Protein AF-A0A819MFQ0-F1 (afdb_monomer)

Nearest PDB structures (foldseek):
  8kb7-assembly1_A  TM=7.241E-01  e=2.056E-03  Homo sapiens
  8kb7-assembly1_B  TM=7.213E-01  e=4.871E-03  Homo sapiens
  7e9k-assembly1_A  TM=7.115E-01  e=5.787E-03  Bos taurus
  7e9k-assembly2_D  TM=7.349E-01  e=2.733E-02  Bos taurus
  7e9j-assembly1_A  TM=7.182E-01  e=2.171E-02  Bos taurus

Secondary structure (DSSP, 8-state):
-TT-HHHHHHHHSS----HHHHHHHTTT-----SS--PPPSSS------TT-S-TTTTTT-HHHHHHHHHHHHTT-PPPPP-SSBTTTT--TT--EEEEEE--TTS-HHHHHHHHHHHHHHHHHHHHHHHS-TTS-PPPSS--EEEEEE-GGG--------------TT--S--SS-----HHHHHHHHHTT-SEEEE-SSHHHHGGGGSPTTEEEEE--EEEEEEETTEEEEEEE--TTHHHHT-TTEEEEE--TTTGGG---HHHHHHHHHHHHHHHHHT-BSSPPGGGGS-HHHHHHHHHHHH-HHHHHHHH---TTS-HHHHSS-HHHHHTT-GGGSPEEPTTS-EE-SS---HHHHHHHHHHHTPPP--

Solvent-accessible surface area (backbone atoms only — not comparable to full-atom values): 21488 Å² total; per-residue (Å²): 109,86,84,34,65,69,54,45,21,40,60,61,70,82,51,74,86,54,68,67,58,50,57,69,63,35,77,93,47,87,87,85,68,97,76,81,89,83,74,75,94,57,88,78,79,55,68,52,40,64,80,46,28,39,86,49,11,56,92,64,40,38,37,57,54,51,34,44,47,51,25,52,60,67,77,37,86,56,45,63,83,46,74,56,31,29,28,65,98,62,59,90,81,49,66,40,32,30,36,38,49,68,56,92,72,57,53,74,69,32,48,53,23,49,51,55,19,38,51,55,49,32,48,55,32,50,56,58,71,69,48,62,80,88,64,79,69,78,75,91,61,66,36,40,48,56,42,80,40,52,76,89,73,48,61,47,77,76,84,71,89,70,80,77,80,81,64,90,86,58,90,66,73,74,92,58,86,87,73,82,36,46,65,58,38,43,53,66,49,35,34,60,35,41,32,42,33,27,39,53,59,76,74,48,63,55,59,57,47,39,21,42,36,16,31,41,35,38,57,37,28,78,44,80,44,87,48,98,92,46,76,48,60,42,49,33,54,72,65,42,28,59,37,19,9,24,31,43,37,43,36,46,64,52,58,63,79,52,43,63,79,46,65,51,30,72,58,54,40,47,51,54,52,50,46,44,42,44,28,69,74,38,46,59,35,70,34,64,39,74,71,15,42,51,59,69,55,51,41,52,29,55,46,27,72,75,34,60,67,47,27,45,48,33,49,51,92,47,96,89,47,62,66,67,49,31,58,59,51,70,51,35,61,78,63,39,40,76,58,44,26,79,40,72,46,95,87,67,49,75,50,47,87,46,75,64,69,58,70,59,50,54,54,42,29,58,74,59,67,52,80,79,88,129

Radius of gyration: 23.17 Å; Cα contacts (8 Å, |Δi|>4): 578; chains: 1; bounding box: 62×57×69 Å

Se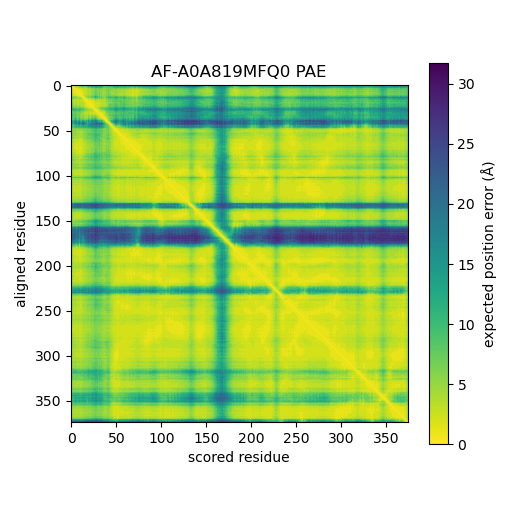quence (374 aa):
GCHDEEIVSRFAGVGLLKQYVLNDMSVGNWFVFDELVMGCGLLCQRCTQPNLQLPGGVELDASRLFRDRMYAQHGIIAPLRRHRSSREGRNTHDVLRAYIIENKRFTAMEWKEINAAIDEVNNYTLTYQNQSITNSTKLKWPLINTKILRYGSIMPQKKQQSRFNKTITDAKSPTYELTENRFMAQLRLFRTIDIHVTGPGTGQMYQTFLPDGSVNINLGGLQELRRENGNVSFTTYMEQYMTSGAPYLKGLYYPINERPNGIKRKQVVRLIREAAKMIMDGFSIPVNPIESLAQDGKLFIEMCEKDKQFCSLTTDRAESVPFGCYHFWIDEVIHERGIWRSQRKSDGSIKSDCPFNRTLLYELRKKYGIHHYD

pLDDT: mean 88.33, std 13.44, range [42.62, 98.81]

Mean predicted aligned error: 6.55 Å

Organism: NCBI:txid433720

Structure (mmCIF, N/CA/C/O backbone):
data_AF-A0A819MFQ0-F1
#
_entry.id   AF-A0A819MFQ0-F1
#
loop_
_atom_site.group_PDB
_atom_site.id
_atom_site.type_symbol
_atom_site.label_atom_id
_atom_site.label_alt_id
_atom_site.label_comp_id
_atom_site.label_asym_id
_atom_site.label_entity_id
_atom_site.label_seq_id
_atom_site.pdbx_PDB_ins_code
_atom_site.Cartn_x
_atom_site.Cartn_y
_atom_site.Cartn_z
_atom_site.occupancy
_atom_site.B_iso_or_equiv
_atom_site.auth_seq_id
_atom_site.auth_comp_id
_atom_site.auth_asym_id
_atom_site.auth_atom_id
_atom_site.pdbx_PDB_model_num
ATOM 1 N N . GLY A 1 1 ? 14.269 -5.633 13.725 1.00 57.75 1 GLY A N 1
ATOM 2 C CA . GLY A 1 1 ? 13.235 -5.429 12.674 1.00 57.75 1 GLY A CA 1
ATOM 3 C C . GLY A 1 1 ? 12.820 -6.788 12.146 1.00 57.75 1 GLY A C 1
ATOM 4 O O . GLY A 1 1 ? 13.377 -7.750 12.630 1.00 57.75 1 GLY A O 1
ATOM 5 N N . CYS A 1 2 ? 11.908 -6.929 11.182 1.00 61.53 2 CYS A N 1
ATOM 6 C CA . CYS A 1 2 ? 11.506 -8.268 10.693 1.00 61.53 2 CYS A CA 1
ATOM 7 C C . CYS A 1 2 ? 12.656 -9.120 10.104 1.00 61.53 2 CYS A C 1
ATOM 9 O O . CYS A 1 2 ? 12.505 -10.327 9.988 1.00 61.53 2 CYS A O 1
ATOM 11 N N . HIS A 1 3 ? 13.801 -8.507 9.785 1.00 68.69 3 HIS A N 1
ATOM 12 C CA . HIS A 1 3 ? 15.043 -9.180 9.378 1.00 68.69 3 HIS A CA 1
ATOM 13 C C . HIS A 1 3 ? 15.902 -9.694 10.544 1.00 68.69 3 HIS A C 1
ATOM 15 O O . HIS A 1 3 ? 17.007 -10.172 10.316 1.00 68.69 3 HIS A O 1
ATOM 21 N N . ASP A 1 4 ? 15.451 -9.523 11.786 1.00 80.56 4 ASP A N 1
ATOM 22 C CA . ASP A 1 4 ? 16.161 -10.052 12.945 1.00 80.56 4 ASP A CA 1
ATOM 23 C C . ASP A 1 4 ? 16.190 -11.580 12.869 1.00 80.56 4 ASP A C 1
ATOM 25 O O . ASP A 1 4 ? 15.153 -12.213 12.655 1.00 80.56 4 ASP A O 1
ATOM 29 N N . GLU A 1 5 ? 17.375 -12.161 13.030 1.00 81.00 5 GLU A N 1
ATOM 30 C CA . GLU A 1 5 ? 17.579 -13.603 12.934 1.00 81.00 5 GLU A CA 1
ATOM 31 C C . GLU A 1 5 ? 16.693 -14.363 13.925 1.00 81.00 5 GLU A C 1
ATOM 33 O O . GLU A 1 5 ? 16.146 -15.405 13.574 1.00 81.00 5 GLU A O 1
ATOM 38 N N . GLU A 1 6 ? 16.459 -13.808 15.119 1.00 82.56 6 GLU A N 1
ATOM 39 C CA . GLU A 1 6 ? 15.566 -14.402 16.113 1.00 82.56 6 GLU A CA 1
ATOM 40 C C . GLU A 1 6 ? 14.120 -14.466 15.597 1.00 82.56 6 GLU A C 1
ATOM 42 O O . GLU A 1 6 ? 13.439 -15.480 15.752 1.00 82.56 6 GLU A O 1
ATOM 47 N N . ILE A 1 7 ? 13.655 -13.400 14.942 1.00 83.75 7 ILE A N 1
ATOM 48 C CA . ILE A 1 7 ? 12.293 -13.306 14.402 1.00 83.75 7 ILE A CA 1
ATOM 49 C C . ILE A 1 7 ? 12.109 -14.289 13.244 1.00 83.75 7 ILE A C 1
ATOM 51 O O . ILE A 1 7 ? 11.107 -15.006 13.199 1.00 83.75 7 ILE A O 1
ATOM 55 N N . VAL A 1 8 ? 13.073 -14.343 12.320 1.00 81.38 8 VAL A N 1
ATOM 56 C CA . VAL A 1 8 ? 13.011 -15.241 11.157 1.00 81.38 8 VAL A CA 1
ATOM 57 C C . VAL A 1 8 ? 13.146 -16.703 11.589 1.00 81.38 8 VAL A C 1
ATOM 59 O O . VAL A 1 8 ? 12.381 -17.547 11.127 1.00 81.38 8 VAL A O 1
ATOM 62 N N . SER A 1 9 ? 14.055 -17.001 12.520 1.00 81.69 9 SER A N 1
ATOM 63 C CA . SER A 1 9 ? 14.240 -18.342 13.088 1.00 81.69 9 SER A CA 1
ATOM 64 C C . SER A 1 9 ? 12.961 -18.847 13.767 1.00 81.69 9 SER A C 1
ATOM 66 O O . SER A 1 9 ? 12.521 -19.971 13.512 1.00 81.69 9 SER A O 1
ATOM 68 N N . ARG A 1 10 ? 12.286 -17.988 14.546 1.00 83.31 10 ARG A N 1
ATOM 69 C CA . ARG A 1 10 ? 10.977 -18.307 15.142 1.00 83.31 10 ARG A CA 1
ATOM 70 C C . ARG A 1 10 ? 9.899 -18.531 14.093 1.00 83.31 10 ARG A C 1
ATOM 72 O O . ARG A 1 10 ? 9.137 -19.484 14.201 1.00 83.31 10 ARG A O 1
ATOM 79 N N . PHE A 1 11 ? 9.828 -17.685 13.067 1.00 84.31 11 PHE A N 1
ATOM 80 C CA . PHE A 1 11 ? 8.862 -17.872 11.985 1.00 84.31 11 PHE A CA 1
ATOM 81 C C . PHE A 1 11 ? 9.041 -19.223 11.273 1.00 84.31 11 PHE A C 1
ATOM 83 O O . PHE A 1 11 ? 8.055 -19.928 11.023 1.00 84.31 11 PHE A O 1
ATOM 90 N N . ALA A 1 12 ? 10.291 -19.595 10.981 1.00 80.12 12 ALA A N 1
ATOM 91 C CA . ALA A 1 12 ? 10.635 -20.867 10.355 1.00 80.12 12 ALA A CA 1
ATOM 92 C C . ALA A 1 12 ? 10.237 -22.067 11.230 1.00 80.12 12 ALA A C 1
ATOM 94 O O . ALA A 1 12 ? 9.814 -23.092 10.702 1.00 80.12 12 ALA A O 1
ATOM 95 N N . GLY A 1 13 ? 10.304 -21.940 12.559 1.00 75.19 13 GLY A N 1
ATOM 96 C CA . GLY A 1 13 ? 9.881 -22.962 13.528 1.00 75.19 13 GLY A CA 1
ATOM 97 C C . GLY A 1 13 ? 10.858 -24.135 13.683 1.00 75.19 13 GLY A C 1
ATOM 98 O O . GLY A 1 13 ? 10.845 -24.812 14.708 1.00 75.19 13 GLY A O 1
ATOM 99 N N . VAL A 1 14 ? 11.736 -24.346 12.701 1.00 72.56 14 VAL A N 1
ATOM 100 C CA . VAL A 1 14 ? 12.796 -25.372 12.696 1.00 72.56 14 VAL A CA 1
ATOM 101 C C . VAL A 1 14 ? 14.208 -24.778 12.792 1.00 72.56 14 VAL A C 1
ATOM 103 O O . VAL A 1 14 ? 15.191 -25.512 12.776 1.00 72.56 14 VAL A O 1
ATOM 106 N N . GLY A 1 15 ? 14.311 -23.452 12.926 1.00 72.81 15 GLY A N 1
ATOM 107 C CA . GLY A 1 15 ? 15.572 -22.712 12.936 1.00 72.81 15 GLY A CA 1
ATOM 108 C C . GLY A 1 15 ? 15.907 -22.078 11.586 1.00 72.81 15 GLY A C 1
ATOM 109 O O . GLY A 1 15 ? 15.108 -22.091 10.650 1.00 72.81 15 GLY A O 1
ATOM 110 N N . LEU A 1 16 ? 17.099 -21.489 11.499 1.00 80.06 16 LEU A N 1
ATOM 111 C CA . LEU A 1 16 ? 17.603 -20.823 10.303 1.00 80.06 16 LEU A CA 1
ATOM 112 C C . LEU A 1 16 ? 18.940 -21.447 9.895 1.00 80.06 16 LEU A C 1
ATOM 114 O O . LEU A 1 16 ? 19.898 -21.428 10.665 1.00 80.06 16 LEU A O 1
ATOM 118 N N . LEU A 1 17 ? 19.006 -21.976 8.673 1.00 79.06 17 LEU A N 1
ATOM 119 C CA . LEU A 1 17 ? 20.248 -22.448 8.063 1.00 79.06 17 LEU A CA 1
ATOM 120 C C . LEU A 1 17 ? 20.793 -21.361 7.141 1.00 79.06 17 LEU A C 1
ATOM 122 O O . LEU A 1 17 ? 20.118 -20.912 6.214 1.00 79.06 17 LEU A O 1
ATOM 126 N N . LYS A 1 18 ? 22.020 -20.914 7.405 1.00 81.06 18 LYS A N 1
ATOM 127 C CA . LYS A 1 18 ? 22.679 -19.884 6.598 1.00 81.06 18 LYS A CA 1
ATOM 128 C C . LYS A 1 18 ? 23.354 -20.536 5.399 1.00 81.06 18 LYS A C 1
ATOM 130 O O . LYS A 1 18 ? 23.996 -21.572 5.539 1.00 81.06 18 LYS A O 1
ATOM 135 N N . GLN A 1 19 ? 23.261 -19.902 4.232 1.00 82.38 19 GLN A N 1
ATOM 136 C CA . GLN A 1 19 ? 23.831 -20.450 2.998 1.00 82.38 19 GLN A CA 1
ATOM 137 C C . GLN A 1 19 ? 25.332 -20.737 3.120 1.00 82.38 19 GLN A C 1
ATOM 139 O O . GLN A 1 19 ? 25.781 -21.769 2.644 1.00 82.38 19 GLN A O 1
ATOM 144 N N . TYR A 1 20 ? 26.106 -19.874 3.788 1.00 84.12 20 TYR A N 1
ATOM 145 C CA . TYR A 1 20 ? 27.537 -20.131 3.974 1.00 84.12 20 TYR A CA 1
ATOM 146 C C . TYR A 1 20 ? 27.799 -21.382 4.826 1.00 84.12 20 TYR A C 1
ATOM 148 O O . TYR A 1 20 ? 28.724 -22.118 4.526 1.00 84.12 20 TYR A O 1
ATOM 156 N N . VAL A 1 21 ? 26.943 -21.681 5.814 1.00 84.75 21 VAL A N 1
ATOM 157 C CA . VAL A 1 21 ? 27.045 -22.916 6.609 1.00 84.75 21 VAL A CA 1
ATOM 158 C C . VAL A 1 21 ? 26.793 -24.130 5.720 1.00 84.75 21 VAL A C 1
ATOM 160 O O . VAL A 1 21 ? 27.533 -25.104 5.789 1.00 84.75 21 VAL A O 1
ATOM 163 N N . LEU A 1 22 ? 25.787 -24.059 4.841 1.00 84.94 22 LEU A N 1
ATOM 164 C CA . LEU A 1 22 ? 25.546 -25.116 3.857 1.00 84.94 22 LEU A CA 1
ATOM 165 C C . LEU A 1 22 ? 26.728 -25.265 2.896 1.00 84.94 22 LEU A C 1
ATOM 167 O O . LEU A 1 22 ? 27.138 -26.389 2.639 1.00 84.94 22 LEU A O 1
ATOM 171 N N . ASN A 1 23 ? 27.308 -24.164 2.412 1.00 85.31 23 ASN A N 1
ATOM 172 C CA . ASN A 1 23 ? 28.482 -24.204 1.539 1.00 85.31 23 ASN A CA 1
ATOM 173 C C . ASN A 1 23 ? 29.671 -24.887 2.235 1.00 85.31 23 ASN A C 1
ATOM 175 O O . ASN A 1 23 ? 30.265 -25.792 1.653 1.00 85.31 23 ASN A O 1
ATOM 179 N N . ASP A 1 24 ? 29.961 -24.525 3.486 1.00 87.62 24 ASP A N 1
ATOM 180 C CA . ASP A 1 24 ? 31.050 -25.118 4.271 1.00 87.62 24 ASP A CA 1
ATOM 181 C C . ASP A 1 24 ? 30.821 -26.621 4.510 1.00 87.62 24 ASP A C 1
ATOM 183 O O . ASP A 1 24 ? 31.747 -27.425 4.412 1.00 87.62 24 ASP A O 1
ATOM 187 N N . MET A 1 25 ? 29.573 -27.024 4.770 1.00 85.56 25 MET A N 1
ATOM 188 C CA . MET A 1 25 ? 29.208 -28.427 4.991 1.00 85.56 25 MET A CA 1
ATOM 189 C C . MET A 1 25 ? 29.066 -29.237 3.684 1.00 85.56 25 MET A C 1
ATOM 191 O O . MET A 1 25 ? 29.075 -30.470 3.728 1.00 85.56 25 MET A O 1
ATOM 195 N N . SER A 1 26 ? 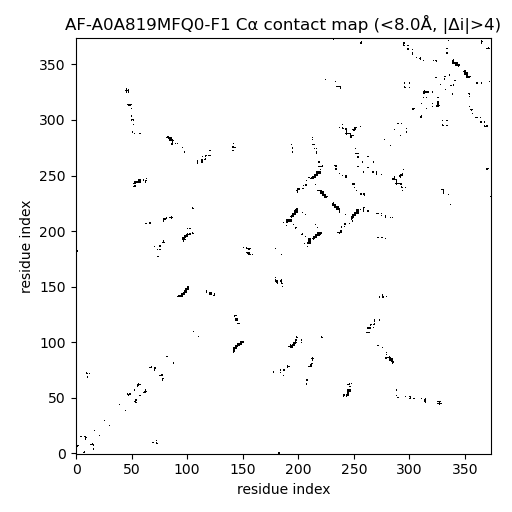28.919 -28.574 2.530 1.00 86.62 26 SER A N 1
ATOM 196 C CA . SER A 1 26 ? 28.652 -29.205 1.225 1.00 86.62 26 SER A CA 1
ATOM 197 C C . SER A 1 26 ? 29.870 -29.852 0.570 1.00 86.62 26 SER A C 1
ATOM 199 O O . SER A 1 26 ? 29.717 -30.541 -0.438 1.00 86.62 26 SER A O 1
ATOM 201 N N . VAL A 1 27 ? 31.080 -29.666 1.110 1.00 85.06 27 VAL A N 1
ATOM 202 C CA . VAL A 1 27 ? 32.295 -30.266 0.541 1.00 85.06 27 VAL A CA 1
ATOM 203 C C . VAL A 1 27 ? 32.185 -31.795 0.599 1.00 85.06 27 VAL A C 1
ATOM 205 O O . VAL A 1 27 ? 32.410 -32.412 1.636 1.00 85.06 27 VAL A O 1
ATOM 208 N N . GLY A 1 28 ? 31.806 -32.399 -0.531 1.00 85.00 28 GLY A N 1
ATOM 209 C CA . GLY A 1 28 ? 31.569 -33.838 -0.667 1.00 85.00 28 GLY A CA 1
ATOM 210 C C . GLY A 1 28 ? 30.193 -34.332 -0.199 1.00 85.00 28 GLY A C 1
ATOM 211 O O . GLY A 1 28 ? 29.965 -35.538 -0.238 1.00 85.00 28 GLY A O 1
ATOM 212 N N . ASN A 1 29 ? 29.273 -33.446 0.205 1.00 89.31 29 ASN A N 1
ATOM 213 C CA . ASN A 1 29 ? 27.960 -33.824 0.738 1.00 89.31 29 ASN A CA 1
ATOM 214 C C . ASN A 1 29 ? 26.810 -33.168 -0.033 1.00 89.31 29 ASN A C 1
A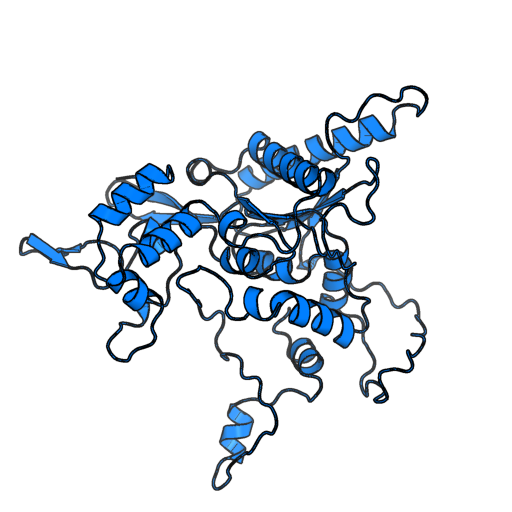TOM 216 O O . ASN A 1 29 ? 26.868 -31.992 -0.389 1.00 89.31 29 ASN A O 1
ATOM 220 N N . TRP A 1 30 ? 25.723 -33.919 -0.208 1.00 85.50 30 TRP A N 1
ATOM 221 C CA . TRP A 1 30 ? 24.447 -33.403 -0.700 1.00 85.50 30 TRP A CA 1
ATOM 222 C C . TRP A 1 30 ? 23.470 -33.253 0.463 1.00 85.50 30 TRP A C 1
ATOM 224 O O . TRP A 1 30 ? 23.356 -34.148 1.300 1.00 85.50 30 TRP A O 1
ATOM 234 N N . PHE A 1 31 ? 22.741 -32.140 0.495 1.00 83.75 31 PHE A N 1
ATOM 235 C CA . PHE A 1 31 ? 21.643 -31.943 1.438 1.00 83.75 31 PHE A CA 1
ATOM 236 C C . PHE A 1 31 ? 20.320 -32.283 0.767 1.00 83.75 31 PHE A C 1
ATOM 238 O O . PHE A 1 31 ? 20.042 -31.824 -0.340 1.00 83.75 31 PHE A O 1
ATOM 245 N N . VAL A 1 32 ? 19.497 -33.058 1.466 1.00 83.31 32 VAL A N 1
ATOM 246 C CA . VAL A 1 32 ? 18.112 -33.332 1.088 1.00 83.31 32 VAL A CA 1
ATOM 247 C C . VAL A 1 32 ? 17.230 -32.722 2.167 1.00 83.31 32 VAL A C 1
ATOM 249 O O . VAL A 1 32 ? 17.449 -32.959 3.354 1.00 83.31 32 VAL A O 1
ATOM 252 N N . PHE A 1 33 ? 16.268 -31.906 1.752 1.00 80.25 33 PHE A N 1
ATOM 253 C CA . PHE A 1 33 ? 15.305 -31.266 2.639 1.00 80.25 33 PHE A CA 1
ATOM 254 C C . PHE A 1 33 ? 13.912 -31.770 2.274 1.00 80.25 33 PHE A C 1
ATOM 256 O O . PHE A 1 33 ? 13.554 -31.732 1.098 1.00 80.25 33 PHE A O 1
ATOM 263 N N . ASP A 1 34 ? 13.129 -32.185 3.270 1.00 76.88 34 ASP A N 1
ATOM 264 C CA . ASP A 1 34 ? 11.712 -32.510 3.061 1.00 76.88 34 ASP A CA 1
ATOM 265 C C . ASP A 1 34 ? 10.916 -31.243 2.704 1.00 76.88 34 ASP A C 1
ATOM 267 O O . ASP A 1 34 ? 10.069 -31.252 1.815 1.00 76.88 34 ASP A O 1
ATOM 271 N N . GLU A 1 35 ? 11.247 -30.121 3.355 1.00 67.31 35 GLU A N 1
ATOM 272 C CA . GLU A 1 35 ? 10.696 -28.793 3.085 1.00 67.31 35 GLU A CA 1
ATOM 273 C C . GLU A 1 35 ? 11.795 -27.729 3.234 1.00 67.31 35 GLU A C 1
ATOM 275 O O . GLU A 1 35 ? 12.477 -27.658 4.259 1.00 67.31 35 GLU A O 1
ATOM 280 N N . LEU A 1 36 ? 11.962 -26.871 2.222 1.00 71.25 36 LEU A N 1
ATOM 281 C CA . LEU A 1 36 ? 12.928 -25.772 2.237 1.00 71.25 36 LEU A CA 1
ATOM 282 C C . LEU A 1 36 ? 12.259 -24.473 1.786 1.00 71.25 36 LEU A C 1
ATOM 284 O O . LEU A 1 36 ? 11.846 -24.332 0.637 1.00 71.25 36 LEU A O 1
ATOM 288 N N . VAL A 1 37 ? 12.208 -23.489 2.684 1.00 69.88 37 VAL A N 1
ATOM 289 C CA . VAL A 1 37 ? 11.798 -22.122 2.350 1.00 69.88 37 VAL A CA 1
ATOM 290 C C . VAL A 1 37 ? 13.055 -21.273 2.203 1.00 69.88 37 VAL A C 1
ATOM 292 O O . VAL A 1 37 ? 13.677 -20.899 3.196 1.00 69.88 37 VAL A O 1
ATOM 295 N N . MET A 1 38 ? 13.439 -20.965 0.963 1.00 64.81 38 MET A N 1
ATOM 296 C CA . MET A 1 38 ? 14.562 -20.067 0.687 1.00 64.81 38 MET A CA 1
ATOM 297 C C . MET A 1 38 ? 14.064 -18.647 0.422 1.00 64.81 38 MET A C 1
ATOM 299 O O . MET A 1 38 ? 13.245 -18.418 -0.466 1.00 64.81 38 MET A O 1
ATOM 303 N N . GLY A 1 39 ? 14.591 -17.677 1.165 1.00 64.25 39 GLY A N 1
ATOM 304 C CA . GLY A 1 39 ? 14.473 -16.260 0.824 1.00 64.25 39 GLY A CA 1
ATOM 305 C C . GLY A 1 39 ? 15.680 -15.797 0.010 1.00 64.25 39 GLY A C 1
ATOM 306 O O . GLY A 1 39 ? 16.775 -16.341 0.160 1.00 64.25 39 GLY A O 1
ATOM 307 N N . CYS A 1 40 ? 15.523 -14.767 -0.827 1.00 55.53 40 CYS A N 1
ATOM 308 C CA . CYS A 1 40 ? 16.689 -14.123 -1.422 1.00 55.53 40 CYS A CA 1
ATOM 309 C C . CYS A 1 40 ? 17.478 -13.417 -0.304 1.00 55.53 40 CYS A C 1
ATOM 311 O O . CYS A 1 40 ? 16.972 -12.508 0.349 1.00 55.53 40 CYS A O 1
ATOM 313 N N . GLY A 1 41 ? 18.719 -13.846 -0.052 1.00 47.34 41 GLY A N 1
ATOM 314 C CA . GLY A 1 41 ? 19.584 -13.272 0.991 1.00 47.34 41 GLY A CA 1
ATOM 315 C C . GLY A 1 41 ? 19.942 -11.792 0.782 1.00 47.34 41 GLY A C 1
ATOM 316 O O . GLY A 1 41 ? 20.535 -11.175 1.663 1.00 47.34 41 GLY A O 1
ATOM 317 N N . LEU A 1 42 ? 19.565 -11.208 -0.362 1.00 47.53 42 LEU A N 1
ATOM 318 C CA . LEU A 1 42 ? 19.691 -9.786 -0.668 1.00 47.53 42 LEU A CA 1
ATOM 319 C C . LEU A 1 42 ? 18.319 -9.102 -0.591 1.00 47.53 42 LEU A C 1
ATOM 321 O O . LEU A 1 42 ? 17.317 -9.618 -1.082 1.00 47.53 42 LEU A O 1
ATOM 325 N N . LEU A 1 43 ? 18.295 -7.935 0.053 1.00 51.12 43 LEU A N 1
ATOM 326 C CA . LEU A 1 43 ? 17.107 -7.121 0.314 1.00 51.12 43 LEU A CA 1
ATOM 327 C C . LEU A 1 43 ? 16.265 -6.873 -0.951 1.00 51.12 43 LEU A C 1
ATOM 329 O O . LEU A 1 43 ? 16.769 -6.365 -1.949 1.00 51.12 43 LEU A O 1
ATOM 333 N N . CYS A 1 44 ? 14.959 -7.129 -0.834 1.00 56.03 44 CYS A N 1
ATOM 334 C CA . CYS A 1 44 ? 13.900 -6.630 -1.715 1.00 56.03 44 CYS A CA 1
ATOM 335 C C . CYS A 1 44 ? 14.042 -7.005 -3.197 1.00 56.03 44 CYS A C 1
ATOM 337 O O . CYS A 1 44 ? 14.176 -6.121 -4.047 1.00 56.03 44 CYS A O 1
ATOM 339 N N . GLN A 1 45 ? 13.917 -8.293 -3.534 1.00 61.72 45 GLN A N 1
ATOM 340 C CA . GLN A 1 45 ? 13.637 -8.633 -4.925 1.00 61.72 45 GLN A CA 1
ATOM 341 C C . GLN A 1 45 ? 12.311 -7.983 -5.342 1.00 61.72 45 GLN A C 1
ATOM 343 O O . GLN A 1 45 ? 11.254 -8.260 -4.772 1.00 61.72 45 GLN A O 1
ATOM 348 N N . ARG A 1 46 ? 12.385 -7.076 -6.320 1.00 76.19 46 ARG A N 1
ATOM 349 C CA . ARG A 1 46 ? 11.213 -6.474 -6.957 1.00 76.19 46 ARG A CA 1
ATOM 350 C C . ARG A 1 46 ? 10.553 -7.572 -7.788 1.00 76.19 46 ARG A C 1
ATOM 352 O O . ARG A 1 46 ? 11.067 -7.953 -8.834 1.00 76.19 46 ARG A O 1
ATOM 359 N N . CYS A 1 47 ? 9.483 -8.159 -7.266 1.00 65.62 47 CYS A N 1
ATOM 360 C CA . CYS A 1 47 ? 8.718 -9.187 -7.965 1.00 65.62 47 CYS A CA 1
ATOM 361 C C . CYS A 1 47 ? 7.533 -8.524 -8.657 1.00 65.62 47 CYS A C 1
ATOM 363 O O . CYS A 1 47 ? 6.426 -8.510 -8.124 1.00 65.62 47 CYS A O 1
ATOM 365 N N . THR A 1 48 ? 7.775 -7.944 -9.829 1.00 80.19 48 THR A N 1
ATOM 366 C CA . THR A 1 48 ? 6.694 -7.448 -10.679 1.00 80.19 48 THR A CA 1
ATOM 367 C C . THR A 1 48 ? 6.047 -8.644 -11.374 1.00 80.19 48 THR A C 1
ATOM 369 O O . THR A 1 48 ? 6.728 -9.484 -11.957 1.00 80.19 48 THR A O 1
ATOM 372 N N . GLN A 1 49 ? 4.730 -8.764 -11.252 1.00 88.62 49 GLN A N 1
ATOM 373 C CA . GLN A 1 49 ? 3.910 -9.768 -11.936 1.00 88.62 49 GLN A CA 1
ATOM 374 C C . GLN A 1 49 ? 2.959 -9.044 -12.893 1.00 88.62 49 GLN A C 1
ATOM 376 O O . GLN A 1 49 ? 2.649 -7.879 -12.627 1.00 88.62 49 GLN A O 1
ATOM 381 N N . PRO A 1 50 ? 2.430 -9.697 -13.945 1.00 91.94 50 PRO A N 1
ATOM 382 C CA . PRO A 1 50 ? 1.518 -9.048 -14.895 1.00 91.94 50 PRO A CA 1
ATOM 383 C C . PRO A 1 50 ? 0.289 -8.414 -14.229 1.00 91.94 50 PRO A C 1
ATOM 385 O O . PRO A 1 50 ? -0.223 -7.396 -14.678 1.00 91.94 50 PRO A O 1
ATOM 388 N N . ASN A 1 51 ? -0.163 -9.005 -13.122 1.00 92.81 51 ASN A N 1
ATOM 389 C CA . ASN A 1 51 ? -1.304 -8.560 -12.324 1.00 92.81 51 ASN A CA 1
ATOM 390 C C . ASN A 1 51 ? -0.920 -7.627 -11.155 1.00 92.81 51 ASN A C 1
ATOM 392 O O . ASN A 1 51 ? -1.780 -7.305 -10.333 1.00 92.81 51 ASN A O 1
ATOM 396 N N . LEU A 1 52 ? 0.360 -7.243 -11.056 1.00 92.81 52 LEU A N 1
ATOM 397 C CA . LEU A 1 52 ? 0.963 -6.430 -9.998 1.00 92.81 52 LEU A CA 1
ATOM 398 C C . LEU A 1 52 ? 0.561 -6.879 -8.583 1.00 92.81 52 LEU A C 1
ATOM 400 O O . LEU A 1 52 ? 0.120 -6.078 -7.758 1.00 92.81 52 LEU A O 1
ATOM 404 N N . GLN A 1 53 ? 0.696 -8.173 -8.308 1.00 91.56 53 GLN A N 1
ATOM 405 C CA . GLN A 1 53 ? 0.443 -8.777 -7.000 1.00 91.56 53 GLN A CA 1
ATOM 406 C C . GLN A 1 53 ? 1.694 -9.480 -6.482 1.00 91.56 53 GLN A C 1
ATOM 408 O O . GLN A 1 53 ? 2.570 -9.880 -7.249 1.00 91.56 53 GLN A O 1
ATOM 413 N N . LEU A 1 54 ? 1.764 -9.646 -5.160 1.00 87.25 54 LEU A N 1
ATOM 414 C CA . LEU A 1 54 ? 2.701 -10.585 -4.555 1.00 87.25 54 LEU A CA 1
ATOM 415 C C . LEU A 1 54 ? 2.336 -12.013 -5.018 1.00 87.25 54 LEU A C 1
ATOM 417 O O . LEU A 1 54 ? 1.197 -12.417 -4.776 1.00 87.25 54 LEU A O 1
ATOM 421 N N . PRO A 1 55 ? 3.255 -12.781 -5.640 1.00 86.25 55 PRO A N 1
ATOM 422 C CA . PRO A 1 55 ? 2.990 -14.170 -6.022 1.00 86.25 55 PRO A CA 1
ATOM 423 C C . PRO A 1 55 ? 2.490 -14.999 -4.834 1.00 86.25 55 PRO A C 1
ATOM 425 O O . PRO A 1 55 ? 3.039 -14.901 -3.735 1.00 86.25 55 PRO A O 1
ATOM 428 N N . GLY A 1 56 ? 1.437 -15.789 -5.030 1.00 88.88 56 GLY A N 1
ATOM 429 C CA . GLY A 1 56 ? 0.769 -16.560 -3.981 1.00 88.88 56 GLY A CA 1
ATOM 430 C C . GLY A 1 56 ? -0.104 -15.727 -3.036 1.00 88.88 56 GLY A C 1
ATOM 431 O O . GLY A 1 56 ? -0.870 -16.296 -2.259 1.00 88.88 56 GLY A O 1
ATOM 432 N N . GLY A 1 57 ? -0.008 -14.394 -3.068 1.00 91.06 57 GLY A N 1
ATOM 433 C CA . GLY A 1 57 ? -0.664 -13.508 -2.109 1.00 91.06 57 GLY A CA 1
ATOM 434 C C . GLY A 1 57 ? -2.181 -13.670 -2.105 1.00 91.06 57 GLY A C 1
ATOM 435 O O . GLY A 1 57 ? -2.776 -13.852 -1.042 1.00 91.06 57 GLY A O 1
ATOM 436 N N . VAL A 1 58 ? -2.785 -13.677 -3.297 1.00 92.56 58 VAL A N 1
ATOM 437 C CA . VAL A 1 58 ? -4.235 -13.817 -3.476 1.00 92.56 58 VAL A CA 1
ATOM 438 C C . VAL A 1 58 ? -4.619 -15.274 -3.697 1.00 92.56 58 VAL A C 1
ATOM 440 O O . VAL A 1 58 ? -5.480 -15.775 -2.978 1.00 92.56 58 VAL A O 1
ATOM 443 N N . GLU A 1 59 ? -3.981 -15.975 -4.641 1.00 93.12 59 GLU A N 1
ATOM 444 C CA . GLU A 1 59 ? -4.388 -17.332 -5.028 1.00 93.12 59 GLU A CA 1
ATOM 445 C C . GLU A 1 59 ? -4.209 -18.379 -3.917 1.00 93.12 59 GLU A C 1
ATOM 447 O O . GLU A 1 59 ? -4.994 -19.322 -3.840 1.00 93.12 59 GLU A O 1
ATOM 452 N N . LEU A 1 60 ? -3.222 -18.198 -3.031 1.00 93.88 60 LEU A N 1
ATOM 453 C CA . LEU A 1 60 ? -2.972 -19.078 -1.883 1.00 93.88 60 LEU A CA 1
ATOM 454 C C . LEU A 1 60 ? -3.327 -18.415 -0.546 1.00 93.88 60 LEU A C 1
ATOM 456 O O . LEU A 1 60 ? -3.060 -18.994 0.506 1.00 93.88 60 LEU A O 1
ATOM 460 N N . ASP A 1 61 ? -3.865 -17.188 -0.563 1.00 94.12 61 ASP A N 1
ATOM 461 C CA . ASP A 1 61 ? -4.054 -16.358 0.636 1.00 94.12 61 ASP A CA 1
ATOM 462 C C . ASP A 1 61 ? -2.753 -16.231 1.466 1.00 94.12 61 ASP A C 1
ATOM 464 O O . ASP A 1 61 ? -2.763 -16.132 2.700 1.00 94.12 61 ASP A O 1
ATOM 468 N N . ALA A 1 62 ? -1.594 -16.268 0.787 1.00 92.94 62 ALA A N 1
ATOM 469 C CA . ALA A 1 62 ? -0.291 -16.424 1.430 1.00 92.94 62 ALA A CA 1
ATOM 470 C C . ALA A 1 62 ? 0.036 -15.256 2.365 1.00 92.94 62 ALA A C 1
ATOM 472 O O . ALA A 1 62 ? 0.658 -15.462 3.407 1.00 92.94 62 ALA A O 1
ATOM 473 N N . SER A 1 63 ? -0.425 -14.038 2.055 1.00 93.62 63 SER A N 1
ATOM 474 C CA . SER A 1 63 ? -0.263 -12.880 2.941 1.00 93.62 63 SER A CA 1
ATOM 475 C C . SER A 1 63 ? -0.970 -13.082 4.285 1.00 93.62 63 SER A C 1
ATOM 477 O O . SER A 1 63 ? -0.400 -12.758 5.331 1.00 93.62 63 SER A O 1
ATOM 479 N N . ARG A 1 64 ? -2.174 -13.674 4.285 1.00 95.06 64 ARG A N 1
ATOM 480 C CA . ARG A 1 64 ? -2.927 -13.956 5.513 1.00 95.06 64 ARG A CA 1
ATOM 481 C C . ARG A 1 64 ? -2.299 -15.111 6.287 1.00 95.06 64 ARG A C 1
ATOM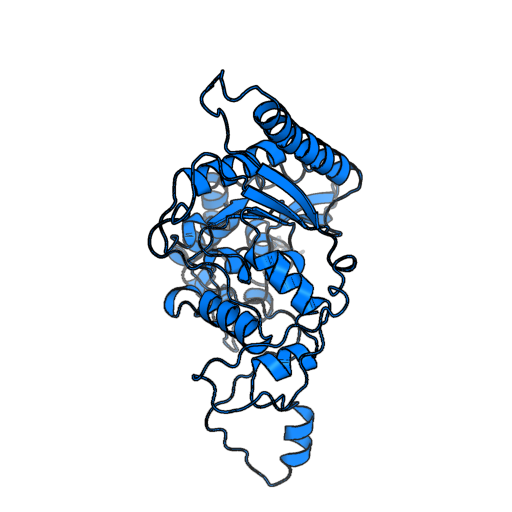 483 O O . ARG A 1 64 ? -2.138 -15.008 7.501 1.00 95.06 64 ARG A O 1
ATOM 490 N N . LEU A 1 65 ? -1.890 -16.177 5.596 1.00 94.12 65 LEU A N 1
ATOM 491 C CA . LEU A 1 65 ? -1.191 -17.313 6.209 1.00 94.12 65 LEU A CA 1
ATOM 492 C C . LEU A 1 65 ? 0.132 -16.881 6.855 1.00 94.12 65 LEU A C 1
ATOM 494 O O . LEU A 1 65 ? 0.409 -17.236 8.003 1.00 94.12 65 LEU A O 1
ATOM 498 N N . PHE A 1 66 ? 0.918 -16.061 6.152 1.00 92.81 66 PHE A N 1
ATOM 499 C CA . PHE A 1 66 ? 2.152 -15.473 6.666 1.00 92.81 66 PHE A CA 1
ATOM 500 C C . PHE A 1 66 ? 1.888 -14.645 7.925 1.00 92.81 66 PHE A C 1
ATOM 502 O O . PHE A 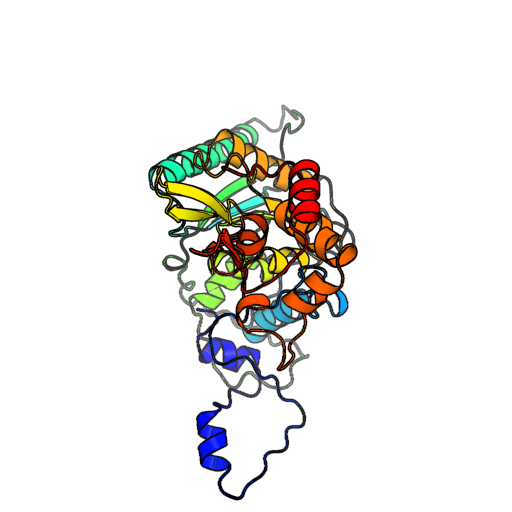1 66 ? 2.542 -14.852 8.949 1.00 92.81 66 PHE A O 1
ATOM 509 N N . ARG A 1 67 ? 0.899 -13.741 7.875 1.00 95.25 67 ARG A N 1
ATOM 510 C CA . ARG A 1 67 ? 0.479 -12.929 9.021 1.00 95.25 67 ARG A CA 1
ATOM 511 C C . ARG A 1 67 ? 0.131 -13.806 10.219 1.00 95.25 67 ARG A C 1
ATOM 513 O O . ARG A 1 67 ? 0.705 -13.629 11.290 1.00 95.25 67 ARG A O 1
ATOM 520 N N . ASP A 1 68 ? -0.803 -14.732 10.048 1.00 94.94 68 ASP A N 1
ATOM 521 C CA . ASP A 1 68 ? -1.350 -15.519 11.151 1.00 94.94 68 ASP A CA 1
ATOM 522 C C . ASP A 1 68 ? -0.268 -16.416 11.778 1.00 94.94 68 ASP A C 1
ATOM 524 O O . ASP A 1 68 ? -0.171 -16.491 13.005 1.00 94.94 68 ASP A O 1
ATOM 528 N N . ARG A 1 69 ? 0.629 -16.990 10.960 1.00 92.06 69 ARG A N 1
ATOM 529 C CA . ARG A 1 69 ? 1.812 -17.720 11.444 1.00 92.06 69 ARG A CA 1
ATOM 530 C C . ARG A 1 69 ? 2.773 -16.811 12.208 1.00 92.06 69 ARG A C 1
ATOM 532 O O . ARG A 1 69 ? 3.242 -17.204 13.271 1.00 92.06 69 ARG A O 1
ATOM 539 N N . MET A 1 70 ? 3.045 -15.598 11.724 1.00 92.31 70 MET A N 1
ATOM 540 C CA . MET A 1 70 ? 3.894 -14.632 12.435 1.00 92.31 70 MET A CA 1
ATOM 541 C C . MET A 1 70 ? 3.338 -14.290 13.820 1.00 92.31 70 MET A C 1
ATOM 543 O O . MET A 1 70 ? 4.101 -14.248 14.784 1.00 92.31 70 MET A O 1
ATOM 547 N N . TYR A 1 71 ? 2.024 -14.097 13.940 1.00 94.56 71 TYR A N 1
ATOM 548 C CA . TYR A 1 71 ? 1.360 -13.895 15.228 1.00 94.56 71 TYR A CA 1
ATOM 549 C C . TYR A 1 71 ? 1.486 -15.123 16.141 1.00 94.56 71 TYR A C 1
ATOM 551 O O . TYR A 1 71 ? 1.948 -14.993 17.279 1.00 94.56 71 TYR A O 1
ATOM 559 N N . ALA A 1 72 ? 1.154 -16.312 15.629 1.00 91.12 72 ALA A N 1
ATOM 560 C CA . ALA A 1 72 ? 1.189 -17.562 16.386 1.00 91.12 72 ALA A CA 1
ATOM 561 C C . ALA A 1 72 ? 2.598 -17.907 16.900 1.00 91.12 72 ALA A C 1
ATOM 563 O O . ALA A 1 72 ? 2.771 -18.154 18.092 1.00 91.12 72 ALA A O 1
ATOM 564 N N . GLN A 1 73 ? 3.621 -17.823 16.041 1.00 88.25 73 GLN A N 1
ATOM 565 C CA . GLN A 1 73 ? 5.018 -18.135 16.392 1.00 88.25 73 GLN A CA 1
ATOM 566 C C . GLN A 1 73 ? 5.613 -17.191 17.447 1.00 88.25 73 GLN A C 1
ATOM 568 O O . GLN A 1 73 ? 6.609 -17.512 18.093 1.00 88.25 73 GLN A O 1
ATOM 573 N N . HIS A 1 74 ? 4.988 -16.030 17.651 1.00 88.00 74 HIS A N 1
ATOM 574 C CA . HIS A 1 74 ? 5.369 -15.067 18.679 1.00 88.00 74 HIS A CA 1
ATOM 575 C C . HIS A 1 74 ? 4.433 -15.095 19.898 1.00 88.00 74 HIS A C 1
ATOM 577 O O . HIS A 1 74 ? 4.519 -14.213 20.747 1.00 88.00 74 HIS A O 1
ATOM 583 N N . GLY A 1 75 ? 3.532 -16.078 20.011 1.00 89.38 75 GLY A N 1
ATOM 584 C CA . GLY A 1 75 ? 2.603 -16.190 21.140 1.00 89.38 75 GLY A CA 1
ATOM 585 C C . GLY A 1 75 ? 1.605 -15.030 21.222 1.00 89.38 75 GLY A C 1
ATOM 586 O O . GLY A 1 75 ? 1.173 -14.646 22.308 1.00 89.38 75 GLY A O 1
ATOM 587 N N . ILE A 1 76 ? 1.255 -14.419 20.089 1.00 92.06 76 ILE A N 1
ATOM 588 C CA . ILE A 1 76 ? 0.294 -13.319 20.025 1.00 92.06 76 ILE A CA 1
ATOM 589 C C . ILE A 1 76 ? -0.967 -13.830 19.334 1.00 92.06 76 ILE A C 1
ATOM 591 O O . ILE A 1 76 ? -0.904 -14.402 18.252 1.00 92.06 76 ILE A O 1
ATOM 595 N N . ILE A 1 77 ? -2.134 -13.582 19.935 1.00 93.06 77 ILE A N 1
ATOM 596 C CA . ILE A 1 77 ? -3.415 -13.893 19.287 1.00 93.06 77 ILE A CA 1
ATOM 597 C C . ILE A 1 77 ? -3.500 -13.097 17.982 1.00 93.06 77 ILE A C 1
ATOM 599 O O . ILE A 1 77 ? -3.354 -11.864 18.005 1.00 93.06 77 ILE A O 1
ATOM 603 N N . ALA A 1 78 ? -3.733 -13.817 16.884 1.00 92.62 78 ALA A N 1
ATOM 604 C CA . ALA A 1 78 ? -3.867 -13.261 15.548 1.00 92.62 78 ALA A CA 1
ATOM 605 C C . ALA A 1 78 ? -4.989 -12.203 15.477 1.00 92.62 78 ALA A C 1
ATOM 607 O O . ALA A 1 78 ? -5.880 -12.174 16.335 1.00 92.62 78 ALA A O 1
ATOM 608 N N . PRO A 1 79 ? -4.951 -11.300 14.484 1.00 94.81 79 PRO A N 1
ATOM 609 C CA . PRO A 1 79 ? -6.004 -10.316 14.293 1.00 94.81 79 PRO A CA 1
ATOM 610 C C . PRO A 1 79 ? -7.366 -10.982 14.059 1.00 94.81 79 PRO A C 1
ATOM 612 O O . PRO A 1 79 ? -7.446 -12.113 13.581 1.00 94.81 79 PRO A O 1
ATOM 615 N N . LEU A 1 80 ? -8.445 -10.260 14.376 1.00 91.81 80 LEU A N 1
ATOM 616 C CA . LEU A 1 80 ? -9.804 -10.740 14.129 1.00 91.81 80 LEU A CA 1
ATOM 617 C C . LEU A 1 80 ? -9.988 -11.034 12.633 1.00 91.81 80 LEU A C 1
ATOM 619 O O . LEU A 1 80 ? -9.770 -10.149 11.799 1.00 91.81 80 LEU A O 1
ATOM 623 N N . ARG A 1 81 ? -10.405 -12.264 12.320 1.00 94.94 81 ARG A N 1
ATOM 624 C CA . ARG A 1 81 ? -10.769 -12.664 10.960 1.00 94.94 81 ARG A CA 1
ATOM 625 C C . ARG A 1 81 ? -12.154 -12.142 10.600 1.00 94.94 81 ARG A C 1
ATOM 627 O O . ARG A 1 81 ? -13.061 -12.163 11.432 1.00 94.94 81 ARG A O 1
ATOM 634 N N . ARG A 1 82 ? -12.299 -11.687 9.358 1.00 96.56 82 ARG A N 1
ATOM 635 C CA . ARG A 1 82 ? -13.570 -11.246 8.771 1.00 96.56 82 ARG A CA 1
ATOM 636 C C . ARG A 1 82 ? -13.731 -11.930 7.427 1.00 96.56 82 ARG A C 1
ATOM 638 O O . ARG A 1 82 ? -12.815 -11.903 6.611 1.00 96.56 82 ARG A O 1
ATOM 645 N N . HIS A 1 83 ? -14.871 -12.572 7.215 1.00 95.19 83 HIS A N 1
ATOM 646 C CA . HIS A 1 83 ? -15.043 -13.514 6.114 1.00 95.19 83 HIS A CA 1
ATOM 647 C C . HIS A 1 83 ? -15.724 -12.904 4.896 1.00 95.19 83 HIS A C 1
ATOM 649 O O . HIS A 1 83 ? -15.357 -13.249 3.780 1.00 95.19 83 HIS A O 1
ATOM 655 N N . ARG A 1 84 ? -16.715 -12.032 5.091 1.00 97.00 84 ARG A N 1
ATOM 656 C CA . ARG A 1 84 ? -17.547 -11.479 4.012 1.00 97.00 84 ARG A CA 1
ATOM 657 C C . ARG A 1 84 ? -17.420 -9.969 3.906 1.00 97.00 84 ARG A C 1
ATOM 659 O O . ARG A 1 84 ? -17.456 -9.442 2.799 1.00 97.00 84 ARG A O 1
ATOM 666 N N . SER A 1 85 ? -17.293 -9.268 5.034 1.00 98.00 85 SER A N 1
ATOM 667 C CA . SER A 1 85 ? -17.294 -7.802 5.058 1.00 98.00 85 SER A CA 1
ATOM 668 C C . SER A 1 85 ? -16.338 -7.196 6.082 1.00 98.00 85 SER A C 1
ATOM 670 O O . SER A 1 85 ? -16.220 -7.677 7.209 1.00 98.00 85 SER A O 1
ATOM 672 N N . SER A 1 86 ? -15.737 -6.053 5.742 1.00 98.12 86 SER A N 1
ATOM 673 C CA . SER A 1 86 ? -14.928 -5.248 6.672 1.00 98.12 86 SER A CA 1
ATOM 674 C C . SER A 1 86 ? -15.683 -4.770 7.921 1.00 98.12 86 SER A C 1
ATOM 676 O O . SER A 1 86 ? -15.058 -4.459 8.942 1.00 98.12 86 SER A O 1
ATOM 678 N N . ARG A 1 87 ? -17.022 -4.718 7.855 1.00 97.62 87 ARG A N 1
ATOM 679 C CA . ARG A 1 87 ? -17.900 -4.288 8.952 1.00 97.62 87 ARG A CA 1
ATOM 680 C C . ARG A 1 87 ? -18.213 -5.410 9.950 1.00 97.62 87 ARG A C 1
ATOM 682 O O . ARG A 1 87 ? -18.797 -5.147 10.997 1.00 97.62 87 ARG A O 1
ATOM 689 N N . GLU A 1 88 ? -17.845 -6.659 9.666 1.00 97.88 88 GLU A N 1
ATOM 690 C CA . GLU A 1 88 ? -18.140 -7.779 10.567 1.00 97.88 88 GLU A CA 1
ATOM 691 C C . GLU A 1 88 ? -17.621 -7.523 11.989 1.00 97.88 88 GLU A C 1
ATOM 693 O O . GLU A 1 88 ? -16.455 -7.166 12.198 1.00 97.88 88 GLU A O 1
ATOM 698 N N . GLY A 1 89 ? -18.520 -7.676 12.965 1.00 95.19 89 GLY A N 1
ATOM 699 C CA . GLY A 1 89 ? -18.235 -7.432 14.377 1.00 95.19 89 GLY A CA 1
ATOM 700 C C . GLY A 1 89 ? -18.047 -5.960 14.759 1.00 95.19 89 GLY A C 1
ATOM 701 O O . GLY A 1 89 ? -17.506 -5.708 15.831 1.00 95.19 89 GLY A O 1
ATOM 702 N N . ARG A 1 90 ? -18.448 -4.998 13.910 1.00 96.06 90 ARG A N 1
ATOM 703 C CA . ARG A 1 90 ? -18.373 -3.556 14.201 1.00 96.06 90 ARG A CA 1
ATOM 704 C C . ARG A 1 90 ? -19.749 -2.919 14.388 1.00 96.06 90 ARG A C 1
ATOM 706 O O . ARG A 1 90 ? -20.669 -3.155 13.602 1.00 96.06 90 ARG A O 1
ATOM 713 N N . ASN A 1 91 ? -19.852 -2.015 15.354 1.00 95.38 91 ASN A N 1
ATOM 714 C CA . ASN A 1 91 ? -21.005 -1.145 15.571 1.00 95.38 91 ASN A CA 1
ATOM 715 C C . ASN A 1 91 ? -20.766 0.245 14.980 1.00 95.38 91 ASN A C 1
ATOM 717 O O . ASN A 1 91 ? -19.640 0.723 14.917 1.00 95.38 91 ASN A O 1
ATOM 721 N N . THR A 1 92 ? -21.837 0.952 14.610 1.00 91.38 92 THR A N 1
ATOM 722 C CA . THR A 1 92 ? -21.757 2.304 14.013 1.00 91.38 92 THR A CA 1
ATOM 723 C C . THR A 1 92 ? -21.055 3.343 14.890 1.00 91.38 92 THR A C 1
ATOM 725 O O . THR A 1 92 ? -20.611 4.361 14.370 1.00 91.38 92 THR A O 1
ATOM 728 N N . HIS A 1 93 ? -20.970 3.094 16.197 1.00 92.88 93 HIS A N 1
ATOM 729 C CA . HIS A 1 93 ? -20.351 3.975 17.189 1.00 92.88 93 HIS A CA 1
ATOM 730 C C . HIS A 1 93 ? -18.949 3.520 17.616 1.00 92.88 93 HIS A C 1
ATOM 732 O O . HIS A 1 93 ? -18.346 4.153 18.483 1.00 92.88 93 HIS A O 1
ATOM 738 N N . ASP A 1 94 ? -18.423 2.439 17.034 1.00 95.69 94 ASP A N 1
ATOM 739 C CA . ASP A 1 94 ? -17.054 2.019 17.309 1.00 95.69 94 ASP A CA 1
ATOM 740 C C . ASP A 1 94 ? -16.072 3.095 16.830 1.00 95.69 94 ASP A C 1
ATOM 742 O O . ASP A 1 94 ? -16.222 3.678 15.753 1.00 95.69 94 ASP A O 1
ATOM 746 N N . VAL A 1 95 ? -15.039 3.349 17.634 1.00 97.81 95 VAL A N 1
ATOM 747 C CA . VAL A 1 95 ? -13.972 4.289 17.285 1.00 97.81 95 VAL A CA 1
ATOM 748 C C . VAL A 1 95 ? -12.878 3.538 16.540 1.00 97.81 95 VAL A C 1
ATOM 750 O O . VAL A 1 95 ? -12.148 2.741 17.137 1.00 97.81 95 VAL A O 1
ATOM 753 N N . LEU A 1 96 ? -12.739 3.821 15.247 1.00 98.50 96 LEU A N 1
ATOM 754 C CA . LEU A 1 96 ? -11.694 3.237 14.415 1.00 98.50 96 LEU A CA 1
ATOM 755 C C . LEU A 1 96 ? -10.315 3.759 14.823 1.00 98.50 96 LEU A C 1
ATOM 757 O O . LEU A 1 96 ? -10.133 4.944 15.111 1.00 98.50 96 LEU A O 1
ATOM 761 N N . ARG A 1 97 ? -9.318 2.879 14.820 1.00 98.62 97 ARG A N 1
ATOM 762 C CA . ARG A 1 97 ? -7.929 3.212 15.144 1.00 98.62 97 ARG A CA 1
ATOM 763 C C . ARG A 1 97 ? -7.145 3.477 13.870 1.00 98.62 97 ARG A C 1
ATOM 765 O O . ARG A 1 97 ? -6.874 2.557 13.097 1.00 98.62 97 ARG A O 1
ATOM 772 N N . ALA A 1 98 ? -6.750 4.730 13.684 1.00 98.69 98 ALA A N 1
ATOM 773 C CA . ALA A 1 98 ? -5.909 5.155 12.580 1.00 98.69 98 ALA A CA 1
ATOM 774 C C . ALA A 1 98 ? -4.482 5.437 13.063 1.00 98.69 98 ALA A C 1
ATOM 776 O O . ALA A 1 98 ? -4.271 6.115 14.070 1.00 98.69 98 ALA A O 1
ATOM 777 N N . TYR A 1 99 ? -3.489 4.941 12.332 1.00 98.50 99 TYR A N 1
ATOM 778 C CA . TYR A 1 99 ? -2.084 5.215 12.618 1.00 98.50 99 TYR A CA 1
ATOM 779 C C . TYR A 1 99 ? -1.377 5.742 11.380 1.00 98.50 99 TYR A C 1
ATOM 781 O O . TYR A 1 99 ? -1.395 5.100 10.332 1.00 98.50 99 TYR A O 1
ATOM 789 N N . ILE A 1 100 ? -0.732 6.900 11.526 1.00 98.31 100 ILE A N 1
ATOM 790 C CA . ILE A 1 100 ? 0.146 7.479 10.513 1.00 98.31 100 ILE A CA 1
ATOM 791 C C . ILE A 1 100 ? 1.585 7.136 10.865 1.00 98.31 100 ILE A C 1
ATOM 793 O O . ILE A 1 100 ? 2.106 7.548 11.901 1.00 98.31 100 ILE A O 1
ATOM 797 N N . ILE A 1 101 ? 2.220 6.359 10.003 1.00 96.62 101 ILE A N 1
ATOM 798 C CA . ILE A 1 101 ? 3.583 5.890 10.182 1.00 96.62 101 ILE A CA 1
ATOM 799 C C . ILE A 1 101 ? 4.566 7.029 9.930 1.00 96.62 101 ILE A C 1
ATOM 801 O O . ILE A 1 101 ? 4.601 7.613 8.845 1.00 96.62 101 ILE A O 1
ATOM 805 N N . GLU A 1 102 ? 5.417 7.304 10.917 1.00 94.19 102 GLU A N 1
ATOM 806 C CA . GLU A 1 102 ? 6.529 8.225 10.740 1.00 94.19 102 GLU A CA 1
ATOM 807 C C . GLU A 1 102 ? 7.561 7.627 9.782 1.00 94.19 102 GLU A C 1
ATOM 809 O O . GLU A 1 102 ? 8.173 6.588 10.040 1.00 94.19 102 GLU A O 1
ATOM 814 N N . ASN A 1 103 ? 7.742 8.300 8.650 1.00 88.12 103 ASN A N 1
ATOM 815 C CA . ASN A 1 103 ? 8.671 7.926 7.601 1.00 88.12 103 ASN A CA 1
ATOM 816 C C . ASN A 1 103 ? 9.488 9.161 7.178 1.00 88.12 103 ASN A C 1
ATOM 818 O O . ASN A 1 103 ? 8.972 10.276 7.116 1.00 88.12 103 ASN A O 1
ATOM 822 N N . LYS A 1 104 ? 10.763 8.947 6.834 1.00 91.38 104 LYS A N 1
ATOM 823 C CA . LYS A 1 104 ? 11.699 9.955 6.308 1.00 91.38 104 LYS A CA 1
ATOM 824 C C . LYS A 1 104 ? 11.316 10.493 4.918 1.00 91.38 104 LYS A C 1
ATOM 826 O O . LYS A 1 104 ? 11.994 11.374 4.407 1.00 91.38 104 LYS A O 1
ATOM 831 N N . ARG A 1 105 ? 10.265 9.953 4.285 1.00 91.62 105 ARG A N 1
ATOM 832 C CA . ARG A 1 105 ? 9.751 10.396 2.974 1.00 91.62 105 ARG A CA 1
ATOM 833 C C . ARG A 1 105 ? 8.984 11.719 3.010 1.00 91.62 105 ARG A C 1
ATOM 835 O O . ARG A 1 105 ? 8.700 12.248 1.940 1.00 91.62 105 ARG A O 1
ATOM 842 N N . PHE A 1 106 ? 8.627 12.222 4.190 1.00 95.38 106 PHE A N 1
ATOM 843 C CA . PHE A 1 106 ? 7.863 13.460 4.330 1.00 95.38 106 PHE A CA 1
ATOM 844 C C . PHE A 1 106 ? 8.736 14.584 4.883 1.00 95.38 106 PHE A C 1
ATOM 846 O O . PHE A 1 106 ? 9.475 14.404 5.852 1.00 95.38 106 PHE A O 1
ATOM 853 N N . THR A 1 107 ? 8.630 15.754 4.265 1.00 96.12 107 THR A N 1
ATOM 854 C CA . THR A 1 107 ? 9.293 16.986 4.701 1.00 96.12 107 THR A CA 1
ATOM 855 C C . THR A 1 107 ? 8.655 17.543 5.978 1.00 96.12 107 THR A C 1
ATOM 857 O O . THR A 1 107 ? 7.538 17.181 6.351 1.00 96.12 107 THR A O 1
ATOM 860 N N . ALA A 1 108 ? 9.330 18.482 6.646 1.00 97.25 108 ALA A N 1
ATOM 861 C CA . ALA A 1 108 ? 8.780 19.150 7.831 1.00 97.25 108 ALA A CA 1
ATOM 862 C C . ALA A 1 108 ? 7.462 19.899 7.540 1.00 97.25 108 ALA A C 1
ATOM 864 O O . ALA A 1 108 ? 6.550 19.896 8.367 1.00 97.25 108 ALA A O 1
ATOM 865 N N . MET A 1 109 ? 7.337 20.505 6.353 1.00 97.88 109 MET A N 1
ATOM 866 C CA . MET A 1 109 ? 6.104 21.180 5.927 1.00 97.88 109 MET A CA 1
ATOM 867 C C . MET A 1 109 ? 4.958 20.186 5.724 1.00 97.88 109 MET A C 1
ATOM 869 O O . MET A 1 109 ? 3.839 20.440 6.160 1.00 97.88 109 MET A O 1
ATOM 873 N N . GLU A 1 110 ? 5.234 19.028 5.127 1.00 97.75 110 GLU A N 1
ATOM 874 C CA . GLU A 1 110 ? 4.234 17.969 4.967 1.00 97.75 110 GLU A CA 1
ATOM 875 C C . GLU A 1 110 ? 3.805 17.391 6.318 1.00 97.75 110 GLU A C 1
ATOM 877 O O . GLU A 1 110 ? 2.618 17.171 6.536 1.00 97.75 110 GLU A O 1
ATOM 882 N N . TRP A 1 111 ? 4.732 17.224 7.266 1.00 97.75 111 TRP A N 1
ATOM 883 C CA . TRP A 1 111 ? 4.389 16.821 8.632 1.00 97.75 111 TRP A CA 1
ATOM 884 C C . TRP A 1 111 ? 3.483 17.825 9.343 1.00 97.75 111 TRP A C 1
ATOM 886 O O . TRP A 1 111 ? 2.594 17.412 10.086 1.00 97.75 111 TRP A O 1
ATOM 896 N N . LYS A 1 112 ? 3.640 19.130 9.091 1.00 98.38 112 LYS A N 1
ATOM 897 C CA . LYS A 1 112 ? 2.713 20.150 9.603 1.00 98.38 112 LYS A CA 1
ATOM 898 C C . LYS A 1 112 ? 1.295 19.940 9.060 1.00 98.38 112 LYS A C 1
ATOM 900 O O . LYS A 1 112 ? 0.338 19.979 9.831 1.00 98.38 112 LYS A O 1
ATOM 905 N N . GLU A 1 113 ? 1.162 19.672 7.762 1.00 98.62 113 GLU A N 1
ATOM 906 C CA . GLU A 1 113 ? -0.127 19.389 7.114 1.00 98.62 113 GLU A CA 1
ATOM 907 C C . GLU A 1 113 ? -0.753 18.075 7.609 1.00 98.62 113 GLU A C 1
ATOM 909 O O . GLU A 1 113 ? -1.960 18.016 7.855 1.00 98.62 113 GLU A O 1
ATOM 914 N N . ILE A 1 114 ? 0.065 17.038 7.814 1.00 98.50 114 ILE A N 1
ATOM 915 C CA . ILE A 1 114 ? -0.355 15.748 8.375 1.00 98.50 114 ILE A CA 1
ATOM 916 C C . ILE A 1 114 ? -0.843 15.919 9.819 1.00 98.50 114 ILE A C 1
ATOM 918 O O . ILE A 1 114 ? -1.929 15.448 10.145 1.00 98.50 114 ILE A O 1
ATOM 922 N N . ASN A 1 115 ? -0.102 16.626 10.676 1.00 98.56 115 ASN A N 1
ATOM 923 C CA . ASN A 1 115 ? -0.504 16.865 12.067 1.00 98.56 115 ASN A CA 1
ATOM 924 C C . ASN A 1 115 ? -1.816 17.648 12.146 1.00 98.56 115 ASN A C 1
ATOM 926 O O . ASN A 1 115 ? -2.729 17.255 12.865 1.00 98.56 115 ASN A O 1
ATOM 930 N N . ALA A 1 116 ? -1.965 18.686 11.322 1.00 98.62 116 ALA A N 1
ATOM 931 C CA . ALA A 1 116 ? -3.208 19.442 11.261 1.00 98.62 116 ALA A CA 1
ATOM 932 C C . ALA A 1 116 ? -4.399 18.590 10.767 1.00 98.62 116 ALA A C 1
ATOM 934 O O . ALA A 1 116 ? -5.542 18.843 11.150 1.00 98.62 116 ALA A O 1
ATOM 935 N N . ALA A 1 117 ? -4.154 17.572 9.931 1.00 98.69 117 ALA A N 1
ATOM 936 C CA . ALA A 1 117 ? -5.174 16.598 9.543 1.00 98.69 117 ALA A CA 1
ATOM 937 C C . ALA A 1 117 ? -5.551 15.655 10.698 1.00 98.69 117 ALA A C 1
ATOM 939 O O . ALA A 1 117 ? -6.736 15.384 10.887 1.00 98.69 117 ALA A O 1
ATOM 940 N N . ILE A 1 118 ? -4.569 15.189 11.481 1.00 98.69 118 ILE A N 1
ATOM 941 C CA . ILE A 1 118 ? -4.792 14.377 12.689 1.00 98.69 118 ILE A CA 1
ATOM 942 C C . ILE A 1 118 ? -5.679 15.138 13.677 1.00 98.69 118 ILE A C 1
ATOM 944 O O . ILE A 1 118 ? -6.690 14.596 14.127 1.00 98.69 118 ILE A O 1
ATOM 948 N N . ASP A 1 119 ? -5.336 16.394 13.966 1.00 98.56 119 ASP A N 1
ATOM 949 C CA . ASP A 1 119 ? -6.088 17.241 14.892 1.00 98.56 119 ASP A CA 1
ATOM 950 C C . ASP A 1 119 ? -7.531 17.434 14.416 1.00 98.56 119 ASP A C 1
ATOM 952 O O . ASP A 1 119 ? -8.468 17.283 15.196 1.00 98.56 119 ASP A O 1
ATOM 956 N N . GLU A 1 120 ? -7.747 17.697 13.121 1.00 98.44 120 GLU A N 1
ATOM 957 C CA . GLU A 1 120 ? -9.099 17.843 12.570 1.00 98.44 120 GLU A CA 1
ATOM 958 C C . GLU A 1 120 ? -9.934 16.560 12.713 1.00 98.44 120 GLU A C 1
ATOM 960 O O . GLU A 1 120 ? -11.110 16.621 13.084 1.00 98.44 120 GLU A O 1
ATOM 965 N N . VAL A 1 121 ? -9.348 15.398 12.410 1.00 98.44 121 VAL A N 1
ATOM 966 C CA . VAL A 1 121 ? -10.043 14.108 12.513 1.00 98.44 121 VAL A CA 1
ATOM 967 C C . VAL A 1 121 ? -10.377 13.786 13.971 1.00 98.44 121 VAL A C 1
ATOM 969 O O . VAL A 1 121 ? -11.509 13.405 14.267 1.00 98.44 121 VAL A O 1
ATOM 972 N N . ASN A 1 122 ? -9.431 13.987 14.888 1.00 98.44 122 ASN A N 1
ATOM 973 C CA . ASN A 1 122 ? -9.624 13.692 16.306 1.00 98.44 122 ASN A CA 1
ATOM 974 C C . ASN A 1 122 ? -10.600 14.662 16.976 1.00 98.44 122 ASN A C 1
ATOM 976 O O . ASN A 1 122 ? -11.435 14.224 17.766 1.00 98.44 122 ASN A O 1
ATOM 980 N N . ASN A 1 123 ? -10.553 15.952 16.634 1.00 98.00 123 ASN A N 1
ATOM 981 C CA . ASN A 1 123 ? -11.478 16.948 17.174 1.00 98.00 123 ASN A CA 1
ATOM 982 C C . ASN A 1 123 ? -12.931 16.604 16.836 1.00 98.00 123 ASN A C 1
ATOM 984 O O . ASN A 1 123 ? -13.787 16.713 17.705 1.00 98.00 123 ASN A O 1
ATOM 988 N N . TYR A 1 124 ? -13.208 16.115 15.620 1.00 96.94 124 TYR A N 1
ATOM 989 C CA . TYR A 1 124 ? -14.548 15.637 15.263 1.00 96.94 124 TYR A CA 1
ATOM 990 C C . TYR A 1 124 ? -15.033 14.523 16.206 1.00 96.94 124 TYR A C 1
ATOM 992 O O . TYR A 1 124 ? -16.142 14.601 16.737 1.00 96.94 124 TYR A O 1
ATOM 1000 N N . THR A 1 125 ? -14.186 13.519 16.456 1.00 96.50 125 THR A N 1
ATOM 1001 C CA . THR A 1 125 ? -14.499 12.405 17.361 1.00 96.50 125 THR A CA 1
ATOM 1002 C C . THR A 1 125 ? -14.718 12.882 18.797 1.00 96.50 125 THR A C 1
ATOM 1004 O O . THR A 1 125 ? -15.713 12.510 19.415 1.00 96.50 125 THR A O 1
ATOM 1007 N N . LEU A 1 126 ? -13.833 13.740 19.311 1.00 95.88 126 LEU A N 1
ATOM 1008 C CA . LEU A 1 126 ? -13.918 14.280 20.671 1.00 95.88 126 LEU A CA 1
ATOM 1009 C C . LEU A 1 126 ? -15.166 15.146 20.866 1.00 95.88 126 LEU A C 1
ATOM 1011 O O . LEU A 1 126 ? -15.862 15.004 21.867 1.00 95.88 126 LEU A O 1
ATOM 1015 N N . THR A 1 127 ? -15.488 16.019 19.905 1.00 94.38 127 THR A N 1
ATOM 1016 C CA . THR A 1 127 ? -16.706 16.837 19.959 1.00 94.38 127 THR A CA 1
ATOM 1017 C C . THR A 1 127 ? -17.953 15.963 20.014 1.00 94.38 127 THR A C 1
ATOM 1019 O O . THR A 1 127 ? -18.833 16.247 20.820 1.00 94.38 127 THR A O 1
ATOM 1022 N N . TYR A 1 128 ? -18.025 14.891 19.217 1.00 92.62 128 TYR A N 1
ATOM 1023 C CA . TYR A 1 128 ? -19.167 13.976 19.255 1.00 92.62 128 TYR A CA 1
ATOM 1024 C C . TYR A 1 128 ? -19.254 13.212 20.585 1.00 92.62 128 TYR A C 1
ATOM 1026 O O . TYR A 1 128 ? -20.327 13.124 21.169 1.00 92.62 128 TYR A O 1
ATOM 1034 N N . GLN A 1 129 ? -18.131 12.704 21.101 1.00 91.56 129 GLN A N 1
ATOM 1035 C CA . GLN A 1 129 ? -18.097 11.975 22.377 1.00 91.56 129 GLN A CA 1
ATOM 1036 C C . GLN A 1 129 ? -18.472 12.844 23.586 1.00 91.56 129 GLN A C 1
ATOM 1038 O O . GLN A 1 129 ? -19.003 12.325 24.563 1.00 91.56 129 GLN A O 1
ATOM 1043 N N . ASN A 1 130 ? -18.215 14.153 23.515 1.00 90.50 130 ASN A N 1
ATOM 1044 C CA . ASN A 1 130 ? -18.551 15.105 24.575 1.00 90.50 130 ASN A CA 1
ATOM 1045 C C . ASN A 1 130 ? -19.996 15.629 24.499 1.00 90.50 130 ASN A C 1
ATOM 1047 O O . ASN A 1 130 ? -20.456 16.279 25.437 1.00 90.50 130 ASN A O 1
ATOM 1051 N N . GLN A 1 131 ? -20.720 15.392 23.401 1.00 88.88 131 GLN A N 1
ATOM 1052 C CA . GLN A 1 131 ? -22.136 15.748 23.316 1.00 88.88 131 GLN A CA 1
ATOM 1053 C C . GLN A 1 131 ? -22.969 14.761 24.146 1.00 88.88 131 GLN A C 1
ATOM 1055 O O . GLN A 1 131 ? -22.779 13.549 24.066 1.00 88.88 131 GLN A O 1
ATOM 1060 N N . SER A 1 132 ? -23.899 15.281 24.957 1.00 67.25 132 SER A N 1
ATOM 1061 C CA . SER A 1 132 ? -24.817 14.452 25.748 1.00 67.25 132 SER A CA 1
ATOM 1062 C C . SER A 1 132 ? -25.561 13.474 24.836 1.00 67.25 132 SER A C 1
ATOM 1064 O O . SER A 1 132 ? -26.170 13.893 23.849 1.00 67.25 132 SER A O 1
ATOM 1066 N N . ILE A 1 133 ? -25.556 12.190 25.212 1.00 66.12 133 ILE A N 1
ATOM 1067 C CA . ILE A 1 133 ? -26.193 11.057 24.508 1.00 66.12 133 ILE A CA 1
ATOM 1068 C C . ILE A 1 133 ? -27.667 11.343 24.150 1.00 66.12 133 ILE A C 1
ATOM 1070 O O . ILE A 1 133 ? -28.211 10.759 23.215 1.00 66.12 133 ILE A O 1
ATOM 1074 N N . THR A 1 134 ? -28.310 12.276 24.857 1.00 63.41 134 THR A N 1
ATOM 1075 C CA . THR A 1 134 ? -29.693 12.706 24.621 1.00 63.41 134 THR A CA 1
ATOM 1076 C C . THR A 1 134 ? -29.923 13.393 23.269 1.00 63.41 134 THR A C 1
ATOM 1078 O O . THR A 1 134 ? -31.047 13.368 22.779 1.00 63.41 134 THR A O 1
ATOM 1081 N N . ASN A 1 135 ? -28.887 13.944 22.626 1.00 64.38 135 ASN A N 1
ATOM 1082 C CA . ASN A 1 135 ? -28.950 14.445 21.251 1.00 64.38 135 ASN A CA 1
ATOM 1083 C C . ASN A 1 135 ? -28.334 13.412 20.302 1.00 64.38 135 ASN A C 1
ATOM 1085 O O . ASN A 1 135 ? -27.174 13.531 19.905 1.00 64.38 135 ASN A O 1
ATOM 1089 N N . SER A 1 136 ? -29.118 12.398 19.924 1.00 62.38 136 SER A N 1
ATOM 1090 C CA . SER A 1 136 ? -28.749 11.347 18.961 1.00 62.38 136 SER A CA 1
ATOM 1091 C C . SER A 1 136 ? -28.640 11.887 17.526 1.00 62.38 136 SER A C 1
ATOM 1093 O O . SER A 1 136 ? -29.331 11.469 16.597 1.00 62.38 136 SER A O 1
ATOM 1095 N N . THR A 1 137 ? -27.757 12.863 17.322 1.00 70.75 137 THR A N 1
ATOM 1096 C CA . THR A 1 137 ? -27.460 13.380 15.991 1.00 70.75 137 THR A CA 1
ATOM 1097 C C . THR A 1 137 ? -26.775 12.292 15.173 1.00 70.75 137 THR A C 1
ATOM 1099 O O . THR A 1 137 ? -25.813 11.657 15.603 1.00 70.75 137 THR A O 1
ATOM 1102 N N . LYS A 1 138 ? -27.294 12.043 13.970 1.00 86.56 138 LYS A N 1
ATOM 1103 C CA . LYS A 1 138 ? -26.718 11.073 13.038 1.00 86.56 138 LYS A CA 1
ATOM 1104 C C . LYS A 1 138 ? -25.259 11.443 12.755 1.00 86.56 138 LYS A C 1
ATOM 1106 O O . LYS A 1 138 ? -24.983 12.551 12.292 1.00 86.56 138 LYS A O 1
ATOM 1111 N N . LEU A 1 139 ? -24.341 10.502 12.985 1.00 90.38 139 LEU A N 1
ATOM 1112 C CA . LEU A 1 139 ? -22.926 10.656 12.647 1.00 90.38 139 LEU A CA 1
ATOM 1113 C C . LEU A 1 139 ? -22.768 11.070 11.177 1.00 90.38 139 LEU A C 1
ATOM 1115 O O . LEU A 1 139 ? -23.199 10.361 10.266 1.00 90.38 139 LEU A O 1
ATOM 1119 N N . LYS A 1 140 ? -22.124 12.218 10.947 1.00 94.12 140 LYS A N 1
ATOM 1120 C CA . LYS A 1 140 ? -21.724 12.664 9.605 1.00 94.12 140 LYS A CA 1
ATOM 1121 C C . LYS A 1 140 ? -20.581 11.806 9.062 1.00 94.12 140 LYS A C 1
ATOM 1123 O O . LYS A 1 140 ? -20.554 11.501 7.874 1.00 94.12 140 LYS A O 1
ATOM 1128 N N . TRP A 1 141 ? -19.649 11.437 9.937 1.00 96.12 141 TRP A N 1
ATOM 1129 C CA . TRP A 1 141 ? -18.506 10.586 9.638 1.00 96.12 141 TRP A CA 1
ATOM 1130 C C . TRP A 1 141 ? -18.348 9.535 10.738 1.00 96.12 141 TRP A C 1
ATOM 1132 O O . TRP A 1 141 ? -18.741 9.795 11.876 1.00 96.12 141 TRP A O 1
ATOM 1142 N N . PRO A 1 142 ? -17.756 8.368 10.441 1.00 97.56 142 PRO A N 1
ATOM 1143 C CA . PRO A 1 142 ? -17.347 7.439 11.485 1.00 97.56 142 PRO A CA 1
ATOM 1144 C C . PRO A 1 142 ? -16.399 8.092 12.494 1.00 97.56 142 PRO A C 1
ATOM 1146 O O . PRO A 1 142 ? -15.654 9.015 12.154 1.00 97.56 142 PRO A O 1
ATOM 1149 N N . LEU A 1 143 ? -16.411 7.586 13.725 1.00 97.69 143 LEU A N 1
ATOM 1150 C CA . LEU A 1 143 ? -15.511 8.033 14.782 1.00 97.69 143 LEU A CA 1
ATOM 1151 C C . LEU A 1 143 ? -14.123 7.425 14.573 1.00 97.69 143 LEU A C 1
ATOM 1153 O O . LEU A 1 143 ? -13.987 6.229 14.320 1.00 97.69 143 LEU A O 1
ATOM 1157 N N . ILE A 1 144 ? -13.086 8.254 14.671 1.00 98.44 144 ILE A N 1
ATOM 1158 C CA . ILE A 1 144 ? -11.702 7.866 14.380 1.00 98.44 144 ILE A CA 1
ATOM 1159 C C . ILE A 1 144 ? -10.780 8.446 15.451 1.00 98.44 144 ILE A C 1
ATOM 1161 O O . ILE A 1 144 ? -10.863 9.627 15.785 1.00 98.44 144 ILE A O 1
ATOM 1165 N N . ASN A 1 145 ? -9.870 7.620 15.957 1.00 98.50 145 ASN A N 1
ATOM 1166 C CA . ASN A 1 145 ? -8.745 8.034 16.783 1.00 98.50 145 ASN A CA 1
ATOM 1167 C C . ASN A 1 145 ? -7.456 7.854 15.981 1.00 98.50 145 ASN A C 1
ATOM 1169 O O . ASN A 1 145 ? -7.015 6.725 15.753 1.00 98.50 145 ASN A O 1
ATOM 1173 N N . THR A 1 146 ? -6.878 8.969 15.547 1.00 98.56 146 THR A N 1
ATOM 1174 C CA . THR A 1 146 ? -5.680 9.017 14.711 1.00 98.56 146 THR A CA 1
ATOM 1175 C C . THR A 1 146 ? -4.452 9.351 15.545 1.00 98.56 146 THR A C 1
ATOM 1177 O O . THR A 1 146 ? -4.452 10.323 16.302 1.00 98.56 146 THR A O 1
ATOM 1180 N N . LYS A 1 147 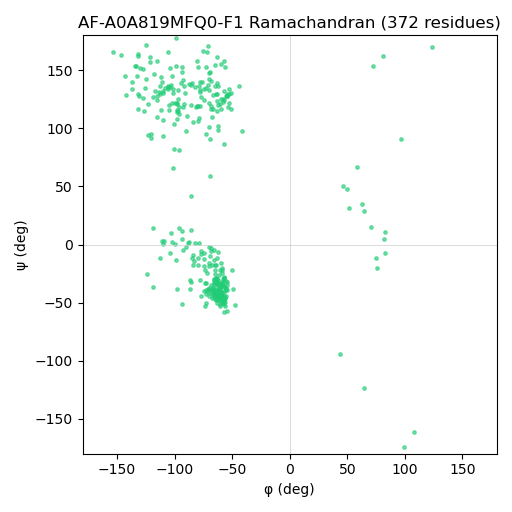? -3.380 8.569 15.393 1.00 98.12 147 LYS A N 1
ATOM 1181 C CA . LYS A 1 147 ? -2.103 8.774 16.093 1.00 98.12 147 LYS A CA 1
ATOM 1182 C C . LYS A 1 147 ? -0.919 8.660 15.144 1.00 98.12 147 LYS A C 1
ATOM 1184 O O . LYS A 1 147 ? -0.979 7.941 14.151 1.00 98.12 147 LYS A O 1
ATOM 1189 N N . ILE A 1 148 ? 0.186 9.317 15.484 1.00 97.75 148 ILE A N 1
ATOM 1190 C CA . ILE A 1 148 ? 1.473 9.086 14.819 1.00 97.75 148 ILE A CA 1
ATOM 1191 C C . ILE A 1 148 ? 2.125 7.855 15.440 1.00 97.75 148 ILE A C 1
ATOM 1193 O O . ILE A 1 148 ? 2.161 7.715 16.664 1.00 97.75 148 ILE A O 1
ATOM 1197 N N . LEU A 1 149 ? 2.671 6.981 14.600 1.00 95.75 149 LEU A N 1
ATOM 1198 C CA . LEU A 1 149 ? 3.472 5.846 15.026 1.00 95.75 149 LEU A CA 1
ATOM 1199 C C . LEU A 1 149 ? 4.928 6.028 14.615 1.00 95.75 149 LEU A C 1
ATOM 1201 O O . LEU A 1 149 ? 5.255 5.985 13.432 1.00 95.75 149 LEU A O 1
ATOM 1205 N N . ARG A 1 150 ? 5.820 6.143 15.600 1.00 93.94 150 ARG A N 1
ATOM 1206 C CA . ARG A 1 150 ? 7.267 6.087 15.375 1.00 93.94 150 ARG A CA 1
ATOM 1207 C C . ARG A 1 150 ? 7.746 4.675 15.673 1.00 93.94 150 ARG A C 1
ATOM 1209 O O . ARG A 1 150 ? 7.694 4.237 16.817 1.00 93.94 150 ARG A O 1
ATOM 1216 N N . TYR A 1 151 ? 8.235 3.941 14.675 1.00 82.75 151 TYR A N 1
ATOM 1217 C CA . TYR A 1 151 ? 8.626 2.536 14.878 1.00 82.75 151 TYR A CA 1
ATOM 1218 C C . TYR A 1 151 ? 9.627 2.333 16.019 1.00 82.75 151 TYR A C 1
ATOM 1220 O O . TYR A 1 151 ? 9.512 1.368 16.773 1.00 82.75 151 TYR A O 1
ATOM 1228 N N . GLY A 1 152 ? 10.586 3.252 16.158 1.00 81.19 152 GLY A N 1
ATOM 1229 C CA . GLY A 1 152 ? 11.598 3.205 17.211 1.00 81.19 152 GLY A CA 1
ATOM 1230 C C . GLY A 1 152 ? 11.064 3.484 18.619 1.00 81.19 152 GLY A C 1
ATOM 1231 O O . GLY A 1 152 ? 11.748 3.158 19.585 1.00 81.19 152 GLY A O 1
ATOM 1232 N N . SER A 1 153 ? 9.861 4.056 18.755 1.00 86.88 153 SER A N 1
ATOM 1233 C CA . SER A 1 153 ? 9.273 4.393 20.057 1.00 86.88 153 SER A CA 1
ATOM 1234 C C . SER A 1 153 ? 8.379 3.294 20.630 1.00 86.88 153 SER A C 1
ATOM 1236 O O . SER A 1 153 ? 7.883 3.440 21.744 1.00 86.88 153 SER A O 1
ATOM 1238 N N . ILE A 1 154 ? 8.133 2.212 19.887 1.00 86.25 154 ILE A N 1
ATOM 1239 C CA . ILE A 1 154 ? 7.312 1.098 20.364 1.00 86.25 154 ILE A CA 1
ATOM 1240 C C . ILE A 1 154 ? 8.171 0.252 21.299 1.00 86.25 154 ILE A C 1
ATOM 1242 O O . ILE A 1 154 ? 9.108 -0.421 20.865 1.00 86.25 154 ILE A O 1
ATOM 1246 N N . MET A 1 155 ? 7.855 0.310 22.590 1.00 86.00 155 MET A N 1
ATOM 1247 C CA . MET A 1 155 ? 8.577 -0.423 23.623 1.00 86.00 155 MET A CA 1
ATOM 1248 C C . MET A 1 155 ? 7.791 -1.664 24.068 1.00 86.00 155 MET A C 1
ATOM 1250 O O . MET A 1 155 ? 6.561 -1.603 24.145 1.00 86.00 155 MET A O 1
ATOM 1254 N N . PRO A 1 156 ? 8.490 -2.768 24.393 1.00 84.94 156 PRO A N 1
ATOM 1255 C CA . PRO A 1 156 ? 7.942 -3.884 25.157 1.00 84.94 156 PRO A CA 1
ATOM 1256 C C . PRO A 1 156 ? 7.124 -3.402 26.352 1.00 84.94 156 PRO A C 1
ATOM 1258 O O . PRO A 1 156 ? 7.567 -2.519 27.094 1.00 84.94 156 PRO A O 1
ATOM 1261 N N . GLN A 1 157 ? 5.959 -4.003 26.588 1.00 77.00 157 GLN A N 1
ATOM 1262 C CA . GLN A 1 157 ? 5.317 -3.846 27.890 1.00 77.00 157 GLN A CA 1
ATOM 1263 C C . GLN A 1 157 ? 6.227 -4.491 28.942 1.00 77.00 157 GLN A C 1
ATOM 1265 O O . GLN A 1 157 ? 6.686 -5.620 28.760 1.00 77.00 157 GLN A O 1
ATOM 1270 N N . LYS A 1 158 ? 6.530 -3.770 30.031 1.00 73.12 158 LYS A N 1
ATOM 1271 C CA . LYS A 1 158 ? 7.292 -4.338 31.155 1.00 73.12 158 LYS A CA 1
ATOM 1272 C C . LYS A 1 158 ? 6.568 -5.605 31.617 1.00 73.12 158 LYS A C 1
ATOM 1274 O O . LYS A 1 158 ? 5.361 -5.531 31.833 1.00 73.12 158 LYS A O 1
ATOM 1279 N N . LYS A 1 159 ? 7.291 -6.735 31.722 1.00 58.00 159 LYS A N 1
ATOM 1280 C CA . LYS A 1 159 ? 6.766 -8.071 32.072 1.00 58.00 159 LYS A CA 1
ATOM 1281 C C . LYS A 1 159 ? 5.734 -7.961 33.212 1.00 58.00 159 LYS A C 1
ATOM 1283 O O . LYS A 1 159 ? 6.103 -7.950 34.380 1.00 58.00 159 LYS A O 1
ATOM 1288 N N . GLN A 1 160 ? 4.444 -7.944 32.888 1.00 52.25 160 GLN A N 1
ATOM 1289 C CA . GLN A 1 160 ? 3.475 -8.619 33.739 1.00 52.25 160 GLN A CA 1
ATOM 1290 C C . GLN A 1 160 ? 3.633 -10.091 33.379 1.00 52.25 160 GLN A C 1
ATOM 1292 O O . GLN A 1 160 ? 3.516 -10.442 32.205 1.00 52.25 160 GLN A O 1
ATOM 1297 N N . GLN A 1 161 ? 4.006 -10.923 34.354 1.00 46.34 161 GLN A N 1
ATOM 1298 C CA . GLN A 1 161 ? 4.099 -12.375 34.201 1.00 46.34 161 GLN A CA 1
ATOM 1299 C C . GLN A 1 161 ? 2.737 -12.913 33.746 1.00 46.34 161 GLN A C 1
ATOM 1301 O O . GLN A 1 161 ? 1.889 -13.285 34.553 1.00 46.34 161 GLN A O 1
ATOM 1306 N N . SER A 1 162 ? 2.500 -12.922 32.439 1.00 46.84 162 SER A N 1
ATOM 1307 C CA . SER A 1 162 ? 1.347 -13.582 31.857 1.00 46.84 162 SER A CA 1
ATOM 1308 C C . SER A 1 162 ? 1.690 -15.061 31.804 1.00 46.84 162 SER A C 1
ATOM 1310 O O . SER A 1 162 ? 2.531 -15.508 31.025 1.00 46.84 162 SER A O 1
ATOM 1312 N N . ARG A 1 163 ? 1.075 -15.832 32.702 1.00 46.78 163 ARG A N 1
ATOM 1313 C CA . ARG A 1 163 ? 1.011 -17.284 32.558 1.00 46.78 163 ARG A CA 1
ATOM 1314 C C . ARG A 1 163 ? 0.229 -17.550 31.275 1.00 46.78 163 ARG A C 1
ATOM 1316 O O . ARG A 1 163 ? -0.986 -17.383 31.247 1.00 46.78 163 ARG A O 1
ATOM 1323 N N . PHE A 1 164 ? 0.926 -17.885 30.196 1.00 49.56 164 PHE A N 1
ATOM 1324 C CA . PHE A 1 164 ? 0.276 -18.368 28.986 1.00 49.56 164 PHE A CA 1
ATOM 1325 C C . PHE A 1 164 ? -0.419 -19.689 29.321 1.00 49.56 164 PHE A C 1
ATOM 1327 O O . PHE A 1 164 ? 0.235 -20.672 29.670 1.00 49.56 164 PHE A O 1
ATOM 1334 N N . ASN A 1 165 ? -1.749 -19.707 29.239 1.00 45.03 165 ASN A N 1
ATOM 1335 C CA . ASN A 1 165 ? -2.505 -20.950 29.291 1.00 45.03 165 ASN A CA 1
ATOM 1336 C C . ASN A 1 165 ? -2.174 -21.739 28.020 1.00 45.03 165 ASN A C 1
ATOM 1338 O O . ASN A 1 165 ? -2.539 -21.322 26.922 1.00 45.03 165 ASN A O 1
ATOM 1342 N N . LYS A 1 166 ? -1.440 -22.847 28.178 1.00 43.62 166 LYS A N 1
ATOM 1343 C CA . LYS A 1 166 ? -1.147 -23.812 27.112 1.00 43.62 166 LYS A CA 1
ATOM 1344 C C . LYS A 1 166 ? -2.452 -24.218 26.424 1.00 43.62 166 LYS A C 1
ATOM 1346 O O . LYS A 1 166 ? -3.313 -24.829 27.052 1.00 43.62 166 LYS A O 1
ATOM 1351 N N . THR A 1 167 ? -2.592 -23.911 25.141 1.00 44.69 167 THR A N 1
ATOM 1352 C CA . THR A 1 167 ? -3.595 -24.552 24.289 1.00 44.69 167 THR A CA 1
ATOM 1353 C C . THR A 1 167 ? -3.121 -25.957 23.923 1.00 44.69 167 THR A C 1
ATOM 1355 O O . THR A 1 167 ? -1.941 -26.175 23.666 1.00 44.69 167 THR A O 1
ATOM 1358 N N . ILE A 1 168 ? -4.053 -26.912 23.918 1.00 46.91 168 ILE A N 1
ATOM 1359 C CA . ILE A 1 168 ? -3.813 -28.362 23.766 1.00 46.91 168 ILE A CA 1
ATOM 1360 C C . ILE A 1 168 ? -3.248 -28.734 22.377 1.00 46.91 168 ILE A C 1
ATOM 1362 O O . ILE A 1 168 ? -2.735 -29.831 22.190 1.00 46.91 168 ILE A O 1
ATOM 1366 N N . THR A 1 169 ? -3.291 -27.825 21.403 1.00 45.28 169 THR A N 1
ATOM 1367 C CA . THR A 1 169 ? -3.020 -28.120 19.989 1.00 45.28 169 THR A CA 1
ATOM 1368 C C . THR A 1 169 ? -1.569 -27.976 19.521 1.00 45.28 169 THR A C 1
ATOM 1370 O O . THR A 1 169 ? -1.303 -28.339 18.383 1.00 45.28 169 THR A O 1
ATOM 1373 N N . ASP A 1 170 ? -0.620 -27.558 20.366 1.00 44.22 170 ASP A N 1
ATOM 1374 C CA . ASP A 1 170 ? 0.816 -27.557 20.028 1.00 44.22 170 ASP A CA 1
ATOM 1375 C C . ASP A 1 170 ? 1.599 -28.434 21.018 1.00 44.22 170 ASP A C 1
ATOM 1377 O O . ASP A 1 170 ? 2.043 -27.997 22.081 1.00 44.22 170 ASP A O 1
ATOM 1381 N N . ALA A 1 171 ? 1.764 -29.715 20.678 1.00 42.62 171 ALA A N 1
ATOM 1382 C CA . ALA A 1 171 ? 2.438 -30.709 21.523 1.00 42.62 171 ALA A CA 1
ATOM 1383 C C . ALA A 1 171 ? 3.956 -30.474 21.691 1.00 42.62 171 ALA A C 1
ATOM 1385 O O . ALA A 1 171 ? 4.602 -31.151 22.492 1.00 42.62 171 ALA A O 1
ATOM 1386 N N . LYS A 1 172 ? 4.544 -29.499 20.989 1.00 46.38 172 LYS A N 1
ATOM 1387 C CA . LYS A 1 172 ? 5.908 -29.032 21.258 1.00 46.38 172 LYS A CA 1
ATOM 1388 C C . LYS A 1 172 ? 5.827 -27.778 22.122 1.00 46.38 172 LYS A C 1
ATOM 1390 O O . LYS A 1 172 ? 5.457 -26.712 21.643 1.00 46.38 172 LYS A O 1
ATOM 1395 N N . SER A 1 173 ? 6.196 -27.900 23.403 1.00 43.91 173 SER A N 1
ATOM 1396 C CA . SER A 1 173 ? 6.501 -26.708 24.208 1.00 43.91 173 SER A CA 1
ATOM 1397 C C . SER A 1 173 ? 7.543 -25.892 23.434 1.00 43.91 173 SER A C 1
ATOM 1399 O O . SER A 1 173 ? 8.545 -26.491 23.033 1.00 43.91 173 SER A O 1
ATOM 1401 N N . PRO A 1 174 ? 7.350 -24.577 23.214 1.00 50.25 174 PRO A N 1
ATOM 1402 C CA . PRO A 1 174 ? 8.413 -23.747 22.673 1.00 50.25 174 PRO A CA 1
ATOM 1403 C C . PRO A 1 174 ? 9.632 -23.947 23.573 1.00 50.25 174 PRO A C 1
ATOM 1405 O O . PRO A 1 174 ? 9.562 -23.702 24.777 1.00 50.25 174 PRO A O 1
ATOM 1408 N N . THR A 1 175 ? 10.728 -24.460 23.023 1.00 47.66 175 THR A N 1
ATOM 1409 C CA . THR A 1 175 ? 11.978 -24.682 23.768 1.00 47.66 175 THR A CA 1
ATOM 1410 C C . THR A 1 175 ? 12.667 -23.365 24.138 1.00 47.66 175 THR A C 1
ATOM 1412 O O . THR A 1 175 ? 13.691 -23.370 24.814 1.00 47.66 175 THR A O 1
ATOM 1415 N N . TYR A 1 176 ? 12.096 -22.232 23.724 1.00 56.66 176 TYR A N 1
ATOM 1416 C CA . TYR A 1 176 ? 12.577 -20.882 23.968 1.00 56.66 176 TYR A CA 1
ATOM 1417 C C . TYR A 1 176 ? 11.614 -20.108 24.879 1.00 56.66 176 TYR A C 1
ATOM 1419 O O . TYR A 1 176 ? 10.409 -20.039 24.628 1.00 56.66 176 TYR A O 1
ATOM 1427 N N . GLU A 1 177 ? 12.153 -19.471 25.923 1.00 64.12 177 GLU A N 1
ATOM 1428 C CA . GLU A 1 177 ? 11.417 -18.473 26.702 1.00 64.12 177 GLU A CA 1
ATOM 1429 C C . GLU A 1 177 ? 11.023 -17.320 25.763 1.00 64.12 177 GLU A C 1
ATOM 1431 O O . GLU A 1 177 ? 11.880 -16.688 25.136 1.00 64.12 177 GLU A O 1
ATOM 1436 N N . LEU A 1 178 ? 9.719 -17.047 25.635 1.00 68.38 178 LEU A N 1
ATOM 1437 C CA . LEU A 1 178 ? 9.222 -15.911 24.858 1.00 68.38 178 LEU A CA 1
ATOM 1438 C C . LEU A 1 178 ? 9.596 -14.612 25.578 1.00 68.38 178 LEU A C 1
ATOM 1440 O O . LEU A 1 178 ? 8.862 -14.104 26.428 1.00 68.38 178 LEU A O 1
ATOM 1444 N N . THR A 1 179 ? 10.761 -14.073 25.233 1.00 75.81 179 THR A N 1
ATOM 1445 C CA . THR A 1 179 ? 11.179 -12.756 25.704 1.00 75.81 179 THR A CA 1
ATOM 1446 C C . THR A 1 179 ? 10.492 -11.693 24.860 1.00 75.81 179 THR A C 1
ATOM 1448 O O . THR A 1 179 ? 10.653 -11.634 23.641 1.00 75.81 179 THR A O 1
ATOM 1451 N N . GLU A 1 180 ? 9.696 -10.859 25.525 1.00 82.69 180 GLU A N 1
ATOM 1452 C CA . GLU A 1 180 ? 9.014 -9.733 24.902 1.00 82.69 180 GLU A CA 1
ATOM 1453 C C . GLU A 1 180 ? 10.036 -8.786 24.248 1.00 82.69 180 GLU A C 1
ATOM 1455 O O . GLU A 1 180 ? 10.915 -8.243 24.920 1.00 82.69 180 GLU A O 1
ATOM 1460 N N . ASN A 1 181 ? 9.896 -8.551 22.942 1.00 87.06 181 ASN A N 1
ATOM 1461 C CA . ASN A 1 181 ? 10.764 -7.656 22.180 1.00 87.06 181 ASN A CA 1
ATOM 1462 C C . ASN A 1 181 ? 9.957 -6.565 21.447 1.00 87.06 181 ASN A C 1
ATOM 1464 O O . ASN A 1 181 ? 8.724 -6.572 21.414 1.00 87.06 181 ASN A O 1
ATOM 1468 N N . ARG A 1 182 ? 10.653 -5.583 20.853 1.00 88.75 182 ARG A N 1
ATOM 1469 C CA . ARG A 1 182 ? 10.003 -4.457 20.148 1.00 88.75 182 ARG A CA 1
ATOM 1470 C C . ARG A 1 182 ? 9.100 -4.915 19.001 1.00 88.75 182 ARG A C 1
ATOM 1472 O O . ARG A 1 182 ? 8.098 -4.264 18.721 1.00 88.75 182 ARG A O 1
ATOM 1479 N N . PHE A 1 183 ? 9.443 -6.019 18.344 1.00 89.69 183 PHE A N 1
ATOM 1480 C CA . PHE A 1 183 ? 8.658 -6.551 17.239 1.00 89.69 183 PHE A CA 1
ATOM 1481 C C . PHE A 1 183 ? 7.350 -7.192 17.719 1.00 89.69 183 PHE A C 1
ATOM 1483 O O . PHE A 1 183 ? 6.299 -6.961 17.131 1.00 89.69 183 PHE A O 1
ATOM 1490 N N . MET A 1 184 ? 7.368 -7.907 18.843 1.00 91.56 184 MET A N 1
ATOM 1491 C CA . MET A 1 184 ? 6.148 -8.420 19.473 1.00 91.56 184 MET A CA 1
ATOM 1492 C C . MET A 1 184 ? 5.211 -7.283 19.903 1.00 91.56 184 MET A C 1
ATOM 1494 O O . MET A 1 184 ? 4.000 -7.342 19.672 1.00 91.56 184 MET A O 1
ATOM 1498 N N . ALA A 1 185 ? 5.768 -6.205 20.459 1.00 92.50 185 ALA A N 1
ATOM 1499 C CA . ALA A 1 185 ? 5.009 -4.997 20.772 1.00 92.50 185 ALA A CA 1
ATOM 1500 C C . ALA A 1 185 ? 4.418 -4.340 19.506 1.00 92.50 185 ALA A C 1
ATOM 1502 O O .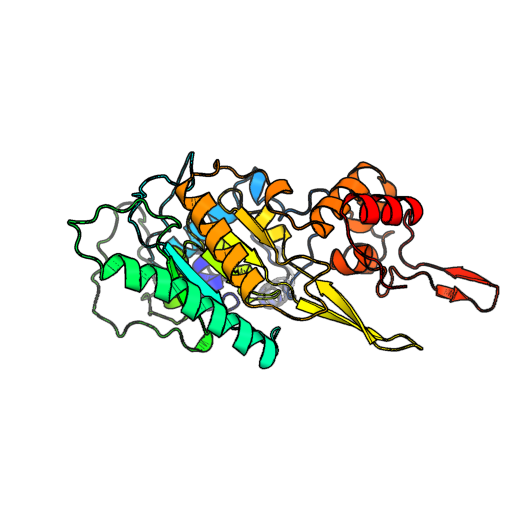 ALA A 1 185 ? 3.258 -3.922 19.515 1.00 92.50 185 ALA A O 1
ATOM 1503 N N . GLN A 1 186 ? 5.167 -4.317 18.396 1.00 93.25 186 GLN A N 1
ATOM 1504 C CA . GLN A 1 186 ? 4.666 -3.884 17.086 1.00 93.25 186 GLN A CA 1
ATOM 1505 C C . GLN A 1 186 ? 3.499 -4.757 16.617 1.00 93.25 186 GLN A C 1
ATOM 1507 O O . GLN A 1 186 ? 2.431 -4.223 16.337 1.00 93.25 186 GLN A O 1
ATOM 1512 N N . LEU A 1 187 ? 3.647 -6.083 16.587 1.00 94.62 187 LEU A N 1
ATOM 1513 C CA . LEU A 1 187 ? 2.582 -6.999 16.167 1.00 94.62 187 LEU A CA 1
ATOM 1514 C C . LEU A 1 187 ? 1.294 -6.792 16.978 1.00 94.62 187 LEU A C 1
ATOM 1516 O O . LEU A 1 187 ? 0.205 -6.694 16.402 1.00 94.62 187 LEU A O 1
ATOM 1520 N N . ARG A 1 188 ? 1.394 -6.649 18.307 1.00 95.06 188 ARG A N 1
ATOM 1521 C CA . ARG A 1 188 ? 0.228 -6.359 19.164 1.00 95.06 188 ARG A CA 1
ATOM 1522 C C . ARG A 1 188 ? -0.444 -5.028 18.846 1.00 95.06 188 ARG A C 1
ATOM 1524 O O . ARG A 1 188 ? -1.651 -4.910 19.042 1.00 95.06 188 ARG A O 1
ATOM 1531 N N . LEU A 1 189 ? 0.306 -4.042 18.371 1.00 95.81 189 LEU A N 1
ATOM 1532 C CA . LEU A 1 189 ? -0.266 -2.791 17.901 1.00 95.81 189 LEU A CA 1
ATOM 1533 C C . LEU A 1 189 ? -0.967 -2.983 16.550 1.00 95.81 189 LEU A C 1
ATOM 1535 O O . LEU A 1 189 ? -2.153 -2.664 16.439 1.00 95.81 189 LEU A O 1
ATOM 1539 N N . PHE A 1 190 ? -0.263 -3.557 15.566 1.00 96.44 190 PHE A N 1
ATOM 1540 C CA . PHE A 1 190 ? -0.732 -3.729 14.184 1.00 96.44 190 PHE A CA 1
ATOM 1541 C C . PHE A 1 190 ? -2.043 -4.505 14.075 1.00 96.44 190 PHE A C 1
ATOM 1543 O O . PHE A 1 190 ? -2.911 -4.107 13.302 1.00 96.44 190 PHE A O 1
ATOM 1550 N N . ARG A 1 191 ? -2.263 -5.508 14.935 1.00 96.38 191 ARG A N 1
ATOM 1551 C CA . ARG A 1 191 ? -3.518 -6.284 14.940 1.00 96.38 191 ARG A CA 1
ATOM 1552 C C . ARG A 1 191 ? -4.761 -5.459 15.288 1.00 96.38 191 ARG A C 1
ATOM 1554 O O . ARG A 1 191 ? -5.871 -5.971 15.199 1.00 96.38 191 ARG A O 1
ATOM 1561 N N . THR A 1 192 ? -4.579 -4.232 15.778 1.00 96.81 192 THR A N 1
ATOM 1562 C CA . THR A 1 192 ? -5.666 -3.339 16.200 1.00 96.81 192 THR A CA 1
ATOM 1563 C C . THR A 1 192 ? -5.862 -2.145 15.273 1.00 96.81 192 THR A C 1
ATOM 1565 O O . THR A 1 192 ? -6.709 -1.307 15.556 1.00 96.81 192 THR A O 1
ATOM 1568 N N . ILE A 1 193 ? -5.066 -2.025 14.210 1.00 98.12 193 ILE A N 1
ATOM 1569 C CA . ILE A 1 193 ? -5.105 -0.870 13.314 1.00 98.12 193 ILE A CA 1
ATOM 1570 C C . ILE A 1 193 ? -6.180 -1.089 12.251 1.00 98.12 193 ILE A C 1
ATOM 1572 O O . ILE A 1 193 ? -6.093 -2.017 11.451 1.00 98.12 193 ILE A O 1
ATOM 1576 N N . ASP A 1 194 ? -7.163 -0.197 12.207 1.00 98.62 194 ASP A N 1
ATOM 1577 C CA . ASP A 1 194 ? -8.222 -0.208 11.196 1.00 98.62 194 ASP A CA 1
ATOM 1578 C C . ASP A 1 194 ? -7.798 0.562 9.940 1.00 98.62 194 ASP A C 1
ATOM 1580 O O . ASP A 1 194 ? -8.082 0.150 8.817 1.00 98.62 194 ASP A O 1
ATOM 1584 N N . ILE A 1 195 ? -7.083 1.675 10.137 1.00 98.81 195 ILE A N 1
ATOM 1585 C CA . ILE A 1 195 ? -6.592 2.543 9.064 1.00 98.81 195 ILE A CA 1
ATOM 1586 C C . ILE A 1 195 ? -5.087 2.730 9.236 1.00 98.81 195 ILE A C 1
ATOM 1588 O O . ILE A 1 195 ? -4.617 3.327 10.206 1.00 98.81 195 ILE A O 1
ATOM 1592 N N . HIS A 1 196 ? -4.321 2.228 8.282 1.00 98.69 196 HIS A N 1
ATOM 1593 C CA . HIS A 1 196 ? -2.871 2.349 8.254 1.00 98.69 196 HIS A CA 1
ATOM 1594 C C . HIS A 1 196 ? -2.475 3.388 7.211 1.00 98.69 196 HIS A C 1
ATOM 1596 O O . HIS A 1 196 ? -2.798 3.224 6.043 1.00 98.69 196 HIS A O 1
ATOM 1602 N N . VAL A 1 197 ? -1.798 4.462 7.608 1.00 98.62 197 VAL A N 1
ATOM 1603 C CA . VAL A 1 197 ? -1.377 5.537 6.701 1.00 98.62 197 VAL A CA 1
ATOM 1604 C C . VAL A 1 197 ? 0.140 5.578 6.648 1.00 98.62 197 VAL A C 1
ATOM 1606 O O . VAL A 1 197 ? 0.796 5.705 7.677 1.00 98.62 197 VAL A O 1
ATOM 1609 N N . THR A 1 198 ? 0.723 5.487 5.459 1.00 97.62 198 THR A N 1
ATOM 1610 C CA . THR A 1 198 ? 2.177 5.384 5.286 1.00 97.62 198 THR A CA 1
ATOM 1611 C C . THR A 1 198 ? 2.637 6.073 4.007 1.00 97.62 198 THR A C 1
ATOM 1613 O O . THR A 1 198 ? 1.843 6.347 3.117 1.00 97.62 198 THR A O 1
ATOM 1616 N N . GLY A 1 199 ? 3.934 6.352 3.905 1.00 96.38 199 GLY A N 1
ATOM 1617 C CA . GLY A 1 199 ? 4.603 6.570 2.619 1.00 96.38 199 GLY A CA 1
ATOM 1618 C C . GLY A 1 199 ? 5.327 5.297 2.167 1.00 96.38 199 GLY A C 1
ATOM 1619 O O . GLY A 1 199 ? 5.366 4.329 2.938 1.00 96.38 199 GLY A O 1
ATOM 1620 N N . PRO A 1 200 ? 5.953 5.306 0.980 1.00 94.31 200 PRO A N 1
ATOM 1621 C CA . PRO A 1 200 ? 6.665 4.147 0.454 1.00 94.31 200 PRO A CA 1
ATOM 1622 C C . PRO A 1 200 ? 7.889 3.752 1.291 1.00 94.31 200 PRO A C 1
ATOM 1624 O O . PRO A 1 200 ? 8.515 4.589 1.964 1.00 94.31 200 PRO A O 1
ATOM 1627 N N . GLY A 1 201 ? 8.254 2.472 1.216 1.00 90.69 201 GLY A N 1
ATOM 1628 C CA . GLY A 1 201 ? 9.368 1.853 1.934 1.00 90.69 201 GLY A CA 1
ATOM 1629 C C . GLY A 1 201 ? 8.933 0.917 3.066 1.00 90.69 201 GLY A C 1
ATOM 1630 O O . GLY A 1 201 ? 7.789 0.481 3.153 1.00 90.69 201 GLY A O 1
ATOM 1631 N N . THR A 1 202 ? 9.852 0.616 3.992 1.00 88.19 202 THR A N 1
ATOM 1632 C CA . THR A 1 202 ? 9.672 -0.438 5.013 1.00 88.19 202 THR A CA 1
ATOM 1633 C C . THR A 1 202 ? 8.404 -0.286 5.855 1.00 88.19 202 THR A C 1
ATOM 1635 O O . THR A 1 202 ? 7.811 -1.286 6.245 1.00 88.19 202 THR A 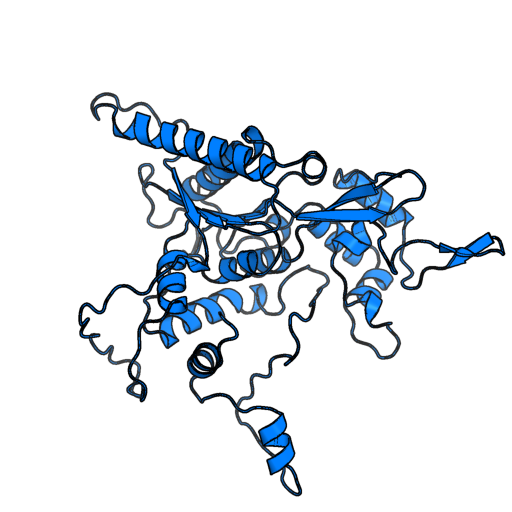O 1
ATOM 1638 N N . GLY A 1 203 ? 7.953 0.945 6.120 1.00 90.56 203 GLY A N 1
ATOM 1639 C CA . GLY A 1 203 ? 6.711 1.183 6.858 1.00 90.56 203 GLY A CA 1
ATOM 1640 C C . GLY A 1 203 ? 5.471 0.593 6.179 1.00 90.56 203 GLY A C 1
ATOM 1641 O O . GLY A 1 203 ? 4.587 0.095 6.866 1.00 90.56 203 GLY A O 1
ATOM 1642 N N . GLN A 1 204 ? 5.447 0.565 4.847 1.00 93.25 204 GLN A N 1
ATOM 1643 C CA . GLN A 1 204 ? 4.359 -0.005 4.058 1.00 93.25 204 GLN A CA 1
ATOM 1644 C C . GLN A 1 204 ? 4.319 -1.535 4.114 1.00 93.25 204 GLN A C 1
ATOM 1646 O O . GLN A 1 204 ? 3.245 -2.112 3.982 1.00 93.25 204 GLN A O 1
ATOM 1651 N N . MET A 1 205 ? 5.445 -2.206 4.384 1.00 92.31 205 MET A N 1
ATOM 1652 C CA . MET A 1 205 ? 5.497 -3.672 4.510 1.00 92.31 205 MET A CA 1
ATOM 1653 C C . MET A 1 205 ? 4.662 -4.198 5.682 1.00 92.31 205 MET A C 1
ATOM 1655 O O . MET A 1 205 ? 4.125 -5.307 5.616 1.00 92.31 205 MET A O 1
ATOM 1659 N N . TYR A 1 206 ? 4.516 -3.397 6.744 1.00 93.69 206 TYR A N 1
ATOM 1660 C CA . TYR A 1 206 ? 3.752 -3.786 7.930 1.00 93.69 206 TYR A CA 1
ATOM 1661 C C . TYR A 1 206 ? 2.245 -3.878 7.681 1.00 93.69 206 TYR A C 1
ATOM 1663 O O . TYR A 1 206 ? 1.539 -4.439 8.519 1.00 93.69 206 TYR A O 1
ATOM 1671 N N . GLN A 1 207 ? 1.749 -3.412 6.528 1.00 95.69 207 GLN A N 1
ATOM 1672 C CA . GLN A 1 207 ? 0.339 -3.568 6.179 1.00 95.69 207 GLN A CA 1
ATOM 1673 C C . GLN A 1 207 ? -0.107 -5.039 6.176 1.00 95.69 207 GLN A C 1
ATOM 1675 O O . GLN A 1 207 ? -1.243 -5.337 6.520 1.00 95.69 207 GLN A O 1
ATOM 1680 N N . THR A 1 208 ? 0.808 -5.970 5.883 1.00 95.12 208 THR A N 1
ATOM 1681 C CA . THR A 1 208 ? 0.547 -7.418 5.924 1.00 95.12 208 THR A CA 1
ATOM 1682 C C . THR A 1 208 ? 0.050 -7.869 7.303 1.00 95.12 208 THR A C 1
ATOM 1684 O O . THR A 1 208 ? -0.717 -8.820 7.399 1.00 95.12 208 THR A O 1
ATOM 1687 N N . PHE A 1 209 ? 0.423 -7.166 8.380 1.00 96.88 209 PHE A N 1
ATOM 1688 C CA . PHE A 1 209 ? 0.038 -7.499 9.754 1.00 96.88 209 PHE A CA 1
ATOM 1689 C C . PHE A 1 209 ? -1.291 -6.888 10.216 1.00 96.88 209 PHE A C 1
ATOM 1691 O O . PHE A 1 209 ? -1.693 -7.087 11.362 1.00 96.88 209 PHE A O 1
ATOM 1698 N N . LEU A 1 210 ? -1.985 -6.151 9.349 1.00 97.94 210 LEU A N 1
ATOM 1699 C CA . LEU A 1 210 ? -3.271 -5.543 9.678 1.00 97.94 210 LEU A CA 1
ATOM 1700 C C . LEU A 1 210 ? -4.394 -6.598 9.767 1.00 97.94 210 LEU A C 1
ATOM 1702 O O . LEU A 1 210 ? -4.306 -7.649 9.119 1.00 97.94 210 LEU A O 1
ATOM 1706 N N . PRO A 1 211 ? -5.452 -6.339 10.561 1.00 98.06 211 PRO A N 1
ATOM 1707 C CA . PRO A 1 211 ? -6.642 -7.180 10.598 1.00 98.06 211 PRO A CA 1
ATOM 1708 C C . PRO A 1 211 ? -7.390 -7.209 9.264 1.00 98.06 211 PRO A C 1
ATOM 1710 O O . PRO A 1 211 ? -7.249 -6.325 8.418 1.00 98.06 211 PRO A O 1
ATOM 1713 N N . ASP A 1 212 ? -8.231 -8.229 9.098 1.00 98.62 212 ASP A N 1
ATOM 1714 C CA . ASP A 1 212 ? -9.107 -8.323 7.934 1.00 98.62 212 ASP A CA 1
ATOM 1715 C C . ASP A 1 212 ? -10.082 -7.143 7.915 1.00 98.62 212 ASP A C 1
ATOM 1717 O O . ASP A 1 212 ? -10.651 -6.783 8.946 1.00 98.62 212 ASP A O 1
ATOM 1721 N N . GLY A 1 213 ? -10.296 -6.534 6.752 1.00 98.44 213 GLY A N 1
ATOM 1722 C CA . GLY A 1 213 ? -11.164 -5.368 6.625 1.00 98.44 213 GLY A CA 1
ATOM 1723 C C . GLY A 1 213 ? -10.498 -4.033 6.970 1.00 98.44 213 GLY A C 1
ATOM 1724 O O . GLY A 1 213 ? -11.206 -3.036 7.092 1.00 98.44 213 GLY A O 1
ATOM 1725 N N . SER A 1 214 ? -9.175 -3.993 7.140 1.00 98.62 214 SER A N 1
ATOM 1726 C CA . SER A 1 214 ? -8.427 -2.738 7.286 1.00 98.62 214 SER A CA 1
ATOM 1727 C C . SER A 1 214 ? -8.153 -2.058 5.943 1.00 98.62 214 SER A C 1
ATOM 1729 O O . SER A 1 214 ? -8.131 -2.690 4.883 1.00 98.62 214 SER A O 1
ATOM 1731 N N . VAL A 1 215 ? -7.905 -0.749 5.999 1.00 98.81 215 VAL A N 1
ATOM 1732 C CA . VAL A 1 215 ? -7.543 0.073 4.835 1.00 98.81 215 VAL A CA 1
ATOM 1733 C C . VAL A 1 215 ? -6.103 0.565 4.980 1.00 98.81 215 VAL A C 1
ATOM 1735 O O . VAL A 1 215 ? -5.741 1.146 6.005 1.00 98.81 215 VAL A O 1
ATOM 1738 N N . ASN A 1 216 ? -5.288 0.372 3.942 1.00 98.69 216 ASN A N 1
ATOM 1739 C CA . ASN A 1 216 ? -3.958 0.961 3.818 1.00 98.69 216 ASN A CA 1
ATOM 1740 C C . ASN A 1 216 ? -4.015 2.198 2.910 1.00 98.69 216 ASN A C 1
ATOM 1742 O O . ASN A 1 216 ? -4.387 2.100 1.745 1.00 98.69 216 ASN A O 1
ATOM 1746 N N . ILE A 1 217 ? -3.614 3.352 3.434 1.00 98.81 217 ILE A N 1
ATOM 1747 C CA . ILE A 1 217 ? -3.507 4.619 2.716 1.00 98.81 217 ILE A CA 1
ATOM 1748 C C . ILE A 1 217 ? -2.027 4.896 2.441 1.00 98.81 217 ILE A C 1
ATOM 1750 O O . ILE A 1 217 ? -1.250 5.132 3.368 1.00 98.81 217 ILE A O 1
ATOM 1754 N N . ASN A 1 218 ? -1.635 4.920 1.171 1.00 98.44 218 ASN A N 1
ATOM 1755 C CA . ASN A 1 218 ? -0.290 5.293 0.755 1.00 98.44 218 ASN A CA 1
ATOM 1756 C C . ASN A 1 218 ? -0.250 6.761 0.302 1.00 98.44 218 ASN A C 1
ATOM 1758 O O . ASN A 1 218 ? -0.845 7.142 -0.708 1.00 98.44 218 ASN A O 1
ATOM 1762 N N . LEU A 1 219 ? 0.470 7.595 1.052 1.00 98.50 219 LEU A N 1
ATOM 1763 C CA . LEU A 1 219 ? 0.624 9.021 0.774 1.00 98.50 219 LEU A CA 1
ATOM 1764 C C . LEU A 1 219 ? 1.620 9.326 -0.353 1.00 98.50 219 LEU A C 1
ATOM 1766 O O . LEU A 1 219 ? 1.745 10.480 -0.749 1.00 98.50 219 LEU A O 1
ATOM 1770 N N . GLY A 1 220 ? 2.319 8.316 -0.873 1.00 97.31 220 GLY A N 1
ATOM 1771 C CA . GLY A 1 220 ? 3.306 8.462 -1.934 1.00 97.31 220 GLY A CA 1
ATOM 1772 C C . GLY A 1 220 ? 4.608 9.129 -1.476 1.00 97.31 220 GLY A C 1
ATOM 1773 O O . GLY A 1 220 ? 4.666 9.904 -0.514 1.00 97.31 220 GLY A O 1
ATOM 1774 N N . GLY A 1 221 ? 5.686 8.812 -2.180 1.00 95.81 221 GLY A N 1
ATOM 1775 C CA . GLY A 1 221 ? 6.974 9.490 -2.097 1.00 95.81 221 GLY A CA 1
ATOM 1776 C C . GLY A 1 221 ? 7.198 10.366 -3.322 1.00 95.81 221 GLY A C 1
ATOM 1777 O O . GLY A 1 221 ? 6.505 10.218 -4.327 1.00 95.81 221 GLY A O 1
ATOM 1778 N N . LEU A 1 222 ? 8.185 11.254 -3.235 1.00 94.56 222 LEU A N 1
ATOM 1779 C CA . LEU A 1 222 ? 8.679 11.994 -4.390 1.00 94.56 222 LEU A CA 1
ATOM 1780 C C . LEU A 1 222 ? 9.972 11.366 -4.882 1.00 94.56 222 LEU A C 1
ATOM 1782 O O . LEU A 1 222 ? 10.878 11.078 -4.096 1.00 94.56 222 LEU A O 1
ATOM 1786 N N . GLN A 1 223 ? 10.049 11.182 -6.190 1.00 90.81 223 GLN A N 1
ATOM 1787 C CA . GLN A 1 223 ? 11.295 10.930 -6.884 1.00 90.81 223 GLN A CA 1
ATOM 1788 C C . GLN A 1 223 ? 11.647 12.142 -7.730 1.00 90.81 223 GLN A C 1
ATOM 1790 O O . GLN A 1 223 ? 10.813 12.662 -8.467 1.00 90.81 223 GLN A O 1
ATOM 1795 N N . GLU A 1 224 ? 12.897 12.577 -7.628 1.00 87.19 224 GLU A N 1
ATOM 1796 C CA . GLU A 1 224 ? 13.424 13.650 -8.461 1.00 87.19 224 GLU A CA 1
ATOM 1797 C C . GLU A 1 224 ? 13.981 13.084 -9.769 1.00 87.19 224 GLU A C 1
ATOM 1799 O O . GLU A 1 224 ? 14.678 12.059 -9.791 1.00 87.19 224 GLU A O 1
ATOM 1804 N N . LEU A 1 225 ? 13.685 13.795 -10.851 1.00 78.06 225 LEU A N 1
ATOM 1805 C CA . LEU A 1 225 ? 14.264 13.648 -12.171 1.00 78.06 225 LEU A CA 1
ATOM 1806 C C . LEU A 1 225 ? 15.026 14.940 -12.479 1.00 78.06 225 LEU A C 1
ATOM 1808 O O . LEU A 1 225 ? 14.428 15.996 -12.691 1.00 78.06 225 LEU A O 1
ATOM 1812 N N . ARG A 1 226 ? 16.358 14.857 -12.502 1.00 75.25 226 ARG A N 1
ATOM 1813 C CA . ARG A 1 226 ? 17.198 15.977 -12.935 1.00 75.25 226 ARG A CA 1
ATOM 1814 C C . ARG A 1 226 ? 17.028 16.171 -14.440 1.00 75.25 226 ARG A C 1
ATOM 1816 O O . ARG A 1 226 ? 17.299 15.242 -15.206 1.00 75.25 226 ARG A O 1
ATOM 1823 N N . ARG A 1 227 ? 16.603 17.361 -14.861 1.00 71.06 227 ARG A N 1
ATOM 1824 C CA . ARG A 1 227 ? 16.617 17.790 -16.264 1.00 71.06 227 ARG A CA 1
ATOM 1825 C C . ARG A 1 227 ? 17.449 19.055 -16.418 1.00 71.06 227 ARG A C 1
ATOM 1827 O O . ARG A 1 227 ? 17.685 19.774 -15.452 1.00 71.06 227 ARG A O 1
ATOM 1834 N N . GLU A 1 228 ? 17.857 19.323 -17.654 1.00 68.94 228 GLU A N 1
ATOM 1835 C CA . GLU A 1 228 ? 18.579 20.546 -18.030 1.00 68.94 228 GLU A CA 1
ATOM 1836 C C . GLU A 1 228 ? 17.773 21.811 -17.682 1.00 68.94 228 GLU A C 1
ATOM 1838 O O . GLU A 1 228 ? 18.348 22.801 -17.246 1.00 68.94 228 GLU A O 1
ATOM 1843 N N . ASN A 1 229 ? 16.437 21.733 -17.749 1.00 72.75 229 ASN A N 1
ATOM 1844 C CA . ASN A 1 229 ? 15.518 22.847 -17.479 1.00 72.75 229 ASN A CA 1
ATOM 1845 C C . ASN A 1 229 ? 14.957 22.868 -16.040 1.00 72.75 229 ASN A C 1
ATOM 1847 O O . ASN A 1 229 ? 13.981 23.565 -15.771 1.00 72.75 229 ASN A O 1
ATOM 1851 N N . GLY A 1 230 ? 15.540 22.096 -15.116 1.00 76.25 230 GLY A N 1
ATOM 1852 C CA . GLY A 1 230 ? 15.131 22.044 -13.708 1.00 76.25 230 GLY A CA 1
ATOM 1853 C C . GLY A 1 230 ? 14.769 20.644 -13.209 1.00 76.25 230 GLY A C 1
ATOM 1854 O O . GLY A 1 230 ? 14.668 19.681 -13.970 1.00 76.25 230 GLY A O 1
ATOM 1855 N N . ASN A 1 231 ? 14.590 20.516 -11.894 1.00 80.88 231 ASN A N 1
ATOM 1856 C CA . ASN A 1 231 ? 14.190 19.252 -11.281 1.00 80.88 231 ASN A CA 1
ATOM 1857 C C . ASN A 1 231 ? 12.677 19.070 -11.408 1.00 80.88 231 ASN A C 1
ATOM 1859 O O . ASN A 1 231 ? 11.900 19.834 -10.840 1.00 80.88 231 ASN A O 1
ATOM 1863 N N . VAL A 1 232 ? 12.267 18.019 -12.112 1.00 82.94 232 VAL A N 1
ATOM 1864 C CA . VAL A 1 232 ? 10.880 17.550 -12.119 1.00 82.94 232 VAL A CA 1
ATOM 1865 C C . VAL A 1 232 ? 10.746 16.502 -11.022 1.00 82.94 232 VAL A C 1
ATOM 1867 O O . VAL A 1 232 ? 11.612 15.640 -10.885 1.00 82.94 232 VAL A O 1
ATOM 1870 N N . SER A 1 233 ? 9.672 16.556 -10.236 1.00 90.62 233 SER A N 1
ATOM 1871 C CA . SER A 1 233 ? 9.353 15.492 -9.283 1.00 90.62 233 SER A CA 1
ATOM 1872 C C . SER A 1 233 ? 8.101 14.746 -9.715 1.00 90.62 233 SER A C 1
ATOM 1874 O O . SER A 1 233 ? 7.172 15.333 -10.267 1.00 90.62 233 SER A O 1
ATOM 1876 N N . PHE A 1 234 ? 8.087 13.442 -9.475 1.00 93.00 234 PHE A N 1
ATOM 1877 C CA . PHE A 1 234 ? 6.926 12.598 -9.714 1.00 93.00 234 PHE A CA 1
ATOM 1878 C C . PHE A 1 234 ? 6.647 11.718 -8.501 1.00 93.00 234 PHE A C 1
ATOM 1880 O O . PHE A 1 234 ? 7.490 11.532 -7.615 1.00 93.00 234 PHE A O 1
ATOM 1887 N N . THR A 1 235 ? 5.428 11.202 -8.461 1.00 95.69 235 THR A N 1
ATOM 1888 C CA . THR A 1 235 ? 4.925 10.403 -7.351 1.00 95.69 235 THR A CA 1
ATOM 1889 C C . THR A 1 235 ? 5.308 8.947 -7.521 1.00 95.69 235 THR A C 1
ATOM 1891 O O . THR A 1 235 ? 5.154 8.386 -8.596 1.00 95.69 235 THR A O 1
ATOM 1894 N N . THR A 1 236 ? 5.744 8.315 -6.437 1.00 95.62 236 THR A N 1
ATOM 1895 C CA . THR A 1 236 ? 5.944 6.865 -6.380 1.00 95.62 236 THR A CA 1
ATOM 1896 C C . THR A 1 236 ? 5.168 6.269 -5.210 1.00 95.62 236 THR A C 1
ATOM 1898 O O . THR A 1 236 ? 5.204 6.794 -4.092 1.00 95.62 236 THR A O 1
ATOM 1901 N N . TYR A 1 237 ? 4.472 5.160 -5.454 1.00 96.31 237 TYR A N 1
ATOM 1902 C CA . TYR A 1 237 ? 3.833 4.359 -4.403 1.00 96.31 237 TYR A CA 1
ATOM 1903 C C . TYR A 1 237 ? 4.600 3.076 -4.082 1.00 96.31 237 TYR A C 1
ATOM 1905 O O . TYR A 1 237 ? 4.236 2.399 -3.120 1.00 96.31 237 TYR A O 1
ATOM 1913 N N . MET A 1 238 ? 5.639 2.767 -4.870 1.00 93.62 238 MET A N 1
ATOM 1914 C CA . MET A 1 238 ? 6.519 1.601 -4.766 1.00 93.62 238 MET A CA 1
ATOM 1915 C C . MET A 1 238 ? 5.740 0.305 -4.495 1.00 93.62 238 MET A C 1
ATOM 1917 O O . MET A 1 238 ? 5.228 -0.334 -5.413 1.00 93.62 238 MET A O 1
ATOM 1921 N N . GLU A 1 239 ? 5.594 -0.080 -3.231 1.00 92.75 239 GLU A N 1
ATOM 1922 C CA . GLU A 1 239 ? 5.159 -1.412 -2.836 1.00 92.75 239 GLU A CA 1
ATOM 1923 C C . GLU A 1 239 ? 3.636 -1.595 -2.791 1.00 92.75 239 GLU A C 1
ATOM 1925 O O . GLU A 1 239 ? 3.079 -2.197 -1.869 1.00 92.75 239 GLU A O 1
ATOM 1930 N N . GLN A 1 240 ? 2.926 -1.044 -3.779 1.00 94.81 240 GLN A N 1
ATOM 1931 C CA . GLN A 1 240 ? 1.472 -1.192 -3.893 1.00 94.81 240 GLN A CA 1
ATOM 1932 C C . GLN A 1 240 ? 1.034 -2.643 -4.152 1.00 94.81 240 GLN A C 1
ATOM 1934 O O . GLN A 1 240 ? -0.049 -3.032 -3.718 1.00 94.81 240 GLN A O 1
ATOM 1939 N N . TYR A 1 241 ? 1.913 -3.465 -4.742 1.00 93.62 241 TYR A N 1
ATOM 1940 C CA . TYR A 1 241 ? 1.682 -4.899 -4.961 1.00 93.62 241 TYR A CA 1
ATOM 1941 C C . TYR A 1 241 ? 1.470 -5.692 -3.658 1.00 93.62 241 TYR A C 1
ATOM 1943 O O . TYR A 1 241 ? 0.886 -6.772 -3.661 1.00 93.62 241 TYR A O 1
ATOM 1951 N N . MET A 1 242 ? 1.937 -5.157 -2.524 1.00 94.19 242 MET A N 1
ATOM 1952 C CA . MET A 1 242 ? 1.713 -5.752 -1.204 1.00 94.19 242 MET A CA 1
ATOM 1953 C C . MET A 1 242 ? 0.265 -5.568 -0.739 1.00 94.19 242 MET A C 1
ATOM 1955 O O . MET A 1 242 ? -0.264 -6.425 -0.041 1.00 94.19 242 MET A O 1
ATOM 1959 N N . THR A 1 243 ? -0.374 -4.452 -1.106 1.00 95.62 243 THR A N 1
ATOM 1960 C CA . THR A 1 243 ? -1.783 -4.200 -0.776 1.00 95.62 243 THR A CA 1
ATOM 1961 C C . THR A 1 243 ? -2.697 -5.005 -1.693 1.00 95.62 243 THR A C 1
ATOM 1963 O O . THR A 1 243 ? -3.631 -5.634 -1.209 1.00 95.62 243 THR A O 1
ATOM 1966 N N . SER A 1 244 ? -2.416 -5.027 -3.003 1.00 95.81 244 SER A N 1
ATOM 1967 C CA . SER A 1 244 ? -3.174 -5.836 -3.973 1.00 95.81 244 SER A CA 1
ATOM 1968 C C . SER A 1 244 ? -3.003 -7.337 -3.731 1.00 95.81 244 SER A C 1
ATOM 1970 O O . SER A 1 244 ? -3.945 -8.094 -3.937 1.00 95.81 244 SER A O 1
ATOM 1972 N N . GLY A 1 245 ? -1.832 -7.763 -3.248 1.00 95.19 245 GLY A N 1
ATOM 1973 C CA . GLY A 1 245 ? -1.547 -9.144 -2.869 1.00 95.19 245 GLY A CA 1
ATOM 1974 C C . GLY A 1 245 ? -2.195 -9.595 -1.556 1.00 95.19 245 GLY A C 1
ATOM 1975 O O . GLY A 1 245 ? -2.113 -10.773 -1.233 1.00 95.19 245 GLY A O 1
ATOM 1976 N N . ALA A 1 246 ? -2.828 -8.699 -0.789 1.00 96.88 246 ALA A N 1
ATOM 1977 C CA . ALA A 1 246 ? -3.459 -9.021 0.488 1.00 96.88 246 ALA A CA 1
ATOM 1978 C C . ALA A 1 246 ? -4.992 -8.931 0.361 1.00 96.88 246 ALA A C 1
ATOM 1980 O O . ALA A 1 246 ? -5.564 -7.859 0.578 1.00 96.88 246 ALA A O 1
ATOM 1981 N N . PRO A 1 247 ? -5.701 -10.040 0.069 1.00 96.56 247 PRO A N 1
ATOM 1982 C CA . PRO A 1 247 ? -7.123 -10.009 -0.294 1.00 96.56 247 PRO A CA 1
ATOM 1983 C C . PRO A 1 247 ? -8.058 -9.597 0.855 1.00 96.56 247 PRO A C 1
ATOM 1985 O O . PRO A 1 247 ? -9.265 -9.490 0.675 1.00 96.56 247 PRO A O 1
ATOM 1988 N N . TYR A 1 248 ? -7.535 -9.376 2.057 1.00 97.94 248 TYR A N 1
ATOM 1989 C CA . TYR A 1 248 ? -8.276 -8.879 3.216 1.00 97.94 248 TYR A CA 1
ATOM 1990 C C . TYR A 1 248 ? -8.096 -7.373 3.461 1.00 97.94 248 TYR A C 1
ATOM 1992 O O . TYR A 1 248 ? -8.661 -6.856 4.427 1.00 97.94 248 TYR A O 1
ATOM 2000 N N . LEU A 1 249 ? -7.324 -6.673 2.622 1.00 98.19 249 LEU A N 1
ATOM 2001 C CA . LEU A 1 249 ? -7.025 -5.247 2.753 1.00 98.19 249 LEU A CA 1
ATOM 2002 C C . LEU A 1 249 ? -7.539 -4.450 1.557 1.00 98.19 249 LEU A C 1
ATOM 2004 O O . LEU A 1 249 ? -7.500 -4.901 0.412 1.00 98.19 249 LEU A O 1
ATOM 2008 N N . LYS A 1 250 ? -7.956 -3.211 1.823 1.00 98.50 250 LYS A N 1
ATOM 2009 C CA . LYS A 1 250 ? -8.257 -2.225 0.780 1.00 98.50 250 LYS A CA 1
ATOM 2010 C C . LYS A 1 250 ? -7.137 -1.191 0.679 1.00 98.50 250 LYS A C 1
ATOM 2012 O O . LYS A 1 250 ? -6.672 -0.689 1.702 1.00 98.50 250 LYS A O 1
ATOM 2017 N N . GLY A 1 251 ? -6.726 -0.854 -0.540 1.00 98.31 251 GLY A N 1
ATOM 2018 C CA . GLY A 1 251 ? -5.763 0.218 -0.811 1.00 98.31 251 GLY A CA 1
ATOM 2019 C C . GLY A 1 251 ? -6.424 1.560 -1.124 1.00 98.31 251 GLY A C 1
ATOM 2020 O O . GLY A 1 251 ? -7.397 1.614 -1.870 1.00 98.31 251 GLY A O 1
ATOM 2021 N N . LEU A 1 252 ? -5.867 2.644 -0.587 1.00 98.75 252 LEU A N 1
ATOM 2022 C CA . LEU A 1 252 ? -6.132 4.028 -0.978 1.00 98.75 252 LEU A CA 1
ATOM 2023 C C . LEU A 1 252 ? -4.819 4.767 -1.218 1.00 98.75 252 LEU A C 1
ATOM 2025 O O . LEU A 1 252 ? -3.801 4.475 -0.591 1.00 98.75 252 LEU A O 1
ATOM 2029 N N . TYR A 1 253 ? -4.853 5.773 -2.088 1.00 98.69 253 TYR A N 1
ATOM 2030 C CA . TYR A 1 253 ? -3.650 6.468 -2.533 1.00 98.69 253 TYR A CA 1
ATOM 2031 C C . TYR A 1 253 ? -3.869 7.973 -2.568 1.00 98.69 253 TYR A C 1
ATOM 2033 O O . TYR A 1 253 ? -4.923 8.461 -2.980 1.00 98.69 253 TYR A O 1
ATOM 2041 N N . TYR A 1 254 ? -2.860 8.725 -2.136 1.00 98.62 254 TYR A N 1
ATOM 2042 C CA . TYR A 1 254 ? -2.854 10.172 -2.315 1.00 98.62 254 TYR A CA 1
ATOM 2043 C C . TYR A 1 254 ? -2.801 10.510 -3.807 1.00 98.62 254 TYR A C 1
ATOM 2045 O O . TYR A 1 254 ? -2.020 9.867 -4.493 1.00 98.62 254 TYR A O 1
ATOM 2053 N N . PRO A 1 255 ? -3.571 11.478 -4.336 1.00 98.12 255 PRO A N 1
ATOM 2054 C CA . PRO A 1 255 ? -3.674 11.715 -5.775 1.00 98.12 255 PRO A CA 1
ATOM 2055 C C . PRO A 1 255 ? -2.319 11.947 -6.456 1.00 98.12 255 PRO A C 1
ATOM 2057 O O . PRO A 1 255 ? -1.541 12.813 -6.043 1.00 98.12 255 PRO A O 1
ATOM 2060 N N . ILE A 1 256 ? -2.059 11.182 -7.521 1.00 97.00 256 ILE A N 1
ATOM 2061 C CA . ILE A 1 256 ? -0.734 11.066 -8.148 1.00 97.00 256 ILE A CA 1
ATOM 2062 C C . ILE A 1 256 ? -0.207 12.399 -8.690 1.00 97.00 256 ILE A C 1
ATOM 2064 O O . ILE A 1 256 ? 0.967 12.703 -8.501 1.00 97.00 256 ILE A O 1
ATOM 2068 N N . ASN A 1 257 ? -1.076 13.233 -9.270 1.00 96.38 257 ASN A N 1
ATOM 2069 C CA . ASN A 1 257 ? -0.701 14.545 -9.815 1.00 96.38 257 ASN A CA 1
ATOM 2070 C C . ASN A 1 257 ? -0.661 15.660 -8.759 1.00 96.38 257 ASN A C 1
ATOM 2072 O O . ASN A 1 257 ? -0.093 16.721 -9.002 1.00 96.38 257 ASN A O 1
ATOM 2076 N N . GLU A 1 258 ? -1.289 15.464 -7.596 1.00 96.81 258 GLU A N 1
ATOM 2077 C CA . GLU A 1 258 ? -1.275 16.467 -6.523 1.00 96.81 258 GLU A CA 1
ATOM 2078 C C . GLU A 1 258 ? -0.037 16.325 -5.643 1.00 96.81 258 GLU A C 1
ATOM 2080 O O . GLU A 1 258 ? 0.473 17.314 -5.119 1.00 96.81 258 GLU A O 1
ATOM 2085 N N . ARG A 1 259 ? 0.451 15.094 -5.474 1.00 96.38 259 ARG A N 1
ATOM 2086 C CA . ARG A 1 259 ? 1.560 14.771 -4.577 1.00 96.38 259 ARG A CA 1
ATOM 2087 C C . ARG A 1 259 ? 2.871 15.531 -4.866 1.00 96.38 259 ARG A C 1
ATOM 2089 O O . ARG A 1 259 ? 3.503 15.898 -3.868 1.00 96.38 259 ARG A O 1
ATOM 2096 N N . PRO A 1 260 ? 3.272 15.843 -6.121 1.00 95.50 260 PRO A N 1
ATOM 2097 C CA . PRO A 1 260 ? 4.428 16.701 -6.418 1.00 95.50 260 PRO A CA 1
ATOM 2098 C C . PRO A 1 260 ? 4.331 18.110 -5.815 1.00 95.50 260 PRO A C 1
ATOM 2100 O O . PRO A 1 260 ? 5.348 18.718 -5.502 1.00 95.50 260 PRO A O 1
ATOM 2103 N N . ASN A 1 261 ? 3.116 18.604 -5.551 1.00 95.44 261 ASN A N 1
ATOM 2104 C CA . ASN A 1 261 ? 2.873 19.907 -4.916 1.00 95.44 261 ASN A CA 1
ATOM 2105 C C . ASN A 1 261 ? 2.896 19.847 -3.373 1.00 95.44 261 ASN A C 1
ATOM 2107 O O . ASN A 1 261 ? 2.461 20.787 -2.692 1.00 95.44 261 ASN A O 1
ATOM 2111 N N . GLY A 1 262 ? 3.369 18.728 -2.820 1.00 96.56 262 GLY A N 1
ATOM 2112 C CA . GLY A 1 262 ? 3.382 18.422 -1.396 1.00 96.56 262 GLY A CA 1
ATOM 2113 C C . GLY A 1 262 ? 2.045 17.896 -0.870 1.00 96.56 262 GLY A C 1
ATOM 2114 O O . GLY A 1 262 ? 0.981 18.057 -1.472 1.00 96.56 262 GLY A O 1
ATOM 2115 N N . ILE A 1 263 ? 2.102 17.269 0.302 1.00 98.19 263 ILE A N 1
ATOM 2116 C CA . ILE A 1 263 ? 0.922 16.778 1.020 1.00 98.19 263 ILE A CA 1
ATOM 2117 C C . ILE A 1 263 ? 0.100 17.953 1.557 1.00 98.19 263 ILE A C 1
ATOM 2119 O O . ILE A 1 263 ? 0.643 18.870 2.167 1.00 98.19 263 ILE A O 1
ATOM 2123 N N . LYS A 1 264 ? -1.219 17.910 1.352 1.00 98.56 264 LYS A N 1
ATOM 2124 C CA . LYS A 1 264 ? -2.182 18.903 1.843 1.00 98.56 264 LYS A CA 1
ATOM 2125 C C . LYS A 1 264 ? -3.090 18.290 2.903 1.00 98.56 264 LYS A C 1
ATOM 2127 O O . LYS A 1 264 ? -3.657 17.216 2.688 1.00 98.56 264 LYS A O 1
ATOM 2132 N N . ARG A 1 265 ? -3.335 19.020 3.996 1.00 98.56 265 ARG A N 1
ATOM 2133 C CA . ARG A 1 265 ? -4.229 18.623 5.096 1.00 98.56 265 ARG A CA 1
ATOM 2134 C C . ARG A 1 265 ? -5.575 18.116 4.592 1.00 98.56 265 ARG A C 1
ATOM 2136 O O . ARG A 1 265 ? -5.993 17.020 4.954 1.00 98.56 265 ARG A O 1
ATOM 2143 N N . LYS A 1 266 ? -6.251 18.899 3.739 1.00 98.56 266 LYS A N 1
ATOM 2144 C CA . LYS A 1 266 ? -7.597 18.572 3.225 1.00 98.56 266 LYS A CA 1
ATOM 2145 C C . LYS A 1 266 ? -7.637 17.194 2.563 1.00 98.56 266 LYS A C 1
ATOM 2147 O O . LYS A 1 266 ? -8.604 16.458 2.742 1.00 98.56 266 LYS A O 1
ATOM 2152 N N . GLN A 1 267 ? -6.579 16.839 1.840 1.00 98.69 267 GLN A N 1
ATOM 2153 C CA . GLN A 1 267 ? -6.491 15.566 1.146 1.00 98.69 267 GLN A CA 1
ATOM 2154 C C . GLN A 1 267 ? -6.243 14.400 2.109 1.00 98.69 267 GLN A C 1
ATOM 2156 O O . GLN A 1 267 ? -6.882 13.360 1.975 1.00 98.69 267 GLN A O 1
ATOM 2161 N N . VAL A 1 268 ? -5.389 14.583 3.120 1.00 98.69 268 VAL A N 1
ATOM 2162 C CA . VAL A 1 268 ? -5.167 13.570 4.168 1.00 98.69 268 VAL A CA 1
ATOM 2163 C C . VAL A 1 268 ? -6.455 13.310 4.955 1.00 98.69 268 VAL A C 1
ATOM 2165 O O . VAL A 1 268 ? -6.846 12.158 5.134 1.00 98.69 268 VAL A O 1
ATOM 2168 N N . VAL A 1 269 ? -7.170 14.369 5.351 1.00 98.81 269 VAL A N 1
ATOM 2169 C CA . VAL A 1 269 ? -8.472 14.254 6.027 1.00 98.81 269 VAL A CA 1
ATOM 2170 C C . VAL A 1 269 ? -9.493 13.525 5.152 1.00 98.81 269 VAL A C 1
ATOM 2172 O O . VAL A 1 269 ? -10.208 12.655 5.653 1.00 98.81 269 VAL A O 1
ATOM 2175 N N . ARG A 1 270 ? -9.565 13.860 3.853 1.00 98.62 270 ARG A N 1
ATOM 2176 C CA . ARG A 1 270 ? -10.455 13.187 2.895 1.00 98.62 270 ARG A CA 1
ATOM 2177 C C . ARG A 1 270 ? -10.192 11.685 2.872 1.00 98.62 270 ARG A C 1
ATOM 2179 O O . ARG A 1 270 ? -11.126 10.925 3.098 1.00 98.62 270 ARG A O 1
ATOM 2186 N N . LEU A 1 271 ? -8.938 11.274 2.678 1.00 98.81 271 LEU A N 1
ATOM 2187 C CA . LEU A 1 271 ? -8.557 9.861 2.594 1.00 98.81 271 LEU A CA 1
ATOM 2188 C C . LEU A 1 271 ? -8.866 9.096 3.889 1.00 98.81 271 LEU A C 1
ATOM 2190 O O . LEU A 1 271 ? -9.404 7.995 3.830 1.00 98.81 271 LEU A O 1
ATOM 2194 N N . ILE A 1 272 ? -8.575 9.674 5.061 1.00 98.81 272 ILE A N 1
ATOM 2195 C CA . ILE A 1 272 ? -8.860 9.028 6.355 1.00 98.81 272 ILE A CA 1
ATOM 2196 C C . ILE A 1 272 ? -10.371 8.848 6.562 1.00 98.81 272 ILE A C 1
ATOM 2198 O O . ILE A 1 272 ? -10.815 7.778 6.979 1.00 98.81 272 ILE A O 1
ATOM 2202 N N . ARG A 1 273 ? -11.181 9.866 6.242 1.00 98.62 273 ARG A N 1
ATOM 2203 C CA . ARG A 1 273 ? -12.650 9.780 6.339 1.00 98.62 273 ARG A CA 1
ATOM 2204 C C . ARG A 1 273 ? -13.239 8.797 5.327 1.00 98.62 273 ARG A C 1
ATOM 2206 O O . ARG A 1 273 ? -14.170 8.072 5.667 1.00 98.62 273 ARG A O 1
ATOM 2213 N N . GLU A 1 274 ? -12.698 8.753 4.114 1.00 98.62 274 GLU A N 1
ATOM 2214 C CA . GLU A 1 274 ? -13.101 7.809 3.070 1.00 98.62 274 GLU A CA 1
ATOM 2215 C C . GLU A 1 274 ? -12.791 6.363 3.476 1.00 98.62 274 GLU A C 1
ATOM 2217 O O . GLU A 1 274 ? -13.675 5.510 3.416 1.00 98.62 274 GLU A O 1
ATOM 2222 N N . ALA A 1 275 ? -11.584 6.104 3.990 1.00 98.75 275 ALA A N 1
ATOM 2223 C CA . ALA A 1 275 ? -11.198 4.810 4.548 1.00 98.75 275 ALA A CA 1
ATOM 2224 C C . ALA A 1 275 ? -12.147 4.373 5.668 1.00 98.75 275 ALA A C 1
ATOM 2226 O O . ALA A 1 275 ? -12.683 3.268 5.642 1.00 98.75 275 ALA A O 1
ATOM 2227 N N . ALA A 1 276 ? -12.405 5.263 6.625 1.00 98.69 276 ALA A N 1
ATOM 2228 C CA . ALA A 1 276 ? -13.316 4.993 7.725 1.00 98.69 276 ALA A CA 1
ATOM 2229 C C . ALA A 1 276 ? -14.732 4.670 7.235 1.00 98.69 276 ALA A C 1
ATOM 2231 O O . ALA A 1 276 ? -15.349 3.712 7.699 1.00 98.69 276 ALA A O 1
ATOM 2232 N N . LYS A 1 277 ? -15.239 5.448 6.272 1.00 98.38 277 LYS A N 1
ATOM 2233 C CA . LYS A 1 277 ? -16.550 5.218 5.666 1.00 98.38 277 LYS A CA 1
ATOM 2234 C C . LYS A 1 277 ? -16.606 3.861 4.969 1.00 98.38 277 LYS A C 1
ATOM 2236 O O . LYS A 1 277 ? -17.538 3.116 5.230 1.00 98.38 277 LYS A O 1
ATOM 2241 N N . MET A 1 278 ? -15.600 3.497 4.175 1.00 98.44 278 MET A N 1
ATOM 2242 C CA . MET A 1 278 ? -15.537 2.178 3.533 1.00 98.44 278 MET A CA 1
ATOM 2243 C C . MET A 1 278 ? -15.537 1.026 4.542 1.00 98.44 278 MET A C 1
ATOM 2245 O O . MET A 1 278 ? -16.245 0.041 4.339 1.00 98.44 278 MET A O 1
ATOM 2249 N N . ILE A 1 279 ? -14.791 1.151 5.645 1.00 98.50 279 ILE A N 1
ATOM 2250 C CA . ILE A 1 279 ? -14.761 0.131 6.705 1.00 98.50 279 ILE A CA 1
ATOM 2251 C C . ILE A 1 27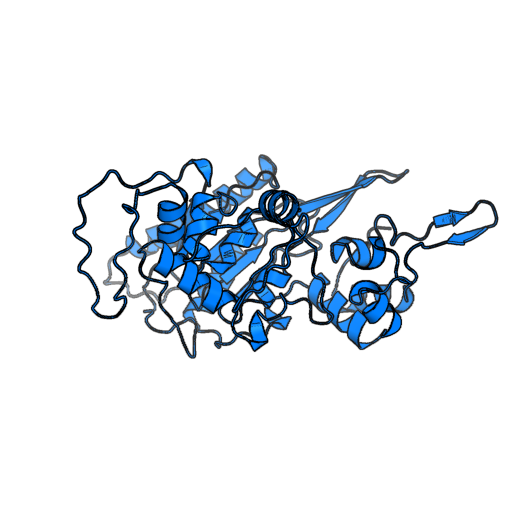9 ? -16.154 -0.050 7.318 1.00 98.50 279 ILE A C 1
ATOM 2253 O O . ILE A 1 279 ? -16.599 -1.187 7.482 1.00 98.50 279 ILE A O 1
ATOM 2257 N N . MET A 1 280 ? -16.830 1.061 7.636 1.00 98.06 280 MET A N 1
ATOM 2258 C CA . MET A 1 280 ? -18.137 1.065 8.301 1.00 98.06 280 MET A CA 1
ATOM 2259 C C . MET A 1 280 ? -19.313 0.743 7.377 1.00 98.06 280 MET A C 1
ATOM 2261 O O . MET A 1 280 ? -20.302 0.178 7.843 1.00 98.06 280 MET A O 1
ATOM 2265 N N . ASP A 1 281 ? -19.222 1.082 6.094 1.00 97.81 281 ASP A N 1
ATOM 2266 C CA . ASP A 1 281 ? -20.215 0.706 5.086 1.00 97.81 281 ASP A CA 1
ATOM 2267 C C . ASP A 1 281 ? -20.083 -0.787 4.740 1.00 97.81 281 ASP A C 1
ATOM 2269 O O . ASP A 1 281 ? -21.094 -1.458 4.548 1.00 97.81 281 ASP A O 1
ATOM 2273 N N . GLY A 1 282 ? -18.859 -1.328 4.780 1.00 98.19 282 GLY A N 1
ATOM 2274 C CA . GLY A 1 282 ? -18.581 -2.752 4.634 1.00 98.19 282 GLY A CA 1
ATOM 2275 C C . GLY A 1 282 ? -18.187 -3.143 3.212 1.00 98.19 282 GLY A C 1
ATOM 2276 O O . GLY A 1 282 ? -19.045 -3.532 2.426 1.00 98.19 282 GLY A O 1
ATOM 2277 N N . PHE A 1 283 ? -16.892 -3.121 2.887 1.00 98.44 283 PHE A N 1
ATOM 2278 C CA . PHE A 1 283 ? -16.403 -3.665 1.613 1.00 98.44 283 PHE A CA 1
ATOM 2279 C C . PHE A 1 283 ? -16.275 -5.195 1.660 1.00 98.44 283 PHE A C 1
ATOM 2281 O O . PHE A 1 283 ? -16.071 -5.770 2.733 1.00 98.44 283 PHE A O 1
ATOM 2288 N N . SER A 1 284 ? -16.399 -5.848 0.500 1.00 98.25 284 SER A N 1
ATOM 2289 C CA . SER A 1 284 ? -16.350 -7.308 0.370 1.00 98.25 284 SER A CA 1
ATOM 2290 C C . SER A 1 284 ? -14.955 -7.875 0.625 1.00 98.25 284 SER A C 1
ATOM 2292 O O . SER A 1 284 ? -13.955 -7.300 0.197 1.00 98.25 284 SER A O 1
ATOM 2294 N N . ILE A 1 285 ? -14.902 -9.038 1.272 1.00 97.88 285 ILE A N 1
ATOM 2295 C CA . ILE A 1 285 ? -13.689 -9.843 1.446 1.00 97.88 285 ILE A CA 1
ATOM 2296 C C . ILE A 1 285 ? -13.944 -11.203 0.765 1.00 97.88 285 ILE A C 1
ATOM 2298 O O . ILE A 1 285 ? -14.966 -11.822 1.065 1.00 97.88 285 ILE A O 1
ATOM 2302 N N . PRO A 1 286 ? -13.077 -11.671 -0.156 1.00 97.56 286 PRO A N 1
ATOM 2303 C CA . PRO A 1 286 ? -11.832 -11.043 -0.597 1.00 97.56 286 PRO A CA 1
ATOM 2304 C C . PRO A 1 286 ? -12.050 -9.756 -1.413 1.00 97.56 286 PRO A C 1
ATOM 2306 O O . PRO A 1 286 ? -13.043 -9.598 -2.122 1.00 97.56 286 PRO A O 1
ATOM 2309 N N . VAL A 1 287 ? -11.105 -8.826 -1.300 1.00 97.62 287 VAL A N 1
ATOM 2310 C CA . VAL A 1 287 ? -11.052 -7.583 -2.073 1.00 97.62 287 VAL A CA 1
ATOM 2311 C C . VAL A 1 287 ? -10.500 -7.884 -3.461 1.00 97.62 287 VAL A C 1
ATOM 2313 O O . VAL A 1 287 ? -9.499 -8.586 -3.589 1.00 97.62 287 VAL A O 1
ATOM 2316 N N . ASN A 1 288 ? -11.112 -7.313 -4.501 1.00 97.19 288 ASN A N 1
ATOM 2317 C CA . ASN A 1 288 ? -10.553 -7.366 -5.848 1.00 97.19 288 ASN A CA 1
ATOM 2318 C C . ASN A 1 288 ? -9.181 -6.651 -5.874 1.00 97.19 288 ASN A C 1
ATOM 2320 O O . ASN A 1 288 ? -9.133 -5.444 -5.606 1.00 97.19 288 ASN A O 1
ATOM 2324 N N . PRO A 1 289 ? -8.080 -7.344 -6.228 1.00 95.88 289 PRO A N 1
ATOM 2325 C CA . PRO A 1 289 ? -6.729 -6.783 -6.184 1.00 95.88 289 PRO A CA 1
ATOM 2326 C C . PRO A 1 289 ? -6.564 -5.488 -6.980 1.00 95.88 289 PRO A C 1
ATOM 2328 O O . PRO A 1 289 ? -5.884 -4.570 -6.525 1.00 95.88 289 PRO A O 1
ATOM 2331 N N . ILE A 1 290 ? -7.229 -5.379 -8.137 1.00 96.94 290 ILE A N 1
ATOM 2332 C CA . ILE A 1 290 ? -7.137 -4.204 -9.017 1.00 96.94 290 ILE A CA 1
ATOM 2333 C C . ILE A 1 290 ? -7.733 -2.969 -8.335 1.00 96.94 290 ILE A C 1
ATOM 2335 O O . ILE A 1 290 ? -7.241 -1.852 -8.500 1.00 96.94 290 ILE A O 1
ATOM 2339 N N . GLU A 1 291 ? -8.776 -3.146 -7.525 1.00 96.88 291 GLU A N 1
ATOM 2340 C CA . GLU A 1 291 ? -9.391 -2.042 -6.790 1.00 96.88 291 GLU A CA 1
ATOM 2341 C C . GLU A 1 291 ? -8.500 -1.509 -5.663 1.00 96.88 291 GLU A C 1
ATOM 2343 O O . GLU A 1 291 ? -8.718 -0.388 -5.207 1.00 96.88 291 GLU A O 1
ATOM 2348 N N . SER A 1 292 ? -7.509 -2.292 -5.233 1.00 97.38 292 SER A N 1
ATOM 2349 C CA . SER A 1 292 ? -6.519 -1.925 -4.219 1.00 97.38 292 SER A CA 1
ATOM 2350 C C . SER A 1 292 ? -5.233 -1.345 -4.812 1.00 97.38 292 SER A C 1
ATOM 2352 O O . SER A 1 292 ? -4.271 -1.193 -4.071 1.00 97.38 292 SER A O 1
ATOM 2354 N N . LEU A 1 293 ? -5.199 -1.011 -6.108 1.00 97.56 293 LEU A N 1
ATOM 2355 C CA . LEU A 1 293 ? -4.049 -0.387 -6.772 1.00 97.56 293 LEU A CA 1
ATOM 2356 C C . LEU A 1 293 ? -4.257 1.107 -7.037 1.00 97.56 293 LEU A C 1
ATOM 2358 O O . LEU A 1 293 ? -5.378 1.584 -7.259 1.00 97.56 293 LEU A O 1
ATOM 2362 N N . ALA A 1 294 ? -3.143 1.836 -7.081 1.00 97.88 294 ALA A N 1
ATOM 2363 C CA . ALA A 1 294 ? -3.098 3.203 -7.574 1.00 97.88 294 ALA A CA 1
ATOM 2364 C C . ALA A 1 294 ? -3.297 3.247 -9.099 1.00 97.88 294 ALA A C 1
ATOM 2366 O O . ALA A 1 294 ? -3.325 2.226 -9.790 1.00 97.88 294 ALA A O 1
ATOM 2367 N N . GLN A 1 295 ? -3.467 4.455 -9.638 1.00 98.06 295 GLN A N 1
ATOM 2368 C CA . GLN A 1 295 ? -3.687 4.667 -11.072 1.00 98.06 295 GLN A CA 1
ATOM 2369 C C . GLN A 1 295 ? -2.521 4.156 -11.933 1.00 98.06 295 GLN A C 1
ATOM 2371 O O . GLN A 1 295 ? -2.765 3.565 -12.979 1.00 98.06 295 GLN A O 1
ATOM 2376 N N . ASP A 1 296 ? -1.278 4.331 -11.484 1.00 97.31 296 ASP A N 1
ATOM 2377 C CA . ASP A 1 296 ? -0.072 3.828 -12.155 1.00 97.31 296 ASP A CA 1
ATOM 2378 C C . ASP A 1 296 ? -0.000 2.291 -12.151 1.00 97.31 296 ASP A C 1
ATOM 2380 O O . ASP A 1 296 ? 0.376 1.688 -13.154 1.00 97.31 296 ASP A O 1
ATOM 2384 N N . GLY A 1 297 ? -0.443 1.647 -11.068 1.00 97.38 297 GLY A N 1
ATOM 2385 C CA . GLY A 1 297 ? -0.567 0.192 -10.980 1.00 97.38 297 GLY A CA 1
ATOM 2386 C C . GLY A 1 297 ? -1.604 -0.373 -11.946 1.00 97.38 297 GLY A C 1
ATOM 2387 O O . GLY A 1 297 ? -1.333 -1.343 -12.650 1.00 97.38 297 GLY A O 1
ATOM 2388 N N . LYS A 1 298 ? -2.773 0.270 -12.037 1.00 98.25 298 LYS A N 1
ATOM 2389 C CA . LYS A 1 298 ? -3.827 -0.103 -12.998 1.00 98.25 298 LYS A CA 1
ATOM 2390 C C . LYS A 1 298 ? -3.369 0.082 -14.444 1.00 98.25 298 LYS A C 1
ATOM 2392 O O . LYS A 1 298 ? -3.624 -0.780 -15.280 1.00 98.25 298 LYS A O 1
ATOM 2397 N N . LEU A 1 299 ? -2.654 1.176 -14.714 1.00 98.06 299 LEU A N 1
ATOM 2398 C CA . LEU A 1 299 ? -2.031 1.436 -16.007 1.00 98.06 299 LEU A CA 1
ATOM 2399 C C . LEU A 1 299 ? -1.077 0.299 -16.389 1.00 98.06 299 LEU A C 1
ATOM 2401 O O . LEU A 1 299 ? -1.197 -0.249 -17.480 1.00 98.06 299 LEU A O 1
ATOM 2405 N N . PHE A 1 300 ? -0.168 -0.073 -15.484 1.00 97.62 300 PHE A N 1
ATOM 2406 C CA . PHE A 1 300 ? 0.811 -1.134 -15.721 1.00 97.62 300 PHE A CA 1
ATOM 2407 C C . PHE A 1 300 ? 0.154 -2.474 -16.093 1.00 97.62 300 PHE A C 1
ATOM 2409 O O . PHE A 1 300 ? 0.584 -3.113 -17.053 1.00 97.62 300 PHE A O 1
ATOM 2416 N N . ILE A 1 301 ? -0.910 -2.871 -15.383 1.00 97.81 301 ILE A N 1
ATOM 2417 C CA . ILE A 1 301 ? -1.658 -4.103 -15.688 1.00 97.81 301 ILE A CA 1
ATOM 2418 C C . ILE A 1 301 ? -2.249 -4.039 -17.097 1.00 97.81 301 ILE A C 1
ATOM 2420 O O . ILE A 1 301 ? -2.017 -4.938 -17.902 1.00 97.81 301 ILE A O 1
ATOM 2424 N N . GLU A 1 302 ? -2.961 -2.960 -17.435 1.00 98.31 302 GLU A N 1
ATOM 2425 C CA . GLU A 1 302 ? -3.575 -2.826 -18.762 1.00 98.31 302 GLU A CA 1
ATOM 2426 C C . GLU A 1 302 ? -2.524 -2.773 -19.882 1.00 98.31 302 GLU A C 1
ATOM 2428 O O . GLU A 1 302 ? -2.750 -3.263 -20.990 1.00 98.31 302 GLU A O 1
ATOM 2433 N N . MET A 1 303 ? -1.349 -2.210 -19.596 1.00 97.88 303 MET A N 1
ATOM 2434 C CA . MET A 1 303 ? -0.224 -2.225 -20.521 1.00 97.88 303 MET A CA 1
ATOM 2435 C C . MET A 1 303 ? 0.285 -3.654 -20.753 1.00 97.88 303 MET A C 1
ATOM 2437 O O . MET A 1 303 ? 0.463 -4.039 -21.904 1.00 97.88 303 MET A O 1
ATOM 2441 N N . CYS A 1 304 ? 0.435 -4.467 -19.702 1.00 97.00 304 CYS A N 1
ATOM 2442 C CA . CYS A 1 304 ? 0.778 -5.890 -19.822 1.00 97.00 304 CYS A CA 1
ATOM 2443 C C . CYS A 1 304 ? -0.295 -6.706 -20.568 1.00 97.00 304 CYS A C 1
ATOM 2445 O O . CYS A 1 304 ? 0.009 -7.645 -21.309 1.00 97.00 304 CYS A O 1
ATOM 2447 N N . GLU A 1 305 ? -1.572 -6.369 -20.390 1.00 97.69 305 GLU A N 1
ATOM 2448 C CA . GLU A 1 305 ? -2.674 -7.029 -21.091 1.00 97.69 305 GLU A CA 1
ATOM 2449 C C . GLU A 1 305 ? -2.618 -6.778 -22.602 1.00 97.69 305 GLU A C 1
ATOM 2451 O O . GLU A 1 305 ? -2.788 -7.726 -23.376 1.00 97.69 305 GLU A O 1
ATOM 2456 N N . LYS A 1 306 ? -2.346 -5.528 -22.999 1.00 98.19 306 LYS A N 1
ATOM 2457 C CA . LYS A 1 306 ? -2.355 -5.058 -24.393 1.00 98.19 306 LYS A CA 1
ATOM 2458 C C . LYS A 1 306 ? -1.040 -5.270 -25.141 1.00 98.19 306 LYS A C 1
ATOM 2460 O O . LYS A 1 306 ? -1.070 -5.474 -26.351 1.00 98.19 306 LYS A O 1
ATOM 2465 N N . ASP A 1 307 ? 0.094 -5.233 -24.450 1.00 97.69 307 ASP A N 1
ATOM 2466 C CA . ASP A 1 307 ? 1.428 -5.414 -25.020 1.00 97.69 307 ASP A CA 1
ATOM 2467 C C . ASP A 1 307 ? 2.115 -6.618 -24.360 1.00 97.69 307 ASP A C 1
ATOM 2469 O O . ASP A 1 307 ? 2.724 -6.530 -23.292 1.00 97.69 307 ASP A O 1
ATOM 2473 N N . LYS A 1 308 ? 2.001 -7.781 -25.015 1.00 96.38 308 LYS A N 1
ATOM 2474 C CA . LYS A 1 308 ? 2.587 -9.039 -24.528 1.00 96.38 308 LYS A CA 1
ATOM 2475 C C . LYS A 1 308 ? 4.111 -9.014 -24.515 1.00 96.38 308 LYS A C 1
ATOM 2477 O O . LYS A 1 308 ? 4.701 -9.661 -23.658 1.00 96.38 308 LYS A O 1
ATOM 2482 N N . GLN A 1 309 ? 4.740 -8.257 -25.416 1.00 95.06 309 GLN A N 1
ATOM 2483 C CA . GLN A 1 309 ? 6.196 -8.121 -25.427 1.00 95.06 309 GLN A CA 1
ATOM 2484 C C . GLN A 1 309 ? 6.662 -7.311 -24.220 1.00 95.06 309 GLN A C 1
ATOM 2486 O O . GLN A 1 309 ? 7.584 -7.733 -23.528 1.00 95.06 309 GLN A O 1
ATOM 2491 N N . PHE A 1 310 ? 5.985 -6.199 -23.920 1.00 95.56 310 PHE A N 1
ATOM 2492 C CA . PHE A 1 310 ? 6.230 -5.436 -22.697 1.00 95.56 310 PHE A CA 1
ATOM 2493 C C . PHE A 1 310 ? 5.991 -6.272 -21.434 1.00 95.56 310 PHE A C 1
ATOM 2495 O O . PHE A 1 310 ? 6.793 -6.219 -20.501 1.00 95.56 310 PHE A O 1
ATOM 2502 N N . CYS A 1 311 ? 4.910 -7.057 -21.407 1.00 95.62 311 CYS A N 1
ATOM 2503 C CA . CYS A 1 311 ? 4.612 -7.944 -20.288 1.00 95.62 311 CYS A CA 1
ATOM 2504 C C . CYS A 1 311 ? 5.775 -8.911 -20.039 1.00 95.62 311 CYS A C 1
ATOM 2506 O O . CYS A 1 311 ? 6.397 -8.840 -18.983 1.00 95.62 311 CYS A O 1
ATOM 2508 N N . SER A 1 312 ? 6.160 -9.705 -21.043 1.00 93.75 312 SER A N 1
ATOM 2509 C CA . SER A 1 312 ? 7.296 -10.625 -20.925 1.00 93.75 312 SER A CA 1
ATOM 2510 C C . SER A 1 312 ? 8.598 -9.916 -20.549 1.00 93.75 312 SER A C 1
ATOM 2512 O O . SER A 1 312 ? 9.323 -10.387 -19.679 1.00 93.75 312 SER A O 1
ATOM 2514 N N . LEU A 1 313 ? 8.875 -8.742 -21.128 1.00 92.94 313 LEU A N 1
ATOM 2515 C CA . LEU A 1 313 ? 10.063 -7.943 -20.809 1.00 92.94 313 LEU A CA 1
ATOM 2516 C C . LEU A 1 313 ? 10.142 -7.553 -19.323 1.00 92.94 313 LEU A C 1
ATOM 2518 O O . LEU A 1 313 ? 11.239 -7.443 -18.774 1.00 92.94 313 LEU A O 1
ATOM 2522 N N . THR A 1 314 ? 8.993 -7.316 -18.688 1.00 92.06 314 THR A N 1
ATOM 2523 C CA . THR A 1 314 ? 8.906 -6.811 -17.312 1.00 92.06 314 THR A CA 1
ATOM 2524 C C . THR A 1 314 ? 8.655 -7.885 -16.260 1.00 92.06 314 THR A C 1
ATOM 2526 O O . THR A 1 314 ? 8.827 -7.602 -15.072 1.00 92.06 314 THR A O 1
ATOM 2529 N N . THR A 1 315 ? 8.264 -9.097 -16.661 1.00 90.38 315 THR A N 1
ATOM 2530 C CA . THR A 1 315 ? 7.862 -10.161 -15.726 1.00 90.38 315 THR A CA 1
ATOM 2531 C C . THR A 1 315 ? 8.647 -11.455 -15.877 1.00 90.38 315 THR A C 1
ATOM 2533 O O . THR A 1 315 ? 8.773 -12.195 -14.898 1.00 90.38 315 THR A O 1
ATOM 2536 N N . ASP A 1 316 ? 9.207 -11.731 -17.055 1.00 89.25 316 ASP A N 1
ATOM 2537 C CA . ASP A 1 316 ? 9.852 -13.012 -17.327 1.00 89.25 316 ASP A CA 1
ATOM 2538 C C . ASP A 1 316 ? 11.344 -12.949 -16.989 1.00 89.25 316 ASP A C 1
ATOM 2540 O O . ASP A 1 316 ? 12.083 -12.057 -17.412 1.00 89.25 316 ASP A O 1
ATOM 2544 N N . ARG A 1 317 ? 11.815 -13.941 -16.230 1.00 83.06 317 ARG A N 1
ATOM 2545 C CA . ARG A 1 317 ? 13.247 -14.138 -15.986 1.00 83.06 317 ARG A CA 1
ATOM 2546 C C . ARG A 1 317 ? 13.803 -15.062 -17.058 1.00 83.06 317 ARG A C 1
ATOM 2548 O O . ARG A 1 317 ? 13.696 -16.278 -16.938 1.00 83.06 317 ARG A O 1
ATOM 2555 N N . ALA A 1 318 ? 14.409 -14.477 -18.081 1.00 84.50 318 ALA A N 1
ATOM 2556 C CA . ALA A 1 318 ? 15.116 -15.204 -19.127 1.00 84.50 318 ALA A CA 1
ATOM 2557 C C . ALA A 1 318 ? 16.531 -14.642 -19.299 1.00 84.50 318 ALA A C 1
ATOM 2559 O O . ALA A 1 318 ? 16.757 -13.453 -19.078 1.00 84.50 318 ALA A O 1
ATOM 2560 N N . GLU A 1 319 ? 17.476 -15.483 -19.728 1.00 85.06 319 GLU A N 1
ATOM 2561 C CA . GLU A 1 319 ? 18.864 -15.069 -20.002 1.00 85.06 319 GLU A CA 1
ATOM 2562 C C . GLU A 1 319 ? 18.948 -13.935 -21.037 1.00 85.06 319 GLU A C 1
ATOM 2564 O O . GLU A 1 319 ? 19.855 -13.109 -20.992 1.00 85.06 319 GLU A O 1
ATOM 2569 N N . SER A 1 320 ? 17.973 -13.868 -21.947 1.00 85.81 320 SER A N 1
ATOM 2570 C CA . SER A 1 320 ? 17.871 -12.848 -22.991 1.00 85.81 320 SER A CA 1
ATOM 2571 C C . SER A 1 320 ? 17.296 -11.509 -22.517 1.00 85.81 320 SER A C 1
ATOM 2573 O O . SER A 1 320 ? 17.369 -10.529 -23.259 1.00 85.81 320 SER A O 1
ATOM 2575 N N . VAL A 1 321 ? 16.723 -11.438 -21.310 1.00 85.75 321 VAL A N 1
ATOM 2576 C CA . VAL A 1 321 ? 16.092 -10.222 -20.785 1.00 85.75 321 VAL A CA 1
ATOM 2577 C C . VAL A 1 321 ? 17.077 -9.488 -19.870 1.00 85.75 321 VAL A C 1
ATOM 2579 O O . VAL A 1 321 ? 17.492 -10.041 -18.846 1.00 85.75 321 VAL A O 1
ATOM 2582 N N . PRO A 1 322 ? 17.440 -8.224 -20.169 1.00 88.06 322 PRO A N 1
ATOM 2583 C CA . PRO A 1 322 ? 18.309 -7.450 -19.293 1.00 88.06 322 PRO A CA 1
ATOM 2584 C C . PRO A 1 322 ? 17.716 -7.335 -17.887 1.00 88.06 322 PRO A C 1
ATOM 2586 O O . PRO A 1 322 ? 16.561 -6.942 -17.729 1.00 88.06 322 PRO A O 1
ATOM 2589 N N . PHE A 1 323 ? 18.531 -7.595 -16.858 1.00 86.69 323 PHE A N 1
ATOM 2590 C CA . PHE A 1 323 ? 18.103 -7.553 -15.450 1.00 86.69 323 PHE A CA 1
ATOM 2591 C C . PHE A 1 323 ? 17.352 -6.264 -15.084 1.00 86.69 323 PHE A C 1
ATOM 2593 O O . PHE A 1 323 ? 16.365 -6.294 -14.354 1.00 86.69 323 PHE A O 1
ATOM 2600 N N . GLY A 1 324 ? 17.788 -5.124 -15.631 1.00 87.44 324 GLY A N 1
ATOM 2601 C CA . GLY A 1 324 ? 17.140 -3.837 -15.393 1.00 87.44 324 GLY A CA 1
ATOM 2602 C C . GLY A 1 324 ? 15.671 -3.794 -15.829 1.00 87.44 324 GLY A C 1
ATOM 2603 O O . GLY A 1 324 ? 14.868 -3.168 -15.143 1.00 87.44 324 GLY A O 1
ATOM 2604 N N . CYS A 1 325 ? 15.302 -4.478 -16.916 1.00 89.94 325 CYS A N 1
ATOM 2605 C CA . CYS A 1 325 ? 13.963 -4.381 -17.498 1.00 89.94 325 CYS A CA 1
ATOM 2606 C C . CYS A 1 325 ? 12.883 -5.114 -16.690 1.00 89.94 325 CYS A C 1
ATOM 2608 O O . CYS A 1 325 ? 11.714 -4.767 -16.816 1.00 89.94 325 CYS A O 1
ATOM 2610 N N . TYR A 1 326 ? 13.254 -6.051 -15.811 1.00 87.56 326 TYR A N 1
ATOM 2611 C CA . TYR A 1 326 ? 12.316 -6.684 -14.871 1.00 87.56 326 TYR A CA 1
ATOM 2612 C C . TYR A 1 326 ? 12.579 -6.327 -13.397 1.00 87.56 326 TYR A C 1
ATOM 2614 O O . TYR A 1 326 ? 11.726 -6.560 -12.543 1.00 87.56 326 TYR A O 1
ATOM 2622 N N . HIS A 1 327 ? 13.718 -5.703 -13.071 1.00 87.69 327 HIS A N 1
ATOM 2623 C CA . HIS A 1 327 ? 14.045 -5.226 -11.723 1.00 87.69 327 HIS A CA 1
ATOM 2624 C C . HIS A 1 327 ? 13.832 -3.706 -11.570 1.00 87.69 327 HIS A C 1
ATOM 2626 O O . HIS A 1 327 ? 14.760 -2.930 -11.328 1.00 87.69 327 HIS A O 1
ATOM 2632 N N . PHE A 1 328 ? 12.579 -3.266 -11.660 1.00 90.19 328 PHE A N 1
ATOM 2633 C CA . PHE A 1 328 ? 12.188 -1.850 -11.663 1.00 90.19 328 PHE A CA 1
ATOM 2634 C C . PHE A 1 328 ? 11.038 -1.581 -10.677 1.00 90.19 328 PHE A C 1
ATOM 2636 O O . PHE A 1 328 ? 10.386 -2.507 -10.196 1.00 90.19 328 PHE A O 1
ATOM 2643 N N . TRP A 1 329 ? 10.803 -0.311 -10.344 1.00 91.94 329 TRP A N 1
ATOM 2644 C CA . TRP A 1 329 ? 9.522 0.118 -9.775 1.00 91.94 329 TRP A CA 1
ATOM 2645 C C . TRP A 1 329 ? 8.617 0.582 -10.895 1.00 91.94 329 TRP A C 1
ATOM 2647 O O . TRP A 1 329 ? 9.095 1.254 -11.802 1.00 91.94 329 TRP A O 1
ATOM 2657 N N . ILE A 1 330 ? 7.320 0.282 -10.828 1.00 93.94 330 ILE A N 1
ATOM 2658 C CA . ILE A 1 330 ? 6.407 0.604 -11.931 1.00 93.94 330 ILE A CA 1
ATOM 2659 C C . ILE A 1 330 ? 6.449 2.087 -12.317 1.00 93.94 330 ILE A C 1
ATOM 2661 O O . ILE A 1 330 ? 6.390 2.405 -13.499 1.00 93.94 330 ILE A O 1
ATOM 2665 N N . ASP A 1 331 ? 6.648 2.985 -11.348 1.00 93.19 331 ASP A N 1
ATOM 2666 C CA . ASP A 1 331 ? 6.768 4.421 -11.591 1.00 93.19 331 ASP A CA 1
ATOM 2667 C C . ASP A 1 331 ? 7.959 4.777 -12.494 1.00 93.19 331 ASP A C 1
ATOM 2669 O O . ASP A 1 331 ? 7.889 5.757 -13.229 1.00 93.19 331 ASP A O 1
ATOM 2673 N N . GLU A 1 332 ? 9.012 3.958 -12.533 1.00 92.94 332 GLU A N 1
ATOM 2674 C CA . GLU A 1 332 ? 10.133 4.145 -13.456 1.00 92.94 332 GLU A CA 1
ATOM 2675 C C . GLU A 1 332 ? 9.705 3.940 -14.919 1.00 92.94 332 GLU A C 1
ATOM 2677 O O . GLU A 1 332 ? 10.129 4.706 -15.782 1.00 92.94 332 GLU A O 1
ATOM 2682 N N . VAL A 1 333 ? 8.822 2.976 -15.206 1.00 94.19 333 VAL A N 1
ATOM 2683 C CA . VAL A 1 333 ? 8.226 2.805 -16.545 1.00 94.19 333 VAL A CA 1
ATOM 2684 C C . VAL A 1 333 ? 7.209 3.912 -16.797 1.00 94.19 333 VAL A C 1
ATOM 2686 O O . VAL A 1 333 ? 7.279 4.616 -17.805 1.00 94.19 333 VAL A O 1
ATOM 2689 N N . ILE A 1 334 ? 6.287 4.115 -15.848 1.00 95.12 334 ILE A N 1
ATOM 2690 C CA . ILE A 1 334 ? 5.180 5.069 -15.981 1.00 95.12 334 ILE A CA 1
ATOM 2691 C C . ILE A 1 334 ? 5.661 6.514 -16.063 1.00 95.12 334 ILE A C 1
ATOM 2693 O O . ILE A 1 334 ? 4.917 7.342 -16.569 1.00 95.12 334 ILE A O 1
ATOM 2697 N N . HIS A 1 335 ? 6.893 6.837 -15.675 1.00 93.31 335 HIS A N 1
ATOM 2698 C CA . HIS A 1 335 ? 7.507 8.159 -15.849 1.00 93.31 335 HIS A CA 1
ATOM 2699 C C . HIS A 1 335 ? 8.767 8.141 -16.731 1.00 93.31 335 HIS A C 1
ATOM 2701 O O . HIS A 1 335 ? 9.503 9.125 -16.752 1.00 93.31 335 HIS A O 1
ATOM 2707 N N . GLU A 1 336 ? 9.010 7.053 -17.475 1.00 93.06 336 GLU A N 1
ATOM 2708 C CA . GLU A 1 336 ? 10.128 6.918 -18.425 1.00 93.06 336 GLU A CA 1
ATOM 2709 C C . GLU A 1 336 ? 11.497 7.302 -17.825 1.00 93.06 336 GLU A C 1
ATOM 2711 O O . GLU A 1 336 ? 12.281 8.061 -18.403 1.00 93.06 336 GLU A O 1
ATOM 2716 N N . ARG A 1 337 ? 11.798 6.784 -16.629 1.00 90.06 337 ARG A N 1
ATOM 2717 C CA . ARG A 1 337 ? 13.026 7.056 -15.872 1.00 90.06 337 ARG A CA 1
ATOM 2718 C C . ARG A 1 337 ? 14.115 6.017 -16.152 1.00 90.06 337 ARG A C 1
ATOM 2720 O O . ARG A 1 337 ? 13.857 4.833 -16.343 1.00 90.06 337 ARG A O 1
ATOM 2727 N N . GLY A 1 338 ? 15.373 6.459 -16.081 1.00 88.81 338 GLY A N 1
ATOM 2728 C CA . GLY A 1 338 ? 16.532 5.566 -16.126 1.00 88.81 338 GLY A CA 1
ATOM 2729 C C . GLY A 1 338 ? 16.624 4.848 -17.469 1.00 88.81 338 GLY A C 1
ATOM 2730 O O . GLY A 1 338 ? 16.641 5.501 -18.510 1.00 88.81 338 GLY A O 1
ATOM 2731 N N . ILE A 1 339 ? 16.652 3.517 -17.434 1.00 90.56 339 ILE A N 1
ATOM 2732 C CA . ILE A 1 339 ? 16.744 2.646 -18.619 1.00 90.56 339 ILE A CA 1
ATOM 2733 C C . ILE A 1 339 ? 15.491 2.691 -19.517 1.00 90.56 339 ILE A C 1
ATOM 2735 O O . ILE A 1 339 ? 15.547 2.316 -20.689 1.00 90.56 339 ILE A O 1
ATOM 2739 N N . TRP A 1 340 ? 14.368 3.185 -18.982 1.00 92.31 340 TRP A N 1
ATOM 2740 C CA . TRP A 1 340 ? 13.101 3.340 -19.703 1.00 92.31 340 TRP A CA 1
ATOM 2741 C C . TRP A 1 340 ? 13.040 4.631 -20.528 1.00 92.31 340 TRP A C 1
ATOM 2743 O O . TRP A 1 340 ? 12.180 4.778 -21.401 1.00 92.31 340 TRP A O 1
ATOM 2753 N N . ARG A 1 341 ? 13.966 5.568 -20.289 1.00 90.31 341 ARG A N 1
ATOM 2754 C CA . ARG A 1 341 ? 14.042 6.831 -21.025 1.00 90.31 341 ARG A CA 1
ATOM 2755 C C . ARG A 1 341 ? 14.528 6.592 -22.455 1.00 90.31 341 ARG A C 1
ATOM 2757 O O . ARG A 1 341 ? 15.507 5.884 -22.679 1.00 90.31 341 ARG A O 1
ATOM 2764 N N . SER A 1 342 ? 13.900 7.263 -23.416 1.00 86.69 342 SER A N 1
ATOM 2765 C CA . SER A 1 342 ? 14.447 7.406 -24.768 1.00 86.69 342 SER A CA 1
ATOM 2766 C C . SER A 1 342 ? 15.696 8.284 -24.739 1.00 86.69 342 SER A C 1
ATOM 2768 O O . SER A 1 342 ? 15.620 9.459 -24.374 1.00 86.69 342 SER A O 1
ATOM 2770 N N . GLN A 1 343 ? 16.842 7.740 -25.141 1.00 85.12 343 GLN A N 1
ATOM 2771 C CA . GLN A 1 343 ? 18.061 8.519 -25.336 1.00 85.12 343 GLN A CA 1
ATOM 2772 C C . GLN A 1 343 ? 18.269 8.762 -26.826 1.00 85.12 343 GLN A C 1
ATOM 2774 O O . GLN A 1 343 ? 18.362 7.816 -27.610 1.00 85.12 343 GLN A O 1
ATOM 2779 N N . ARG A 1 344 ? 18.343 10.036 -27.223 1.00 83.44 344 ARG A N 1
ATOM 2780 C CA . ARG A 1 344 ? 18.728 10.407 -28.584 1.00 83.44 344 ARG A CA 1
ATOM 2781 C C . ARG A 1 344 ? 20.249 10.351 -28.681 1.00 83.44 344 ARG A C 1
ATOM 2783 O O . ARG A 1 344 ? 20.940 11.046 -27.941 1.00 83.44 344 ARG A O 1
ATOM 2790 N N . LYS A 1 345 ? 20.761 9.502 -29.563 1.00 83.75 345 LYS A N 1
ATOM 2791 C CA . LYS A 1 345 ? 22.186 9.433 -29.879 1.00 83.75 345 LYS A CA 1
ATOM 2792 C C . LYS A 1 345 ? 22.603 10.607 -30.766 1.00 83.75 345 LYS A C 1
ATOM 2794 O O . LYS A 1 345 ? 21.764 11.288 -31.357 1.00 83.75 345 LYS A O 1
ATOM 2799 N N . SER A 1 346 ? 23.914 10.810 -30.885 1.00 86.69 346 SER A N 1
ATOM 2800 C CA . SER A 1 346 ? 24.521 11.816 -31.768 1.00 86.69 346 SER A CA 1
ATOM 2801 C C . SER A 1 346 ? 24.141 11.636 -33.242 1.00 86.69 346 SER A C 1
ATOM 2803 O O . SER A 1 346 ? 24.034 12.623 -33.961 1.00 86.69 346 SER A O 1
ATOM 2805 N N . ASP A 1 347 ? 23.879 10.401 -33.677 1.00 87.56 347 ASP A N 1
ATOM 2806 C CA . ASP A 1 347 ? 23.410 10.061 -35.029 1.00 87.56 347 ASP A CA 1
ATOM 2807 C C . ASP A 1 347 ? 21.903 10.317 -35.249 1.00 87.56 347 ASP A C 1
ATOM 2809 O O . ASP A 1 347 ? 21.365 10.044 -36.319 1.00 87.56 347 ASP A O 1
ATOM 2813 N N . GLY A 1 348 ? 21.201 10.833 -34.236 1.00 85.38 348 GLY A N 1
ATOM 2814 C CA . GLY A 1 348 ? 19.767 11.095 -34.273 1.00 85.38 348 GLY A CA 1
ATOM 2815 C C . GLY A 1 348 ? 18.884 9.880 -33.975 1.00 85.38 348 GLY A C 1
ATOM 2816 O O . GLY A 1 348 ? 17.680 10.073 -33.796 1.00 85.38 348 GLY A O 1
ATOM 2817 N N . SER A 1 349 ? 19.444 8.670 -33.859 1.00 85.69 349 SER A N 1
ATOM 2818 C CA . SER A 1 349 ? 18.690 7.469 -33.494 1.00 85.69 349 SER A CA 1
ATOM 2819 C C . SER A 1 349 ? 18.246 7.506 -32.029 1.00 85.69 349 SER A C 1
ATOM 2821 O O . SER A 1 349 ? 18.923 8.057 -31.157 1.00 85.69 349 SER A O 1
ATOM 2823 N N . ILE A 1 350 ? 17.084 6.919 -31.745 1.00 83.12 350 ILE A N 1
ATOM 2824 C CA . ILE A 1 350 ? 16.577 6.762 -30.381 1.00 83.12 350 ILE A CA 1
ATOM 2825 C C . ILE A 1 350 ? 16.963 5.366 -29.900 1.00 83.12 350 ILE A C 1
ATOM 2827 O O . ILE A 1 350 ? 16.532 4.369 -30.477 1.00 83.12 350 ILE A O 1
ATOM 2831 N N . LYS A 1 351 ? 17.759 5.285 -28.832 1.00 83.44 351 LYS A N 1
ATOM 2832 C CA . LYS A 1 351 ? 18.053 4.029 -28.137 1.00 83.44 351 LYS A CA 1
ATOM 2833 C C . LYS A 1 351 ? 17.290 3.985 -26.818 1.00 83.44 351 LYS A C 1
ATOM 2835 O O . LYS A 1 351 ? 17.252 4.966 -26.077 1.00 83.44 351 LYS A O 1
ATOM 2840 N N . SER A 1 352 ? 16.705 2.831 -26.526 1.00 83.31 352 SER A N 1
ATOM 2841 C CA . SER A 1 352 ? 16.134 2.497 -25.225 1.00 83.31 352 SER A CA 1
ATOM 2842 C C . SER A 1 352 ? 16.649 1.117 -24.844 1.00 83.31 352 SER A C 1
ATOM 2844 O O . SER A 1 352 ? 16.593 0.206 -25.667 1.00 83.31 352 SER A O 1
ATOM 2846 N N . ASP A 1 353 ? 17.192 0.979 -23.636 1.00 86.94 353 ASP A N 1
ATOM 2847 C CA . ASP A 1 353 ? 17.738 -0.304 -23.180 1.00 86.94 353 ASP A CA 1
ATOM 2848 C C . ASP A 1 353 ? 16.616 -1.311 -22.853 1.00 86.94 353 ASP A C 1
ATOM 2850 O O . ASP A 1 353 ? 16.834 -2.516 -22.934 1.00 86.94 353 ASP A O 1
ATOM 2854 N N . CYS A 1 354 ? 15.402 -0.818 -22.573 1.00 92.12 354 CYS A N 1
ATOM 2855 C CA . CYS A 1 354 ? 14.181 -1.611 -22.430 1.00 92.12 354 CYS A CA 1
ATOM 2856 C C . CYS A 1 354 ? 13.118 -1.109 -23.426 1.00 92.12 354 CYS A C 1
ATOM 2858 O O . CYS A 1 354 ? 12.424 -0.132 -23.131 1.00 92.12 354 CYS A O 1
ATOM 2860 N N . PRO A 1 355 ? 13.002 -1.702 -24.629 1.00 90.50 355 PRO A N 1
ATOM 2861 C CA . PRO A 1 355 ? 12.054 -1.246 -25.643 1.00 90.50 355 PRO A CA 1
ATOM 2862 C C . PRO A 1 355 ? 10.609 -1.609 -25.269 1.00 90.50 355 PRO A C 1
ATOM 2864 O O . PRO A 1 355 ? 10.328 -2.737 -24.884 1.00 90.50 355 PRO A O 1
ATOM 2867 N N . PHE A 1 356 ? 9.680 -0.663 -25.418 1.00 94.56 356 PHE A N 1
ATOM 2868 C CA . PHE A 1 356 ? 8.246 -0.886 -25.199 1.00 94.56 356 PHE A CA 1
ATOM 2869 C C . PHE A 1 356 ? 7.399 0.093 -26.025 1.00 94.56 356 PHE A C 1
ATOM 2871 O O . PHE A 1 356 ? 7.903 1.107 -26.527 1.00 94.56 356 PHE A O 1
ATOM 2878 N N . ASN A 1 357 ? 6.099 -0.185 -26.150 1.00 96.25 357 ASN A N 1
ATOM 2879 C CA . ASN A 1 357 ? 5.166 0.664 -26.887 1.00 96.25 357 ASN A CA 1
ATOM 2880 C C . ASN A 1 357 ? 4.846 1.978 -26.137 1.00 96.25 357 ASN A C 1
ATOM 2882 O O . ASN A 1 357 ? 3.956 2.042 -25.287 1.00 96.25 357 ASN A O 1
ATOM 2886 N N . ARG A 1 358 ? 5.568 3.057 -26.470 1.00 95.25 358 ARG A N 1
ATOM 2887 C CA . ARG A 1 358 ? 5.368 4.394 -25.875 1.00 95.25 358 ARG A CA 1
ATOM 2888 C C . ARG A 1 358 ? 4.050 5.047 -26.263 1.00 95.25 358 ARG A C 1
ATOM 2890 O O . ARG A 1 358 ? 3.456 5.725 -25.433 1.00 95.25 358 ARG A O 1
ATOM 2897 N N . THR A 1 359 ? 3.574 4.820 -27.486 1.00 96.81 359 THR A N 1
ATOM 2898 C CA . THR A 1 359 ? 2.267 5.322 -27.930 1.00 96.81 359 THR A CA 1
ATOM 2899 C C . THR A 1 359 ? 1.169 4.800 -27.010 1.00 96.81 359 THR A C 1
ATOM 2901 O O . THR A 1 359 ? 0.406 5.589 -26.455 1.00 96.81 359 THR A O 1
ATOM 2904 N N . LEU A 1 360 ? 1.175 3.489 -26.744 1.00 97.88 360 LEU A N 1
ATOM 2905 C CA . LEU A 1 360 ? 0.258 2.865 -25.794 1.00 97.88 360 LEU A CA 1
ATOM 2906 C C . LEU A 1 360 ? 0.423 3.437 -24.377 1.00 97.88 360 LEU A C 1
ATOM 2908 O O . LEU A 1 360 ? -0.575 3.752 -23.731 1.00 97.88 360 LEU A O 1
ATOM 2912 N N . LEU A 1 361 ? 1.658 3.621 -23.890 1.00 97.25 361 LEU A N 1
ATOM 2913 C CA . LEU A 1 361 ? 1.897 4.242 -22.580 1.00 97.25 361 LEU A CA 1
ATOM 2914 C C . LEU A 1 361 ? 1.253 5.638 -22.483 1.00 97.25 361 LEU A C 1
ATOM 2916 O O . LEU A 1 361 ? 0.592 5.928 -21.487 1.00 97.25 361 LEU A O 1
ATOM 2920 N N . TYR A 1 362 ? 1.405 6.499 -23.494 1.00 96.94 362 TYR A N 1
ATOM 2921 C CA . TYR A 1 362 ? 0.809 7.842 -23.490 1.00 96.94 362 TYR A CA 1
ATOM 2922 C C . TYR A 1 362 ? -0.725 7.807 -23.523 1.00 96.94 362 TYR A C 1
ATOM 2924 O O . TYR A 1 362 ? -1.372 8.553 -22.782 1.00 96.94 362 TYR A O 1
ATOM 2932 N N . GLU A 1 363 ? -1.315 6.918 -24.326 1.00 97.94 363 GLU A N 1
ATOM 2933 C CA . GLU A 1 363 ? -2.766 6.702 -24.351 1.00 97.94 363 GLU A CA 1
ATOM 2934 C C . GLU A 1 363 ? -3.291 6.274 -22.977 1.00 97.94 363 GLU A C 1
ATOM 2936 O O . GLU A 1 363 ? -4.272 6.832 -22.472 1.00 97.94 363 GLU A O 1
ATOM 2941 N N . LEU A 1 364 ? -2.611 5.321 -22.335 1.00 98.31 364 LEU A N 1
ATOM 2942 C CA . LEU A 1 364 ? -3.004 4.832 -21.021 1.00 98.31 364 LEU A CA 1
ATOM 2943 C C . LEU A 1 364 ? -2.762 5.877 -19.922 1.00 98.31 364 LEU A C 1
ATOM 2945 O O . LEU A 1 364 ? -3.618 6.041 -19.055 1.00 98.31 364 LEU A O 1
ATOM 2949 N N . ARG A 1 365 ? -1.680 6.665 -19.974 1.00 97.56 365 ARG A N 1
ATOM 2950 C CA . ARG A 1 365 ? -1.480 7.809 -19.061 1.00 97.56 365 ARG A CA 1
ATOM 2951 C C . ARG A 1 365 ? -2.655 8.781 -19.144 1.00 97.56 365 ARG A C 1
ATOM 2953 O O . ARG A 1 365 ? -3.199 9.156 -18.108 1.00 97.56 365 ARG A O 1
ATOM 2960 N N . LYS A 1 366 ? -3.109 9.126 -20.355 1.00 97.44 366 LYS A N 1
ATOM 2961 C CA . LYS A 1 366 ? -4.294 9.973 -20.556 1.00 97.44 366 LYS A CA 1
ATOM 2962 C C . LYS A 1 366 ? -5.558 9.325 -19.983 1.00 97.44 366 LYS A C 1
ATOM 2964 O O . LYS A 1 366 ? -6.307 10.001 -19.282 1.00 97.44 366 LYS A O 1
ATOM 2969 N N . LYS A 1 367 ? -5.774 8.025 -20.223 1.00 98.12 367 LYS A N 1
ATOM 2970 C CA . LYS A 1 367 ? -6.916 7.261 -19.684 1.00 98.12 367 LYS A CA 1
ATOM 2971 C C . LYS A 1 367 ? -6.966 7.288 -18.153 1.00 98.12 367 LYS A C 1
ATOM 2973 O O . LYS A 1 367 ? -8.030 7.502 -17.581 1.00 98.12 367 LYS A O 1
ATOM 2978 N N . TYR A 1 368 ? -5.827 7.081 -17.497 1.00 97.81 368 TYR A N 1
ATOM 2979 C CA . TYR A 1 368 ? -5.719 7.059 -16.036 1.00 97.81 368 TYR A CA 1
ATOM 2980 C C . TYR A 1 368 ? -5.488 8.443 -15.418 1.00 97.81 368 TYR A C 1
ATOM 2982 O O . TYR A 1 368 ? -5.374 8.553 -14.198 1.00 97.81 368 TYR A O 1
ATOM 2990 N N . GLY A 1 369 ? -5.453 9.496 -16.241 1.00 97.25 369 GLY A N 1
ATOM 2991 C CA . GLY A 1 369 ? -5.252 10.871 -15.806 1.00 97.25 369 GLY A CA 1
ATOM 2992 C C . GLY A 1 369 ? -3.893 11.104 -15.153 1.00 97.25 369 GLY A C 1
ATOM 2993 O O . GLY A 1 369 ? -3.824 11.882 -14.216 1.00 97.25 369 GLY A O 1
ATOM 2994 N N . ILE A 1 370 ? -2.826 10.437 -15.595 1.00 96.69 370 ILE A N 1
ATOM 2995 C CA . ILE A 1 370 ? -1.462 10.624 -15.079 1.00 96.69 370 ILE A CA 1
ATOM 2996 C C . ILE A 1 370 ? -0.751 11.660 -15.944 1.00 96.69 370 ILE A C 1
ATOM 2998 O O . ILE A 1 370 ? -0.565 11.452 -17.144 1.00 96.69 370 ILE A O 1
ATOM 3002 N N . HIS A 1 371 ? -0.353 12.782 -15.347 1.00 92.44 371 HIS A N 1
ATOM 3003 C CA . HIS A 1 371 ? 0.320 13.846 -16.083 1.00 92.44 371 HIS A CA 1
ATOM 3004 C C . HIS A 1 371 ? 1.785 13.487 -16.332 1.00 92.44 371 HIS A C 1
ATOM 3006 O O . HIS A 1 371 ? 2.520 13.112 -15.417 1.00 92.44 371 HIS A O 1
ATOM 3012 N N . HIS A 1 372 ? 2.210 13.637 -17.585 1.00 80.19 372 HIS A N 1
ATOM 3013 C CA . HIS A 1 372 ? 3.619 13.648 -17.932 1.00 80.19 372 HIS A CA 1
ATOM 3014 C C . HIS A 1 372 ? 4.095 15.098 -17.911 1.00 80.19 372 HIS A C 1
ATOM 3016 O O . HIS A 1 372 ? 3.541 15.951 -18.601 1.00 80.19 372 HIS A O 1
ATOM 3022 N N . TYR A 1 373 ? 5.078 15.385 -17.069 1.00 68.75 373 TYR A N 1
ATOM 3023 C CA . TYR A 1 373 ? 5.765 16.665 -17.105 1.00 68.75 373 TYR A CA 1
ATOM 3024 C C . TYR A 1 373 ? 6.848 16.526 -18.178 1.00 68.75 373 TYR A C 1
ATOM 3026 O O . TYR A 1 373 ? 7.816 15.794 -17.959 1.00 68.75 373 TYR A O 1
ATOM 3034 N N . ASP A 1 374 ? 6.654 17.130 -19.349 1.00 58.12 374 ASP A N 1
ATOM 3035 C CA . ASP A 1 374 ? 7.638 17.203 -20.447 1.00 58.12 374 ASP A CA 1
ATOM 3036 C C . ASP A 1 374 ? 8.685 18.302 -20.232 1.00 58.12 374 ASP A C 1
ATOM 3038 O O . ASP A 1 374 ? 8.363 19.315 -19.574 1.00 58.12 374 ASP A O 1
#

Foldseek 3Di:
DCPPLVLVLLLVVPGDDDVVNCVVVPPVDDDDDPDDDDDDPDPDQPQQALLLADVCLPVVVVLQVSQCSSCVSLVHHAFDADAWWLCVPHDQQDAAEEEAEDDPLADPVLVVLVVVLQCVLQVLLVVVVPDPPVPPDPDPFGHYRYDYDYLVPQAFDDDPPPPPDDDPPDPDDPPDDSDTGSVNSVLVVQSRHQEYEYEDDPSQLSPSSHYQSHEYEYAFGWDWDDDPVGIDIWTARFSLNHQLSNQRYAAHYQDGVCPSVPHHNVSSNVRVRVRRCRSNVIDTGRDRSLRRDALLSVLSSVQCVVWVLLNCLQRPDDPPRPPDSNRDGSVCCLQCHDLSPFDQDPVRDTDHNRDGDVVSSVVSCVVSVPDHDD